Protein AF-A0A9E1TL75-F1 (afdb_monomer)

Mean predicted aligned error: 12.54 Å

Nearest PDB structures (foldseek):
  6n4y-assembly3_C  TM=5.572E-01  e=2.436E-05  Homo sapiens
  8tao-assembly1_A  TM=6.031E-01  e=7.240E-05  Homo sapiens
  8wgc-assembly1_A  TM=5.631E-01  e=1.525E-04  Homo sapiens
  4u1w-assembly1_C  TM=4.345E-01  e=4.322E-05  Rattus norvegicus
  7rza-assembly1_B  TM=4.835E-01  e=4.534E-04  Rattus norvegicus

Foldseek 3Di:
DEADQAAPVNVVVCVLVDFYLKDHPLLQQLVLLVVCVVVVVPPVFAEEEEEEPPPVVRVVNQVSVQVSQVVVPDDYHYQYFYQPPHLATQHCLLVSLVVCQVSLGQEYEYLHALNHVLNNLLSNVVVVRDQHAYGYECHNNCQALVSLLCQCVVNNQVSLVSQFFHKYKIQAPFACCLDPPSPCDPQLVVQQVVVCVVVVHDRDDPQPLADCCSRVSQAVSQVVVLQVLLDVQLDPPHDPVSSSVSSQVSFFTQHPPSDTATRHLFDWGWMWMWTKHPQDPSHDTRDNGSIGIHTDDDIFIAHPVSDTADPVGQDADQQLVFEEEEAEQQPDPCLSVLLQVLSVVSNHRYDDYYHWHHAAAKAKEAEPSCPRVSVVSCVSQVGPHRYYHDDPDPRGHDPVCVVVVVVGRMYIYHHNNRSVVSVPDD

pLDDT: mean 84.0, std 12.22, range [42.09, 98.62]

Structure (mmCIF, N/CA/C/O backbone):
data_AF-A0A9E1TL75-F1
#
_entry.id   AF-A0A9E1TL75-F1
#
loop_
_atom_site.group_PDB
_atom_site.id
_atom_site.type_symbol
_atom_site.label_atom_id
_atom_site.label_alt_id
_atom_site.label_comp_id
_atom_site.label_asym_id
_atom_site.label_entity_id
_atom_site.label_seq_id
_atom_site.pdbx_PDB_ins_code
_atom_site.Cartn_x
_atom_site.Cartn_y
_atom_site.Cartn_z
_atom_site.occupancy
_atom_site.B_iso_or_equiv
_atom_site.auth_seq_id
_atom_site.auth_comp_id
_atom_site.auth_asym_id
_atom_site.auth_atom_id
_atom_site.pdbx_PDB_model_num
ATOM 1 N N . LEU A 1 1 ? 10.560 12.665 -5.420 1.00 73.81 1 LEU A N 1
ATOM 2 C CA . LEU A 1 1 ? 10.539 11.287 -4.889 1.00 73.81 1 LEU A CA 1
ATOM 3 C C . LEU A 1 1 ? 9.780 11.314 -3.580 1.00 73.81 1 LEU A C 1
ATOM 5 O O . LEU A 1 1 ? 9.930 12.287 -2.850 1.00 73.81 1 LEU A O 1
ATOM 9 N N . ALA A 1 2 ? 8.982 10.296 -3.310 1.00 70.81 2 ALA A N 1
ATOM 10 C CA . ALA A 1 2 ? 8.245 10.139 -2.068 1.00 70.81 2 ALA A CA 1
ATOM 11 C C . ALA A 1 2 ? 8.467 8.728 -1.520 1.00 70.81 2 ALA A C 1
ATOM 13 O O . ALA A 1 2 ? 8.813 7.812 -2.267 1.00 70.81 2 ALA A O 1
ATOM 14 N N . VAL A 1 3 ? 8.277 8.561 -0.215 1.00 68.94 3 VAL A N 1
ATOM 15 C CA . VAL A 1 3 ? 8.250 7.224 0.387 1.00 68.94 3 VAL A CA 1
ATOM 16 C C . VAL A 1 3 ? 6.814 6.699 0.404 1.00 68.94 3 VAL A C 1
ATOM 18 O O . VAL A 1 3 ? 6.615 5.561 0.006 1.00 68.94 3 VAL A O 1
ATOM 21 N N . ARG A 1 4 ? 5.830 7.528 0.799 1.00 74.31 4 ARG A N 1
ATOM 22 C CA . ARG A 1 4 ? 4.430 7.130 1.071 1.00 74.31 4 ARG A CA 1
ATOM 23 C C . ARG A 1 4 ? 3.439 8.271 0.851 1.00 74.31 4 ARG A C 1
ATOM 25 O O . ARG A 1 4 ? 3.868 9.401 0.616 1.00 74.31 4 ARG A O 1
ATOM 32 N N . GLY A 1 5 ? 2.150 7.970 1.041 1.00 68.81 5 GLY A N 1
ATOM 33 C CA . GLY A 1 5 ? 1.067 8.958 1.127 1.00 68.81 5 GLY A CA 1
ATOM 34 C C . GLY A 1 5 ? 0.853 9.708 -0.181 1.00 68.81 5 GLY A C 1
ATOM 35 O O . GLY A 1 5 ? 0.558 10.900 -0.179 1.00 68.81 5 GLY A O 1
ATOM 36 N N . ILE A 1 6 ? 1.115 9.027 -1.296 1.00 74.62 6 ILE A N 1
ATOM 37 C CA . ILE A 1 6 ? 0.922 9.561 -2.636 1.00 74.62 6 ILE A CA 1
ATOM 38 C C . ILE A 1 6 ? -0.247 8.812 -3.255 1.00 74.62 6 ILE A C 1
ATOM 40 O O . ILE A 1 6 ? -0.207 7.584 -3.372 1.00 74.62 6 ILE A O 1
ATOM 44 N N . SER A 1 7 ? -1.247 9.554 -3.720 1.00 72.56 7 SER A N 1
ATOM 45 C CA . SER A 1 7 ? -2.354 8.950 -4.447 1.00 72.56 7 SER A CA 1
ATOM 46 C C . SER A 1 7 ? -1.881 8.383 -5.791 1.00 72.56 7 SER A C 1
ATOM 48 O O . SER A 1 7 ? -0.954 8.888 -6.435 1.00 72.56 7 SER A O 1
ATOM 50 N N . ASP A 1 8 ? -2.546 7.336 -6.274 1.00 72.62 8 ASP A N 1
ATOM 51 C CA . ASP A 1 8 ? -2.303 6.805 -7.619 1.00 72.62 8 ASP A CA 1
ATOM 52 C C . ASP A 1 8 ? -2.520 7.883 -8.694 1.00 72.62 8 ASP A C 1
ATOM 54 O O . ASP A 1 8 ? -1.801 7.926 -9.696 1.00 72.62 8 ASP A O 1
ATOM 58 N N . LEU A 1 9 ? -3.458 8.806 -8.456 1.00 68.06 9 LEU A N 1
ATOM 59 C CA . LEU A 1 9 ? -3.715 9.938 -9.336 1.00 68.06 9 LEU A CA 1
ATOM 60 C C . LEU A 1 9 ? -2.521 10.897 -9.398 1.00 68.06 9 LEU A C 1
ATOM 62 O O . LEU A 1 9 ? -2.152 11.307 -10.496 1.00 68.06 9 LEU A O 1
ATOM 66 N N . ASP A 1 10 ? -1.878 11.209 -8.273 1.00 72.19 10 ASP A N 1
ATOM 67 C CA . ASP A 1 10 ? -0.684 12.063 -8.242 1.00 72.19 10 ASP A CA 1
ATOM 68 C C . ASP A 1 10 ? 0.485 11.417 -8.992 1.00 72.19 10 ASP A C 1
ATOM 70 O O . ASP A 1 10 ? 1.218 12.095 -9.716 1.00 72.19 10 ASP A O 1
ATOM 74 N N . LEU A 1 11 ? 0.645 10.093 -8.883 1.00 72.00 11 LEU A N 1
ATOM 75 C CA . LEU A 1 11 ? 1.645 9.350 -9.658 1.00 72.00 11 LEU A CA 1
ATOM 76 C C . LEU A 1 11 ? 1.375 9.452 -11.166 1.00 72.00 11 LEU A C 1
ATOM 78 O O . LEU A 1 11 ? 2.304 9.671 -11.949 1.00 72.00 11 LEU A O 1
ATOM 82 N N . ILE A 1 12 ? 0.108 9.341 -11.577 1.00 67.75 12 ILE A N 1
ATOM 83 C CA . ILE A 1 12 ? -0.316 9.478 -12.979 1.00 67.75 12 ILE A CA 1
ATOM 84 C C . ILE A 1 12 ? -0.113 10.920 -13.471 1.00 67.75 12 ILE A C 1
ATOM 86 O O . ILE A 1 12 ? 0.502 11.147 -14.518 1.00 67.75 12 ILE A O 1
ATOM 90 N N . GLN A 1 13 ? -0.594 11.908 -12.716 1.00 70.06 13 GLN A N 1
ATOM 91 C CA . GLN A 1 13 ? -0.479 13.333 -13.040 1.00 70.06 13 GLN A CA 1
ATOM 92 C C . GLN A 1 13 ? 0.973 13.808 -13.040 1.00 70.06 13 GLN A C 1
ATOM 94 O O . GLN A 1 13 ? 1.338 14.684 -13.827 1.00 70.06 13 GLN A O 1
ATOM 99 N N . GLY A 1 14 ? 1.819 13.179 -12.224 1.00 68.00 14 GLY A N 1
ATOM 100 C CA . GLY A 1 14 ? 3.253 13.403 -12.190 1.00 68.00 14 GLY A CA 1
ATOM 101 C C . GLY A 1 14 ? 3.956 13.068 -13.505 1.00 68.00 14 GLY A C 1
ATOM 102 O O . GLY A 1 14 ? 5.074 13.532 -13.697 1.00 68.00 14 GLY A O 1
ATOM 103 N N . ARG A 1 15 ? 3.339 12.304 -14.425 1.00 66.06 15 ARG A N 1
ATOM 104 C CA . ARG A 1 15 ? 3.880 11.981 -15.766 1.00 66.06 15 ARG A CA 1
ATOM 105 C C . ARG A 1 15 ? 5.346 11.517 -15.738 1.00 66.06 15 ARG A C 1
ATOM 107 O O . ARG A 1 15 ? 6.151 11.929 -16.569 1.00 66.06 15 ARG A O 1
ATOM 114 N N . GLY A 1 16 ? 5.699 10.686 -14.755 1.00 66.88 16 GLY A N 1
ATOM 115 C CA . GLY A 1 16 ? 7.069 10.189 -14.568 1.00 66.88 16 GLY A CA 1
ATOM 116 C C . GLY A 1 16 ? 8.037 11.179 -13.907 1.00 66.88 16 GLY A C 1
ATOM 117 O O . GLY A 1 16 ? 9.237 10.952 -13.931 1.00 66.88 16 GLY A O 1
ATOM 118 N N . LEU A 1 17 ? 7.542 12.279 -13.331 1.00 73.44 17 LEU A N 1
ATOM 119 C CA . LEU A 1 17 ? 8.315 13.219 -12.505 1.00 73.44 17 LEU A CA 1
ATOM 120 C C . LEU A 1 17 ? 8.122 12.985 -11.003 1.00 73.44 17 LEU A C 1
ATOM 122 O O . LEU A 1 17 ? 8.928 13.444 -10.191 1.00 73.44 17 LEU A O 1
ATOM 126 N N . LEU A 1 18 ? 7.050 12.283 -10.634 1.00 76.88 18 LEU A N 1
ATOM 127 C CA . LEU A 1 18 ? 6.787 11.829 -9.280 1.00 76.88 18 LEU A CA 1
ATOM 128 C C . LEU A 1 18 ? 6.957 10.315 -9.236 1.00 76.88 18 LEU A C 1
ATOM 130 O O . LEU A 1 18 ? 6.332 9.589 -10.005 1.00 76.88 18 LEU A O 1
ATOM 134 N N . HIS A 1 19 ? 7.791 9.854 -8.312 1.00 77.62 19 HIS A N 1
ATOM 135 C CA . HIS A 1 19 ? 7.968 8.436 -8.054 1.00 77.62 19 HIS A CA 1
ATOM 136 C C . HIS A 1 19 ? 7.903 8.165 -6.555 1.00 77.62 19 HIS A C 1
ATOM 138 O O . HIS A 1 19 ? 8.341 9.003 -5.759 1.00 77.62 19 HIS A O 1
ATOM 144 N N . SER A 1 20 ? 7.377 6.992 -6.209 1.00 79.38 20 SER A N 1
ATOM 145 C CA . SER A 1 20 ? 7.201 6.514 -4.841 1.00 79.38 20 SER A CA 1
ATOM 146 C C . SER A 1 20 ? 7.845 5.142 -4.675 1.00 79.38 20 SER A C 1
ATOM 148 O O . SER A 1 20 ? 7.810 4.343 -5.613 1.00 79.38 20 SER A O 1
ATOM 150 N N . ILE A 1 21 ? 8.413 4.886 -3.496 1.00 76.94 21 ILE A N 1
ATOM 151 C CA . ILE A 1 21 ? 8.880 3.551 -3.102 1.00 76.94 21 ILE A CA 1
ATOM 152 C C . ILE A 1 21 ? 7.688 2.643 -2.755 1.00 76.94 21 ILE A C 1
ATOM 154 O O . ILE A 1 21 ? 7.698 1.461 -3.097 1.00 76.94 21 ILE A O 1
ATOM 158 N N . GLU A 1 22 ? 6.651 3.184 -2.113 1.00 77.81 22 GLU A N 1
ATOM 159 C CA . GLU A 1 22 ? 5.441 2.435 -1.762 1.00 77.81 22 GLU A CA 1
ATOM 160 C C . GLU A 1 22 ? 4.358 2.524 -2.845 1.00 77.81 22 GLU A C 1
ATOM 162 O O . GLU A 1 22 ? 4.383 3.395 -3.724 1.00 77.81 22 GLU A O 1
ATOM 167 N N . VAL A 1 23 ? 3.397 1.599 -2.792 1.00 78.62 23 VAL A N 1
ATOM 168 C CA . VAL A 1 23 ? 2.177 1.618 -3.617 1.00 78.62 23 VAL A CA 1
ATOM 169 C C . VAL A 1 23 ? 1.337 2.867 -3.341 1.00 78.62 23 VAL A C 1
ATOM 171 O O . VAL A 1 23 ? 1.420 3.439 -2.259 1.00 78.62 23 VAL A O 1
ATOM 174 N N . GLY A 1 24 ? 0.561 3.302 -4.338 1.00 78.50 24 GLY A N 1
ATOM 175 C CA . GLY A 1 24 ? -0.394 4.391 -4.142 1.00 78.50 24 GLY A CA 1
ATOM 176 C C . GLY A 1 24 ? -1.570 3.965 -3.263 1.00 78.50 24 GLY A C 1
ATOM 177 O O . GLY A 1 24 ? -1.846 2.770 -3.123 1.00 78.50 24 GLY A O 1
ATOM 178 N N . ASP A 1 25 ? -2.254 4.943 -2.675 1.00 79.69 25 ASP A N 1
ATOM 179 C CA . ASP A 1 25 ? -3.311 4.723 -1.682 1.00 79.69 25 ASP A CA 1
ATOM 180 C C . ASP A 1 25 ? -4.463 3.830 -2.185 1.00 79.69 25 ASP A C 1
ATOM 182 O O . ASP A 1 25 ? -4.901 2.921 -1.472 1.00 79.69 25 ASP A O 1
ATOM 186 N N . ARG A 1 26 ? -4.923 4.015 -3.433 1.00 80.81 26 ARG A N 1
ATOM 187 C CA . ARG A 1 26 ? -6.003 3.204 -4.028 1.00 80.81 26 ARG A CA 1
ATOM 188 C C . ARG A 1 26 ? -5.542 1.776 -4.276 1.00 80.81 26 ARG A C 1
ATOM 190 O O . ARG A 1 26 ? -6.294 0.829 -4.027 1.00 80.81 26 ARG A O 1
ATOM 197 N N . THR A 1 27 ? -4.312 1.620 -4.768 1.00 79.50 27 THR A N 1
ATOM 198 C CA . THR A 1 27 ? -3.702 0.304 -4.989 1.00 79.50 27 THR A CA 1
ATOM 199 C C . THR A 1 27 ? -3.543 -0.437 -3.662 1.00 79.50 27 THR A C 1
ATOM 201 O O . THR A 1 27 ? -3.985 -1.578 -3.542 1.00 79.50 27 THR A O 1
ATOM 204 N N . GLY A 1 28 ? -2.991 0.221 -2.638 1.00 82.69 28 GLY A N 1
ATOM 205 C CA . GLY A 1 28 ? -2.839 -0.346 -1.297 1.00 82.69 28 GLY A CA 1
ATOM 206 C C . GLY A 1 28 ? -4.173 -0.767 -0.677 1.00 82.69 28 GLY A C 1
ATOM 207 O O . GLY A 1 28 ? -4.275 -1.856 -0.120 1.00 82.69 28 GLY A O 1
ATOM 208 N N . LEU A 1 29 ? -5.219 0.051 -0.825 1.00 87.88 29 LEU A N 1
ATOM 209 C CA . LEU A 1 29 ? -6.558 -0.265 -0.323 1.00 87.88 29 LEU A CA 1
ATOM 210 C C . LEU A 1 29 ? -7.204 -1.450 -1.048 1.00 87.88 29 LEU A C 1
ATOM 212 O O . LEU A 1 29 ? -7.748 -2.350 -0.408 1.00 87.88 29 LEU A O 1
ATOM 216 N N . SER A 1 30 ? -7.086 -1.494 -2.376 1.00 85.06 30 SER A N 1
ATOM 217 C CA . SER A 1 30 ? -7.575 -2.622 -3.180 1.00 85.06 30 SER A CA 1
ATOM 218 C C . SER A 1 30 ? -6.895 -3.933 -2.775 1.00 85.06 30 SER A C 1
ATOM 220 O O . SER A 1 30 ? -7.541 -4.977 -2.709 1.00 85.06 30 SER A O 1
ATOM 222 N N . LEU A 1 31 ? -5.601 -3.877 -2.456 1.00 84.62 31 LEU A N 1
ATOM 223 C CA . LEU A 1 31 ? -4.822 -5.021 -1.987 1.00 84.62 31 LEU A CA 1
ATOM 224 C C . LEU A 1 31 ? -5.178 -5.460 -0.574 1.00 84.62 31 LEU A C 1
ATOM 226 O O . LEU A 1 31 ? -5.226 -6.660 -0.320 1.00 84.62 31 LEU A O 1
ATOM 230 N N . ALA A 1 32 ? -5.444 -4.521 0.333 1.00 90.25 32 ALA A N 1
ATOM 231 C CA . ALA A 1 32 ? -5.908 -4.840 1.678 1.00 90.25 32 ALA A CA 1
ATOM 232 C C . ALA A 1 32 ? -7.239 -5.605 1.638 1.00 90.25 32 ALA A C 1
ATOM 234 O O . ALA A 1 32 ? -7.375 -6.651 2.273 1.00 90.25 32 ALA A O 1
ATOM 235 N N . LEU A 1 33 ? -8.185 -5.135 0.819 1.00 90.44 33 LEU A N 1
ATOM 236 C CA . LEU A 1 33 ? -9.459 -5.817 0.590 1.00 90.44 33 LEU A CA 1
ATOM 237 C C . LEU A 1 33 ? -9.263 -7.172 -0.102 1.00 90.44 33 LEU A C 1
ATOM 239 O O . LEU A 1 33 ? -9.852 -8.158 0.330 1.00 90.44 33 LEU A O 1
ATOM 243 N N . GLY A 1 34 ? -8.390 -7.247 -1.111 1.00 85.31 34 GLY A N 1
ATOM 244 C CA . GLY A 1 34 ? -7.976 -8.502 -1.753 1.00 85.31 34 GLY A CA 1
ATOM 245 C C . GLY A 1 34 ? -7.468 -9.538 -0.753 1.00 85.31 34 GLY A C 1
ATOM 246 O O . GLY A 1 34 ? -7.993 -10.644 -0.667 1.00 85.31 34 GLY A O 1
ATOM 247 N N . ALA A 1 35 ? -6.511 -9.141 0.082 1.00 85.81 35 ALA A N 1
ATOM 248 C CA . ALA A 1 35 ? -5.934 -9.995 1.110 1.00 85.81 35 ALA A CA 1
ATOM 249 C C . ALA A 1 35 ? -6.961 -10.439 2.162 1.00 85.81 35 ALA A C 1
ATOM 251 O O . ALA A 1 35 ? -6.844 -11.553 2.682 1.00 85.81 35 ALA A O 1
ATOM 252 N N . ALA A 1 36 ? -7.946 -9.592 2.480 1.00 89.12 36 ALA A N 1
ATOM 253 C CA . ALA A 1 36 ? -9.054 -9.942 3.362 1.00 89.12 36 ALA A CA 1
ATOM 254 C C . ALA A 1 36 ? -9.993 -10.975 2.715 1.00 89.12 36 ALA A C 1
ATOM 256 O O . ALA A 1 36 ? -10.398 -11.930 3.380 1.00 89.12 36 ALA A O 1
ATOM 257 N N . MET A 1 37 ? -10.298 -10.825 1.421 1.00 85.38 37 MET A N 1
ATOM 258 C CA . MET A 1 37 ? -11.095 -11.786 0.649 1.00 85.38 37 MET A CA 1
ATOM 259 C C . MET A 1 37 ? -10.414 -13.151 0.566 1.00 85.38 37 MET A C 1
ATOM 261 O O . MET A 1 37 ? -11.041 -14.156 0.891 1.00 85.38 37 MET A O 1
ATOM 265 N N . ASP A 1 38 ? -9.126 -13.187 0.217 1.00 83.25 38 ASP A N 1
ATOM 266 C CA . ASP A 1 38 ? -8.349 -14.429 0.095 1.00 83.25 38 ASP A CA 1
ATOM 267 C C . ASP A 1 38 ? -8.273 -15.204 1.421 1.00 83.25 38 ASP A C 1
ATOM 269 O O . ASP A 1 38 ? -8.195 -16.432 1.442 1.00 83.25 38 ASP A O 1
ATOM 273 N N . ARG A 1 39 ? -8.335 -14.485 2.547 1.00 85.38 39 ARG A N 1
ATOM 274 C CA . ARG A 1 39 ? -8.386 -15.047 3.906 1.00 85.38 39 ARG A CA 1
ATOM 275 C C . ARG A 1 39 ? -9.800 -15.425 4.359 1.00 85.38 39 ARG A C 1
ATOM 277 O O . ARG A 1 39 ? -9.971 -15.894 5.481 1.00 85.38 39 ARG A O 1
ATOM 284 N N . GLY A 1 40 ? -10.814 -15.206 3.524 1.00 85.94 40 GLY A N 1
ATOM 285 C CA . GLY A 1 40 ? -12.216 -15.460 3.848 1.00 85.94 40 GLY A CA 1
ATOM 286 C C . GLY A 1 40 ? -12.807 -14.497 4.883 1.00 85.94 40 GLY A C 1
ATOM 287 O O . GLY A 1 40 ? -13.892 -14.762 5.393 1.00 85.94 40 GLY A O 1
ATOM 288 N N . LEU A 1 41 ? -12.135 -13.381 5.189 1.00 90.00 41 LEU A N 1
ATOM 289 C CA . LEU A 1 41 ? -12.567 -12.430 6.221 1.00 90.00 41 LEU A CA 1
ATOM 290 C C . LEU A 1 41 ? -13.814 -11.635 5.817 1.00 90.00 41 LEU A C 1
ATOM 292 O O . LEU A 1 41 ? -14.489 -11.083 6.679 1.00 90.00 41 LEU A O 1
ATOM 296 N N . LEU A 1 42 ? -14.117 -11.566 4.517 1.00 91.00 42 LEU A N 1
ATOM 297 C CA . LEU A 1 42 ? -15.265 -10.819 3.995 1.00 91.00 42 LEU A CA 1
ATOM 298 C C . LEU A 1 42 ? -16.504 -11.699 3.743 1.00 91.00 42 LEU A C 1
ATOM 300 O O . LEU A 1 42 ? -17.554 -11.194 3.356 1.00 91.00 42 LEU A O 1
ATOM 304 N N . VAL A 1 43 ? -16.427 -13.017 3.950 1.00 88.12 43 VAL A N 1
ATOM 305 C CA . VAL A 1 43 ? -17.538 -13.927 3.622 1.00 88.12 43 VAL A CA 1
ATOM 306 C C . VAL A 1 43 ? -18.741 -13.657 4.530 1.00 88.12 43 VAL A C 1
ATOM 308 O O . VAL A 1 43 ? -18.677 -13.869 5.738 1.00 88.12 43 VAL A O 1
ATOM 311 N N . GLY A 1 44 ? -19.857 -13.212 3.939 1.00 89.62 44 GLY A N 1
ATOM 312 C CA . GLY A 1 44 ? -21.076 -12.863 4.682 1.00 89.62 44 GLY A CA 1
ATOM 313 C C . GLY A 1 44 ? -20.931 -11.618 5.565 1.00 89.62 44 GLY A C 1
ATOM 314 O O . GLY A 1 44 ? -21.714 -11.444 6.498 1.00 89.62 44 GLY A O 1
ATOM 315 N N . ALA A 1 45 ? -19.920 -10.786 5.307 1.00 95.50 45 ALA A N 1
ATOM 316 C CA . ALA A 1 45 ? -19.649 -9.593 6.091 1.00 95.50 45 ALA A CA 1
ATOM 317 C C . ALA A 1 45 ? -20.583 -8.427 5.738 1.00 95.50 45 ALA A C 1
ATOM 319 O O . ALA A 1 45 ? -20.915 -8.207 4.572 1.00 95.50 45 ALA A O 1
ATOM 320 N N . THR A 1 46 ? -20.910 -7.626 6.751 1.00 97.88 46 THR A N 1
ATOM 321 C CA . THR A 1 46 ? -21.445 -6.274 6.587 1.00 97.88 46 THR A CA 1
ATOM 322 C C . THR A 1 46 ? -20.278 -5.305 6.734 1.00 97.88 46 THR A C 1
ATOM 324 O O . THR A 1 46 ? -19.703 -5.171 7.818 1.00 97.88 46 THR A O 1
ATOM 327 N N . ILE A 1 47 ? -19.902 -4.661 5.628 1.00 98.31 47 ILE A N 1
ATOM 328 C CA . ILE A 1 47 ? -18.703 -3.823 5.546 1.00 98.31 47 ILE A CA 1
ATOM 329 C C . ILE A 1 47 ? -19.078 -2.360 5.782 1.00 98.31 47 ILE A C 1
ATOM 331 O O . ILE A 1 47 ? -19.864 -1.792 5.023 1.00 98.31 47 ILE A O 1
ATOM 335 N N . GLY A 1 48 ? -18.466 -1.738 6.786 1.00 98.19 48 GLY A N 1
ATOM 336 C CA . GLY A 1 48 ? -18.547 -0.303 7.028 1.00 98.19 48 GLY A CA 1
ATOM 337 C C . GLY A 1 48 ? -17.237 0.402 6.706 1.00 98.19 48 GLY A C 1
ATOM 338 O O . GLY A 1 48 ? -16.171 0.001 7.173 1.00 98.19 48 GLY A O 1
ATOM 339 N N . VAL A 1 49 ? -17.310 1.467 5.913 1.00 97.81 49 VAL A N 1
ATOM 340 C CA . VAL A 1 49 ? -16.170 2.335 5.611 1.00 97.81 49 VAL A CA 1
ATOM 341 C C . VAL A 1 49 ? -16.326 3.629 6.388 1.00 97.81 49 VAL A C 1
ATOM 343 O O . VAL A 1 49 ? -17.333 4.318 6.230 1.00 97.81 49 VAL A O 1
ATOM 346 N N . VAL A 1 50 ? -15.332 3.967 7.209 1.00 96.44 50 VAL A N 1
ATOM 347 C CA . VAL A 1 50 ? -15.318 5.223 7.971 1.00 96.44 50 VAL A CA 1
ATOM 348 C C . VAL A 1 50 ? -14.405 6.212 7.264 1.00 96.44 50 VAL A C 1
ATOM 350 O O . VAL A 1 50 ? -13.234 5.907 7.051 1.00 96.44 50 VAL A O 1
ATOM 353 N N . LEU A 1 51 ? -14.922 7.379 6.885 1.00 93.38 51 LEU A N 1
ATOM 354 C CA . LEU A 1 51 ? -14.211 8.352 6.050 1.00 93.38 51 LEU A CA 1
ATOM 355 C C . LEU A 1 51 ? -14.281 9.779 6.620 1.00 93.38 51 LEU A C 1
ATOM 357 O O . LEU A 1 51 ? -15.310 10.165 7.176 1.00 93.38 51 LEU A O 1
ATOM 361 N N . PRO A 1 52 ? -13.222 10.590 6.451 1.00 91.31 52 PRO A N 1
ATOM 362 C CA . PRO A 1 52 ? -13.223 11.992 6.860 1.00 91.31 52 PRO A CA 1
ATOM 363 C C . PRO A 1 52 ? -14.121 12.859 5.964 1.00 91.31 52 PRO A C 1
ATOM 365 O O . PRO A 1 52 ? -14.411 12.511 4.812 1.00 91.31 52 PRO A O 1
ATOM 368 N N . ASP A 1 53 ? -14.489 14.048 6.442 1.00 87.50 53 ASP A N 1
ATOM 369 C CA . ASP A 1 53 ? -15.239 15.080 5.714 1.00 87.50 53 ASP A CA 1
ATOM 370 C C . ASP A 1 53 ? -14.393 15.861 4.693 1.00 87.50 53 ASP A C 1
ATOM 372 O O . ASP A 1 53 ? -14.496 17.078 4.553 1.00 87.50 53 ASP A O 1
ATOM 376 N N . SER A 1 54 ? -13.585 15.132 3.919 1.00 82.94 54 SER A N 1
ATOM 377 C CA . SER A 1 54 ? -12.736 15.656 2.846 1.00 82.94 54 SER A CA 1
ATOM 378 C C . SER A 1 54 ? -13.211 15.141 1.475 1.00 82.94 54 SER A C 1
ATOM 380 O O . SER A 1 54 ? -12.709 14.123 0.998 1.00 82.94 54 SER A O 1
ATOM 382 N N . PRO A 1 55 ? -14.182 15.808 0.810 1.00 75.50 55 PRO A N 1
ATOM 383 C CA . PRO A 1 55 ? -14.973 15.195 -0.261 1.00 75.50 55 PRO A CA 1
ATOM 384 C C . PRO A 1 55 ? -14.144 14.594 -1.398 1.00 75.50 55 PRO A C 1
ATOM 386 O O . PRO A 1 55 ? -14.321 13.431 -1.728 1.00 75.50 55 PRO A O 1
ATOM 389 N N . GLN A 1 56 ? -13.173 15.334 -1.951 1.00 76.31 56 GLN A N 1
ATOM 390 C CA . GLN A 1 56 ? -12.400 14.843 -3.101 1.00 76.31 56 GLN A CA 1
ATOM 391 C C . GLN A 1 56 ? -11.557 13.602 -2.779 1.00 76.31 56 GLN A C 1
ATOM 393 O O . GLN A 1 56 ? -11.490 12.685 -3.592 1.00 76.31 56 GLN A O 1
ATOM 398 N N . ARG A 1 57 ? -10.918 13.568 -1.604 1.00 79.94 57 ARG A N 1
ATOM 399 C CA . ARG A 1 57 ? -10.084 12.436 -1.174 1.00 79.94 57 ARG A CA 1
ATOM 400 C C . ARG A 1 57 ? -10.954 11.243 -0.792 1.00 79.94 57 ARG A C 1
ATOM 402 O O . ARG A 1 57 ? -10.685 10.126 -1.220 1.00 79.94 57 ARG A O 1
ATOM 409 N N . SER A 1 58 ? -12.008 11.489 -0.020 1.00 86.44 58 SER A N 1
ATOM 410 C CA . SER A 1 58 ? -12.935 10.452 0.422 1.00 86.44 58 SER A CA 1
ATOM 411 C C . SER A 1 58 ? -13.665 9.800 -0.754 1.00 86.44 58 SER A C 1
ATOM 413 O O . SER A 1 58 ? -13.768 8.578 -0.786 1.00 86.44 58 SER A O 1
ATOM 415 N N . ASP A 1 59 ? -14.097 10.570 -1.757 1.00 84.94 59 ASP A N 1
ATOM 416 C CA . ASP A 1 59 ? -14.729 10.030 -2.968 1.00 84.94 59 ASP A CA 1
ATOM 417 C C . ASP A 1 59 ? -13.760 9.166 -3.791 1.00 84.94 59 ASP A C 1
ATOM 419 O O . ASP A 1 59 ? -14.147 8.105 -4.285 1.00 84.94 59 ASP A O 1
ATOM 423 N N . ASP A 1 60 ? -12.495 9.582 -3.911 1.00 83.06 60 ASP A N 1
ATOM 424 C CA . ASP A 1 60 ? -11.467 8.825 -4.632 1.00 83.06 60 ASP A CA 1
ATOM 425 C C . ASP A 1 60 ? -11.160 7.476 -3.959 1.00 83.06 60 ASP A C 1
ATOM 427 O O . ASP A 1 60 ? -11.145 6.433 -4.623 1.00 83.06 60 ASP A O 1
ATOM 431 N N . LEU A 1 61 ? -10.984 7.478 -2.633 1.00 86.25 61 LEU A N 1
ATOM 432 C CA . LEU A 1 61 ? -10.747 6.260 -1.857 1.00 86.25 61 LEU A CA 1
ATOM 433 C C . LEU A 1 61 ? -11.981 5.350 -1.837 1.00 86.25 61 LEU A C 1
ATOM 435 O O . LEU A 1 61 ? -11.848 4.141 -2.028 1.00 86.25 61 LEU A O 1
ATOM 439 N N . MET A 1 62 ? -13.185 5.912 -1.689 1.00 90.44 62 MET A N 1
ATOM 440 C CA . MET A 1 62 ? -14.428 5.140 -1.768 1.00 90.44 62 MET A CA 1
ATOM 441 C C . MET A 1 62 ? -14.601 4.479 -3.133 1.00 90.44 62 MET A C 1
ATOM 443 O O . MET A 1 62 ? -14.968 3.311 -3.191 1.00 90.44 62 MET A O 1
ATOM 447 N N . ALA A 1 63 ? -14.270 5.165 -4.230 1.00 86.44 63 ALA A N 1
ATOM 448 C CA . ALA A 1 63 ? -14.317 4.561 -5.559 1.00 86.44 63 ALA A CA 1
ATOM 449 C C . ALA A 1 63 ? -13.365 3.357 -5.694 1.00 86.44 63 ALA A C 1
ATOM 451 O O . ALA A 1 63 ? -13.655 2.429 -6.450 1.00 86.44 63 ALA A O 1
ATOM 452 N N . ALA A 1 64 ? -12.234 3.349 -4.979 1.00 84.12 64 ALA A N 1
ATOM 453 C CA . ALA A 1 64 ? -11.340 2.193 -4.930 1.00 84.12 64 ALA A CA 1
ATOM 454 C C . ALA A 1 64 ? -11.943 1.028 -4.125 1.00 84.12 64 ALA A C 1
ATOM 456 O O . ALA A 1 64 ? -11.878 -0.112 -4.587 1.00 84.12 64 ALA A O 1
ATOM 457 N N . VAL A 1 65 ? -12.575 1.308 -2.977 1.00 91.31 65 VAL A N 1
ATOM 458 C CA . VAL A 1 65 ? -13.307 0.294 -2.192 1.00 91.31 65 VAL A CA 1
ATOM 459 C C . VAL A 1 65 ? -14.435 -0.318 -3.016 1.00 91.31 65 VAL A C 1
ATOM 461 O O . VAL A 1 65 ? -14.497 -1.538 -3.159 1.00 91.31 65 VAL A O 1
ATOM 464 N N . ASP A 1 66 ? -15.286 0.523 -3.602 1.00 90.25 66 ASP A N 1
ATOM 465 C CA . ASP A 1 66 ? -16.446 0.099 -4.385 1.00 90.25 66 ASP A CA 1
ATOM 466 C C . ASP A 1 66 ? -16.006 -0.766 -5.575 1.00 90.25 66 ASP A C 1
ATOM 468 O O . ASP A 1 66 ? -16.572 -1.828 -5.825 1.00 90.25 66 ASP A O 1
ATOM 472 N N . HIS A 1 67 ? -14.936 -0.367 -6.272 1.00 85.00 67 HIS A N 1
ATOM 473 C CA . HIS A 1 67 ? -14.378 -1.154 -7.370 1.00 85.00 67 HIS A CA 1
ATOM 474 C C . HIS A 1 67 ? -13.819 -2.511 -6.912 1.00 85.00 67 HIS A C 1
ATOM 476 O O . HIS A 1 67 ? -13.967 -3.502 -7.627 1.00 85.00 67 HIS A O 1
ATOM 482 N N . ALA A 1 68 ? -13.161 -2.574 -5.751 1.00 83.81 68 ALA A N 1
ATOM 483 C CA . ALA A 1 68 ? -12.616 -3.821 -5.223 1.00 83.81 68 ALA A CA 1
ATOM 484 C C . ALA A 1 68 ? -13.727 -4.799 -4.806 1.00 83.81 68 ALA A C 1
ATOM 486 O O . ALA A 1 68 ? -13.656 -5.977 -5.153 1.00 83.81 68 ALA A O 1
ATOM 487 N N . LEU A 1 69 ? -14.767 -4.310 -4.123 1.00 88.69 69 LEU A N 1
ATOM 488 C CA . LEU A 1 69 ? -15.886 -5.127 -3.642 1.00 88.69 69 LEU A CA 1
ATOM 489 C C . LEU A 1 69 ? -16.840 -5.562 -4.765 1.00 88.69 69 LEU A C 1
ATOM 491 O O . LEU A 1 69 ? -17.350 -6.682 -4.737 1.00 88.69 69 LEU A O 1
ATOM 495 N N . ALA A 1 70 ? -17.020 -4.737 -5.803 1.00 85.69 70 ALA A N 1
ATOM 496 C CA . ALA A 1 70 ? -17.859 -5.077 -6.953 1.00 85.69 70 ALA A CA 1
ATOM 497 C C . ALA A 1 70 ? -17.381 -6.332 -7.707 1.00 85.69 70 ALA A C 1
ATOM 499 O O . ALA A 1 70 ? -18.187 -7.014 -8.331 1.00 85.69 70 ALA A O 1
ATOM 500 N N . LYS A 1 71 ? -16.086 -6.677 -7.631 1.00 78.38 71 LYS A N 1
ATOM 501 C CA . LYS A 1 71 ? -15.529 -7.895 -8.256 1.00 78.38 71 LYS A CA 1
ATOM 502 C C . LYS A 1 71 ? -16.071 -9.194 -7.655 1.00 78.38 71 LYS A C 1
ATOM 504 O O . LYS A 1 71 ? -15.901 -10.249 -8.259 1.00 78.38 71 LYS A O 1
ATOM 509 N N . VAL A 1 72 ? -16.680 -9.120 -6.473 1.00 81.06 72 VAL A N 1
ATOM 510 C CA . VAL A 1 72 ? -17.211 -10.265 -5.723 1.00 81.06 72 VAL A CA 1
ATOM 511 C C . VAL A 1 72 ? -18.672 -10.056 -5.310 1.00 81.06 72 VAL A C 1
ATOM 513 O O . VAL A 1 72 ? -19.129 -10.665 -4.348 1.00 81.06 72 VAL A O 1
ATOM 516 N N . ASP A 1 73 ? -19.399 -9.187 -6.021 1.00 88.00 73 ASP A N 1
ATOM 517 C CA . ASP A 1 73 ? -20.806 -8.855 -5.753 1.00 88.00 73 ASP A CA 1
ATOM 518 C C . ASP A 1 73 ? -21.071 -8.399 -4.301 1.00 88.00 73 ASP A C 1
ATOM 520 O O . ASP A 1 73 ? -22.134 -8.648 -3.729 1.00 88.00 73 ASP A O 1
ATOM 524 N N . MET A 1 74 ? -20.097 -7.710 -3.696 1.00 90.62 74 MET A N 1
ATOM 525 C CA . MET A 1 74 ? -20.211 -7.120 -2.362 1.00 90.62 74 MET A CA 1
ATOM 526 C C . MET A 1 74 ? -20.326 -5.593 -2.433 1.00 90.62 74 MET A C 1
ATOM 528 O O . MET A 1 74 ? -19.856 -4.951 -3.372 1.00 90.62 74 MET A O 1
ATOM 532 N N . SER A 1 75 ? -20.918 -5.000 -1.397 1.00 94.06 75 SER A N 1
ATOM 533 C CA . SER A 1 75 ? -21.034 -3.550 -1.214 1.00 94.06 75 SER A CA 1
ATOM 534 C C . SER A 1 75 ? -20.659 -3.148 0.210 1.00 94.06 75 SER A C 1
ATOM 536 O O . SER A 1 75 ? -20.642 -3.988 1.111 1.00 94.06 75 SER A O 1
ATOM 538 N N . SER A 1 76 ? -20.404 -1.860 0.428 1.00 95.88 76 SER A N 1
ATOM 539 C CA . SER A 1 76 ? -20.131 -1.298 1.750 1.00 95.88 76 SER A CA 1
ATOM 540 C C . SER A 1 76 ? -21.040 -0.111 2.075 1.00 95.88 76 SER A C 1
ATOM 542 O O . SER A 1 76 ? -21.529 0.587 1.183 1.00 95.88 76 SER A O 1
ATOM 544 N N . SER A 1 77 ? -21.258 0.116 3.369 1.00 97.31 77 SER A N 1
ATOM 545 C CA . SER A 1 77 ? -21.918 1.311 3.899 1.00 97.31 77 SER A CA 1
ATOM 546 C C . SER A 1 77 ? -20.883 2.387 4.220 1.00 97.31 77 SER A C 1
ATOM 548 O O . SER A 1 77 ? -19.770 2.089 4.656 1.00 97.31 77 SER A O 1
ATOM 550 N N . ARG A 1 78 ? -21.249 3.653 4.001 1.00 95.69 78 ARG A N 1
ATOM 551 C CA . ARG A 1 78 ? -20.379 4.817 4.213 1.00 95.69 78 ARG A CA 1
ATOM 552 C C . ARG A 1 78 ? -20.752 5.516 5.518 1.00 95.69 78 ARG A C 1
ATOM 554 O O . ARG A 1 78 ? -21.901 5.918 5.677 1.00 95.69 78 ARG A O 1
ATOM 561 N N . TYR A 1 79 ? -19.773 5.738 6.388 1.00 96.69 79 TYR A N 1
ATOM 562 C CA . TYR A 1 79 ? -19.933 6.461 7.649 1.00 96.69 79 TYR A CA 1
ATOM 563 C C . TYR A 1 79 ? -18.950 7.629 7.682 1.00 96.69 79 TYR A C 1
ATOM 565 O O . TYR A 1 79 ? -17.735 7.447 7.753 1.00 96.69 79 TYR A O 1
ATOM 573 N N . GLN A 1 80 ? -19.474 8.845 7.569 1.00 94.12 80 GLN A N 1
ATOM 574 C CA . GLN A 1 80 ? -18.653 10.047 7.497 1.00 94.12 80 GLN A CA 1
ATOM 575 C C . GLN A 1 80 ? -18.444 10.652 8.886 1.00 94.12 80 GLN A C 1
ATOM 577 O O . GLN A 1 80 ? -19.392 10.769 9.658 1.00 94.12 80 GLN A O 1
ATOM 582 N N . VAL A 1 81 ? -17.213 11.077 9.166 1.00 94.94 81 VAL A N 1
ATOM 583 C CA . VAL A 1 81 ? -16.823 11.764 10.403 1.00 94.94 81 VAL A CA 1
ATOM 584 C C . VAL A 1 81 ? -16.203 13.121 10.080 1.00 94.94 81 VAL A C 1
ATOM 586 O O . VAL A 1 81 ? -15.503 13.274 9.080 1.00 94.94 81 VAL A O 1
ATOM 589 N N . GLY A 1 82 ? -16.487 14.123 10.908 1.00 93.50 82 GLY A N 1
ATOM 590 C CA . GLY A 1 82 ? -16.039 15.497 10.707 1.00 93.50 82 GLY A CA 1
ATOM 591 C C . GLY A 1 82 ? -14.691 15.788 11.363 1.00 93.50 82 GLY A C 1
ATOM 592 O O . GLY A 1 82 ? -14.476 15.442 12.529 1.00 93.50 82 GLY A O 1
ATOM 593 N N . CYS A 1 83 ? -13.802 16.459 10.627 1.00 9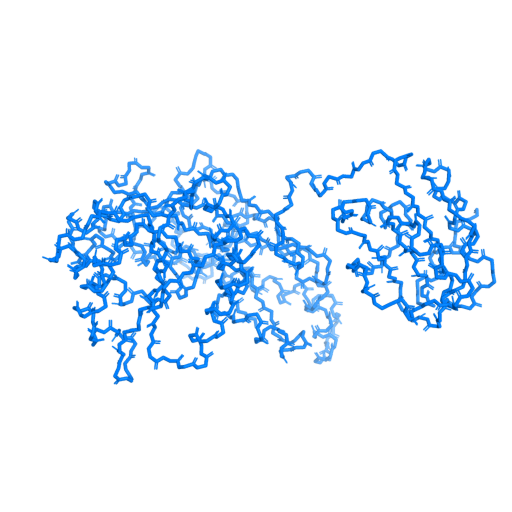1.06 83 CYS A N 1
ATOM 594 C CA . CYS A 1 83 ? -12.477 16.871 11.101 1.00 91.06 83 CYS A CA 1
ATOM 595 C C . CYS A 1 83 ? -12.402 18.361 11.467 1.00 91.06 83 CYS A C 1
ATOM 597 O O . CYS A 1 83 ? -11.405 18.801 12.038 1.00 91.06 83 CYS A O 1
ATOM 599 N N . GLU A 1 84 ? -13.439 19.148 11.145 1.00 86.62 84 GLU A N 1
ATOM 600 C CA . GLU A 1 84 ? -13.550 20.588 11.456 1.00 86.62 84 GLU A CA 1
ATOM 601 C C . GLU A 1 84 ? -12.342 21.426 10.989 1.00 86.62 84 GLU A C 1
ATOM 603 O O . GLU A 1 84 ? -11.965 22.426 11.601 1.00 86.62 84 GLU A O 1
ATOM 608 N N . GLY A 1 85 ? -11.706 21.019 9.887 1.00 79.94 85 GLY A N 1
ATOM 609 C CA . GLY A 1 85 ? -10.497 21.668 9.370 1.00 79.94 85 GLY A CA 1
ATOM 610 C C . GLY A 1 85 ? -9.215 21.352 10.152 1.00 79.94 85 GLY A C 1
ATOM 611 O O . GLY A 1 85 ? -8.180 21.967 9.893 1.00 79.94 85 GLY A O 1
ATOM 612 N N . THR A 1 86 ? -9.266 20.405 11.089 1.00 84.69 86 THR A N 1
ATOM 613 C CA . THR A 1 86 ? -8.101 19.835 11.775 1.00 84.69 86 THR A CA 1
ATOM 614 C C . THR A 1 86 ? -7.708 18.493 11.147 1.00 84.69 86 THR A C 1
ATOM 616 O O . THR A 1 86 ? -8.386 17.994 10.250 1.00 84.69 86 THR A O 1
ATOM 619 N N . THR A 1 87 ? -6.597 17.904 11.592 1.00 81.50 87 THR A N 1
ATOM 620 C CA . THR A 1 87 ? -6.209 16.543 11.184 1.00 81.50 87 THR A CA 1
ATOM 621 C C . THR A 1 87 ? -6.995 15.468 11.940 1.00 81.50 87 THR A C 1
ATOM 623 O O . THR A 1 87 ? -7.189 14.378 11.425 1.00 81.50 87 THR A O 1
ATOM 626 N N . THR A 1 88 ? -7.515 15.777 13.131 1.00 89.69 88 THR A N 1
ATOM 627 C CA . THR A 1 88 ? -8.206 14.798 13.975 1.00 89.69 88 THR A CA 1
ATOM 628 C C . THR A 1 88 ? -9.715 14.858 13.752 1.00 89.69 88 THR A C 1
ATOM 630 O O . THR A 1 88 ? -10.363 15.854 14.066 1.00 89.69 88 THR A O 1
ATOM 633 N N . CYS A 1 89 ? -10.299 13.767 13.270 1.00 92.19 89 CYS A N 1
ATOM 634 C CA . CYS A 1 89 ? -11.727 13.657 12.999 1.00 92.19 89 CYS A CA 1
ATOM 635 C C . CYS A 1 89 ? -12.464 13.051 14.193 1.00 92.19 89 CYS A C 1
ATOM 637 O O . CYS A 1 89 ? -12.294 11.872 14.502 1.00 92.19 89 CYS A O 1
ATOM 639 N N . GLN A 1 90 ? -13.266 13.873 14.874 1.00 92.06 90 GLN A N 1
ATOM 640 C CA . GLN A 1 90 ? -14.023 13.477 16.071 1.00 92.06 90 GLN A CA 1
ATOM 641 C C . GLN A 1 90 ? -15.518 13.769 15.969 1.00 92.06 90 GLN A C 1
ATOM 643 O O . GLN A 1 90 ? -16.320 13.162 16.677 1.00 92.06 90 GLN A O 1
ATOM 648 N N . VAL A 1 91 ? -15.917 14.699 15.102 1.00 94.44 91 VAL A N 1
ATOM 649 C CA . VAL A 1 91 ? -17.309 15.135 15.032 1.00 94.44 91 VAL A CA 1
ATOM 650 C C . VAL A 1 91 ? -18.164 14.055 14.384 1.00 94.44 91 VAL A C 1
ATOM 652 O O . VAL A 1 91 ? -17.852 13.571 13.298 1.00 94.44 91 VAL A O 1
ATOM 655 N N . GLY A 1 92 ? -19.261 13.694 15.048 1.00 94.25 92 GLY A N 1
ATOM 656 C CA . GLY A 1 92 ? -20.195 12.679 14.566 1.00 94.25 92 GLY A CA 1
ATOM 657 C C . GLY A 1 92 ? -19.687 11.242 14.690 1.00 94.25 92 GLY A C 1
ATOM 658 O O . GLY A 1 92 ? -20.303 10.353 14.105 1.00 94.25 92 GLY A O 1
ATOM 659 N N . LEU A 1 93 ? -18.593 10.996 15.429 1.00 95.81 93 LEU A N 1
ATOM 660 C CA . LEU A 1 93 ? -18.128 9.638 15.734 1.00 95.81 93 LEU A CA 1
ATOM 661 C C . LEU A 1 93 ? -19.215 8.815 16.429 1.00 95.81 93 LEU A C 1
ATOM 663 O O . LEU A 1 93 ? -19.473 7.686 16.022 1.00 95.81 93 LEU A O 1
ATOM 667 N N . ASP A 1 94 ? -19.889 9.408 17.411 1.00 97.25 94 ASP A N 1
ATOM 668 C CA . ASP A 1 94 ? -20.996 8.806 18.153 1.00 97.25 94 ASP A CA 1
ATOM 669 C C . ASP A 1 94 ? -22.125 8.341 17.222 1.00 97.25 94 ASP A C 1
ATOM 671 O O . ASP A 1 94 ? -22.584 7.201 17.280 1.00 97.25 94 ASP A O 1
ATOM 675 N N . THR A 1 95 ? -22.523 9.210 16.297 1.00 97.62 95 THR A N 1
ATOM 676 C CA . THR A 1 95 ? -23.589 8.954 15.328 1.00 97.62 95 THR A CA 1
ATOM 677 C C . THR A 1 95 ? -23.164 7.899 14.307 1.00 97.62 95 THR A C 1
ATOM 679 O O . THR A 1 95 ? -23.948 7.014 13.966 1.00 97.62 95 THR A O 1
ATOM 682 N N . ALA A 1 96 ? -21.919 7.970 13.827 1.00 97.69 96 ALA A N 1
ATOM 683 C CA . ALA A 1 96 ? -21.359 7.004 12.890 1.00 97.69 96 ALA A CA 1
ATOM 684 C C . ALA A 1 96 ? -21.275 5.601 13.509 1.00 97.69 96 ALA A C 1
ATOM 686 O O . ALA A 1 96 ? -21.677 4.628 12.872 1.00 97.69 96 ALA A O 1
ATOM 687 N N . VAL A 1 97 ? -20.793 5.490 14.750 1.00 98.38 97 VAL A N 1
ATOM 688 C CA . VAL A 1 97 ? -20.699 4.214 15.471 1.00 98.38 97 VAL A CA 1
ATOM 689 C C . VAL A 1 97 ? -22.077 3.656 15.798 1.00 98.38 97 VAL A C 1
ATOM 691 O O . VAL A 1 97 ? -22.297 2.472 15.555 1.00 98.38 97 VAL A O 1
ATOM 694 N N . ALA A 1 98 ? -23.025 4.487 16.235 1.00 98.44 98 ALA A N 1
ATOM 695 C CA . ALA A 1 98 ? -24.394 4.041 16.486 1.00 98.44 98 ALA A CA 1
ATOM 696 C C . ALA A 1 98 ? -25.029 3.441 15.220 1.00 98.44 98 ALA A C 1
ATOM 698 O O . ALA A 1 98 ? -25.591 2.349 15.263 1.00 98.44 98 ALA A O 1
ATOM 699 N N . ALA A 1 99 ? -24.851 4.098 14.069 1.00 98.31 99 ALA A N 1
ATOM 700 C CA . ALA A 1 99 ? -25.323 3.580 12.789 1.00 98.31 99 ALA A CA 1
ATOM 701 C C . ALA A 1 99 ? -24.615 2.272 12.385 1.00 98.31 99 ALA A C 1
ATOM 703 O O . ALA A 1 99 ? -25.266 1.351 11.903 1.00 98.31 99 ALA A O 1
ATOM 704 N N . MET A 1 100 ? -23.303 2.145 12.617 1.00 98.62 100 MET A N 1
ATOM 705 C CA . MET A 1 100 ? -22.577 0.889 12.374 1.00 98.62 100 MET A CA 1
ATOM 706 C C . MET A 1 100 ? -23.088 -0.265 13.247 1.00 98.62 100 MET A C 1
ATOM 708 O O . MET A 1 100 ? -23.168 -1.400 12.773 1.00 98.62 100 MET A O 1
ATOM 712 N N . VAL A 1 101 ? -23.428 0.011 14.510 1.00 98.44 101 VAL A N 1
ATOM 713 C CA . VAL A 1 101 ? -24.030 -0.971 15.424 1.00 98.44 101 VAL A CA 1
ATOM 714 C C . VAL A 1 101 ? -25.405 -1.399 14.913 1.00 98.44 101 VAL A C 1
ATOM 716 O O . VAL A 1 101 ? -25.663 -2.601 14.822 1.00 98.44 101 VAL A O 1
ATOM 719 N N . ASP A 1 102 ? -26.253 -0.442 14.532 1.00 98.19 102 ASP A N 1
ATOM 720 C CA . ASP A 1 102 ? -27.601 -0.702 14.013 1.00 98.19 102 ASP A CA 1
ATOM 721 C C . ASP A 1 102 ? -27.578 -1.496 12.695 1.00 98.19 102 ASP A C 1
ATOM 723 O O . ASP A 1 102 ? -28.373 -2.421 12.509 1.00 98.19 102 ASP A O 1
ATOM 727 N N . ASP A 1 103 ? -26.631 -1.187 11.807 1.00 98.12 103 ASP A N 1
ATOM 728 C CA . ASP A 1 103 ? -26.441 -1.884 10.530 1.00 98.12 103 ASP A CA 1
ATOM 729 C C . ASP A 1 103 ? -25.779 -3.266 10.697 1.00 98.12 103 ASP A C 1
ATOM 731 O O . ASP A 1 103 ? -25.731 -4.059 9.753 1.00 98.12 103 ASP A O 1
ATOM 735 N N . GLY A 1 104 ? -25.269 -3.586 11.891 1.00 97.56 104 GLY A N 1
ATOM 736 C CA . GLY A 1 104 ? -24.594 -4.852 12.170 1.00 97.56 104 GLY A CA 1
ATOM 737 C C . GLY A 1 104 ? -23.246 -4.985 11.459 1.00 97.56 104 GLY A C 1
ATOM 738 O O . GLY A 1 104 ? -22.887 -6.081 11.019 1.00 97.56 104 GLY A O 1
ATOM 739 N N . VAL A 1 105 ? -22.505 -3.880 11.321 1.00 98.56 105 VAL A N 1
ATOM 740 C CA . VAL A 1 105 ? -21.170 -3.860 10.709 1.00 98.56 105 VAL A CA 1
ATOM 741 C C . VAL A 1 105 ? -20.221 -4.776 11.481 1.00 98.56 105 VAL A C 1
ATOM 743 O O . VAL A 1 105 ? -20.019 -4.621 12.683 1.00 98.56 105 VAL A O 1
ATOM 746 N N . ASN A 1 106 ? -19.602 -5.724 10.775 1.00 97.75 106 ASN A N 1
ATOM 747 C CA . ASN A 1 106 ? -18.648 -6.682 11.345 1.00 97.75 106 ASN A CA 1
ATOM 748 C C . ASN A 1 106 ? -17.275 -6.665 10.649 1.00 97.75 106 ASN A C 1
ATOM 750 O O . ASN A 1 106 ? -16.341 -7.305 11.133 1.00 97.75 106 ASN A O 1
ATOM 754 N N . VAL A 1 107 ? -17.126 -5.888 9.573 1.00 98.50 107 VAL A N 1
ATOM 755 C CA . VAL A 1 107 ? -15.840 -5.531 8.966 1.00 98.50 107 VAL A CA 1
ATOM 756 C C . VAL A 1 107 ? -15.761 -4.015 8.860 1.00 98.50 107 VAL A C 1
ATOM 758 O O . VAL A 1 107 ? -16.648 -3.391 8.282 1.00 98.50 107 VAL A O 1
ATOM 761 N N . VAL A 1 108 ? -14.689 -3.423 9.380 1.00 98.44 108 VAL A N 1
ATOM 762 C CA . VAL A 1 108 ? -14.458 -1.975 9.326 1.00 98.44 108 VAL A CA 1
ATOM 763 C C . VAL A 1 108 ? -13.237 -1.673 8.468 1.00 98.44 108 VAL A C 1
ATOM 765 O O . VAL A 1 108 ? -12.151 -2.206 8.698 1.00 98.44 108 VAL A O 1
ATOM 768 N N . VAL A 1 109 ? -13.413 -0.765 7.510 1.00 97.50 109 VAL A N 1
ATOM 769 C CA . VAL A 1 109 ? -12.344 -0.185 6.691 1.00 97.50 109 VAL A CA 1
ATOM 770 C C . VAL A 1 109 ? -12.185 1.286 7.095 1.00 97.50 109 VAL A C 1
ATOM 772 O O . VAL A 1 109 ? -12.940 2.140 6.622 1.00 97.50 109 VAL A O 1
ATOM 775 N N . PRO A 1 110 ? -11.265 1.615 8.016 1.00 94.81 110 PRO A N 1
ATOM 776 C CA . PRO A 1 110 ? -11.093 2.984 8.480 1.00 94.81 110 PRO A CA 1
ATOM 777 C C . PRO A 1 110 ? -10.164 3.764 7.539 1.00 94.81 110 PRO A C 1
ATOM 779 O O . PRO A 1 110 ? -8.954 3.550 7.514 1.00 94.81 110 PRO A O 1
ATOM 782 N N . LEU A 1 111 ? -10.721 4.724 6.806 1.00 92.50 111 LEU A N 1
ATOM 783 C CA . LEU A 1 111 ? -9.992 5.646 5.923 1.00 92.50 111 LEU A CA 1
ATOM 784 C C . LEU A 1 111 ? -9.621 6.961 6.628 1.00 92.50 111 LEU A C 1
ATOM 786 O O . LEU A 1 111 ? -9.480 8.004 5.990 1.00 92.50 111 LEU A O 1
ATOM 790 N N . VAL A 1 112 ? -9.513 6.916 7.954 1.00 89.81 112 VAL A N 1
ATOM 791 C CA . VAL A 1 112 ? -9.163 8.049 8.815 1.00 89.81 112 VAL A CA 1
ATOM 792 C C . VAL A 1 112 ? -7.688 7.994 9.204 1.00 89.81 112 VAL A C 1
ATOM 794 O O . VAL A 1 112 ? -7.072 6.930 9.206 1.00 89.81 112 VAL A O 1
ATOM 797 N N . ASP A 1 113 ? -7.109 9.134 9.556 1.00 86.31 113 ASP A N 1
ATOM 798 C CA . ASP A 1 113 ? -5.682 9.208 9.851 1.00 86.31 113 ASP A CA 1
ATOM 799 C C . ASP A 1 113 ? -5.290 8.588 11.208 1.00 86.31 113 ASP A C 1
ATOM 801 O O . ASP A 1 113 ? -6.124 8.164 12.019 1.00 86.31 113 ASP A O 1
ATOM 805 N N . MET A 1 114 ? -3.981 8.567 11.477 1.00 81.38 114 MET A N 1
ATOM 806 C CA . MET A 1 114 ? -3.417 8.016 12.713 1.00 81.38 114 MET A CA 1
ATOM 807 C C . MET A 1 114 ? -3.898 8.713 13.991 1.00 81.38 114 MET A C 1
ATOM 809 O O . MET A 1 114 ? -3.868 8.111 15.063 1.00 81.38 114 MET A O 1
ATOM 813 N N . THR A 1 115 ? -4.305 9.981 13.902 1.00 86.25 115 THR A N 1
ATOM 814 C CA . THR A 1 115 ? -4.802 10.728 15.060 1.00 86.25 115 THR A CA 1
ATOM 815 C C . THR A 1 115 ? -6.274 10.472 15.330 1.00 86.25 115 THR A C 1
ATOM 817 O O . THR A 1 115 ? -6.699 10.581 16.476 1.00 86.25 115 THR A O 1
ATOM 820 N N . SER A 1 116 ? -7.028 10.076 14.310 1.00 91.69 116 SER A N 1
ATOM 821 C CA . SER A 1 116 ? -8.471 9.850 14.364 1.00 91.69 116 SER A CA 1
ATOM 822 C C . SER A 1 116 ? -8.832 8.401 14.704 1.00 91.69 116 SER A C 1
ATOM 824 O O . SER A 1 116 ? -9.789 8.159 15.437 1.00 91.69 116 SER A O 1
ATOM 826 N N . LEU A 1 117 ? -8.053 7.424 14.221 1.00 93.38 117 LEU A N 1
ATOM 827 C CA . LEU A 1 117 ? -8.334 5.997 14.427 1.00 93.38 117 LEU A CA 1
ATOM 828 C C . LEU A 1 117 ? -8.467 5.585 15.913 1.00 93.38 117 LEU A C 1
ATOM 830 O O . LEU A 1 117 ? -9.410 4.856 16.228 1.00 93.38 117 LEU A O 1
ATOM 834 N N . PRO A 1 118 ? -7.612 6.047 16.854 1.00 93.06 118 PRO A N 1
ATOM 835 C CA . PRO A 1 118 ? -7.794 5.727 18.271 1.00 93.06 118 PRO A CA 1
ATOM 836 C C . PRO A 1 118 ? -9.139 6.206 18.834 1.00 93.06 118 PRO A C 1
ATOM 838 O O . PRO A 1 118 ? -9.743 5.500 19.636 1.00 93.06 118 PRO A O 1
ATOM 841 N N . TRP A 1 119 ? -9.634 7.369 18.399 1.00 94.81 119 TRP A N 1
ATOM 842 C CA . TRP A 1 119 ? -10.929 7.899 18.840 1.00 94.81 119 TRP A CA 1
ATOM 843 C C . TRP A 1 119 ? -12.096 7.078 18.308 1.00 94.81 119 TRP A C 1
ATOM 845 O O . TRP A 1 119 ? -13.017 6.786 19.064 1.00 94.81 119 TRP A O 1
ATOM 855 N N . LEU A 1 120 ? -12.020 6.630 17.052 1.00 96.25 120 LEU A N 1
ATOM 856 C CA . LEU A 1 120 ? -13.004 5.709 16.485 1.00 96.25 120 LEU A CA 1
ATOM 857 C C . LEU A 1 120 ? -13.104 4.413 17.301 1.00 96.25 120 LEU A C 1
ATOM 859 O O . LEU A 1 120 ? -14.201 3.960 17.612 1.00 96.25 120 LEU A O 1
ATOM 863 N N . ILE A 1 121 ? -11.963 3.830 17.678 1.00 96.81 121 ILE A N 1
ATOM 864 C CA . ILE A 1 121 ? -11.922 2.598 18.479 1.00 96.81 121 ILE A CA 1
ATOM 865 C C . ILE A 1 121 ? -12.484 2.823 19.887 1.00 96.81 121 ILE A C 1
ATOM 867 O O . ILE A 1 121 ? -13.207 1.969 20.399 1.00 96.81 121 ILE A O 1
ATOM 871 N N . LEU A 1 122 ? -12.165 3.956 20.517 1.00 96.94 122 LEU A N 1
ATOM 872 C CA . LEU A 1 122 ? -12.699 4.294 21.836 1.00 96.94 122 LEU A CA 1
ATOM 873 C C . LEU A 1 122 ? -14.217 4.479 21.812 1.00 96.94 122 LEU A C 1
ATOM 875 O O . LEU A 1 122 ? -14.889 3.949 22.691 1.00 96.94 122 LEU A O 1
ATOM 879 N N . GLU A 1 123 ? -14.753 5.139 20.788 1.00 98.12 123 GLU A N 1
ATOM 880 C CA . GLU A 1 123 ? -16.200 5.299 20.617 1.00 98.12 123 GLU A CA 1
ATOM 881 C C . GLU A 1 123 ? -16.896 3.944 20.392 1.00 98.12 123 GLU A C 1
ATOM 883 O O . GLU A 1 123 ? -17.907 3.641 21.022 1.00 98.12 123 GLU A O 1
ATOM 888 N N . MET A 1 124 ? -16.320 3.068 19.557 1.00 98.44 124 MET A N 1
ATOM 889 C CA . MET A 1 124 ? -16.824 1.698 19.370 1.00 98.44 124 MET A CA 1
ATOM 890 C C . MET A 1 124 ? -16.880 0.909 20.682 1.00 98.44 124 MET A C 1
ATOM 892 O O . MET A 1 124 ? -17.845 0.184 20.934 1.00 98.44 124 MET A O 1
ATOM 896 N N . LEU A 1 125 ? -15.855 1.053 21.524 1.00 97.94 125 LEU A N 1
ATOM 897 C CA . LEU A 1 125 ? -15.810 0.435 22.846 1.00 97.94 125 LEU A CA 1
ATOM 898 C C . LEU A 1 125 ? -16.858 1.016 23.795 1.00 97.94 125 LEU A C 1
ATOM 900 O O . LEU A 1 125 ? -17.514 0.255 24.508 1.00 97.94 125 LEU A O 1
ATOM 904 N N . GLU A 1 126 ? -17.023 2.338 23.805 1.00 97.69 126 GLU A N 1
ATOM 905 C CA . GLU A 1 126 ? -18.013 3.031 24.633 1.00 97.69 126 GLU A CA 1
ATOM 906 C C . GLU A 1 126 ? -19.436 2.560 24.312 1.00 97.69 126 GLU A C 1
ATOM 908 O O . GLU A 1 126 ? -20.212 2.243 25.219 1.00 97.69 126 GLU A O 1
ATOM 913 N N . GLN A 1 127 ? -19.742 2.398 23.024 1.00 98.31 127 GLN A N 1
ATOM 914 C CA . GLN A 1 127 ? -21.037 1.910 22.553 1.00 98.31 127 GLN A CA 1
ATOM 915 C C . GLN A 1 127 ? -21.177 0.381 22.567 1.00 98.31 127 GLN A C 1
ATOM 917 O O . GLN A 1 127 ? -22.216 -0.143 22.169 1.00 98.31 127 GLN A O 1
ATOM 922 N N . GLN A 1 128 ? -20.167 -0.347 23.056 1.00 97.38 128 GLN A N 1
ATOM 923 C CA . GLN A 1 128 ? -20.163 -1.813 23.136 1.00 97.38 128 GLN A CA 1
ATOM 924 C C . GLN A 1 128 ? -20.410 -2.487 21.779 1.00 97.38 128 GLN A C 1
ATOM 926 O O . GLN A 1 128 ? -21.032 -3.552 21.705 1.00 97.38 128 GLN A O 1
ATOM 931 N N . MET A 1 129 ? -19.909 -1.881 20.700 1.00 98.25 129 MET A N 1
ATOM 932 C CA . MET A 1 129 ? -19.947 -2.489 19.377 1.00 98.25 129 MET A CA 1
ATOM 933 C C . MET A 1 129 ? -19.229 -3.852 19.436 1.00 98.25 129 MET A C 1
ATOM 935 O O . MET A 1 129 ? -18.126 -3.945 19.985 1.00 98.25 129 MET A O 1
ATOM 939 N N . PRO A 1 130 ? -19.827 -4.941 18.916 1.00 96.88 130 PRO A N 1
ATOM 940 C CA . PRO A 1 130 ? -19.126 -6.212 18.800 1.00 96.88 130 PRO A CA 1
ATOM 941 C C . PRO A 1 130 ? -17.851 -6.038 17.977 1.00 96.88 130 PRO A C 1
ATOM 943 O O . PRO A 1 130 ? -17.889 -5.407 16.924 1.00 96.88 130 PRO A O 1
ATOM 946 N N . ARG A 1 131 ? -16.735 -6.619 18.439 1.00 97.12 131 ARG A N 1
ATOM 947 C CA . ARG A 1 131 ? -15.419 -6.452 17.806 1.00 97.12 131 ARG A CA 1
ATOM 948 C C . ARG A 1 131 ? -15.473 -6.782 16.303 1.00 97.12 131 ARG A C 1
ATOM 950 O O . ARG A 1 131 ? -15.629 -7.965 15.978 1.00 97.12 131 ARG A O 1
ATOM 957 N N . PRO A 1 132 ? -15.296 -5.797 15.402 1.00 97.94 132 PRO A N 1
ATOM 958 C CA . PRO A 1 132 ? -15.250 -6.052 13.973 1.00 97.94 132 PRO A CA 1
ATOM 959 C C . PRO A 1 132 ? -13.860 -6.543 13.557 1.00 97.94 132 PRO A C 1
ATOM 961 O O . PRO A 1 132 ? -12.868 -6.364 14.267 1.00 97.94 132 PRO A O 1
ATOM 964 N N . GLN A 1 133 ? -13.767 -7.115 12.361 1.00 97.88 133 GLN A N 1
ATOM 965 C CA . GLN A 1 133 ? -12.490 -7.272 11.678 1.00 97.88 133 GLN A CA 1
ATOM 966 C C . GLN A 1 133 ? -12.091 -5.933 11.052 1.00 97.88 133 GLN A C 1
ATOM 968 O O . GLN A 1 133 ? -12.779 -5.427 10.167 1.00 97.88 133 GLN A O 1
ATOM 973 N N . PHE A 1 134 ? -10.956 -5.376 11.461 1.00 97.81 134 PHE A N 1
ATOM 974 C CA . PHE A 1 134 ? -10.404 -4.191 10.809 1.00 97.81 134 PHE A CA 1
ATOM 975 C C . PHE A 1 134 ? -9.560 -4.583 9.592 1.00 97.81 134 PHE A C 1
ATOM 977 O O . PHE A 1 134 ? -8.756 -5.519 9.670 1.00 97.81 134 PHE A O 1
ATOM 984 N N . VAL A 1 135 ? -9.733 -3.867 8.481 1.00 96.75 135 VAL A N 1
ATOM 985 C CA . VAL A 1 135 ? -8.952 -4.033 7.246 1.00 96.75 135 VAL A CA 1
ATOM 986 C C . VAL A 1 135 ? -8.404 -2.675 6.831 1.00 96.75 135 VAL A C 1
ATOM 988 O O . VAL A 1 135 ? -9.164 -1.763 6.511 1.00 96.75 135 VAL A O 1
ATOM 991 N N . LEU A 1 136 ? -7.082 -2.545 6.847 1.00 93.62 136 LEU A N 1
ATOM 992 C CA . LEU A 1 136 ? -6.375 -1.289 6.642 1.00 93.62 136 LEU A CA 1
ATOM 993 C C . LEU A 1 136 ? -5.321 -1.432 5.547 1.00 93.62 136 LEU A C 1
ATOM 995 O O . LEU A 1 136 ? -4.777 -2.515 5.306 1.00 93.62 136 LEU A O 1
ATOM 999 N N . SER A 1 137 ? -4.996 -0.311 4.914 1.00 89.94 137 SER A N 1
ATOM 1000 C CA . SER A 1 137 ? -3.847 -0.203 4.020 1.00 89.94 137 SER A CA 1
ATOM 1001 C C . SER A 1 137 ? -2.735 0.641 4.652 1.00 89.94 137 SER A C 1
ATOM 1003 O O . SER A 1 137 ? -2.810 1.022 5.816 1.00 89.94 137 SER A O 1
ATOM 1005 N N . GLY A 1 138 ? -1.690 0.963 3.887 1.00 83.88 138 GLY A N 1
ATOM 1006 C CA . GLY A 1 138 ? -0.661 1.930 4.289 1.00 83.88 138 GLY A CA 1
ATOM 1007 C C . GLY A 1 138 ? -1.116 3.392 4.343 1.00 83.88 138 GLY A C 1
ATOM 1008 O O . GLY A 1 138 ? -0.275 4.260 4.585 1.00 83.88 138 GLY A O 1
ATOM 1009 N N . LEU A 1 139 ? -2.400 3.673 4.089 1.00 84.81 139 LEU A N 1
ATOM 1010 C CA . LEU A 1 139 ? -2.963 5.023 4.070 1.00 84.81 139 LEU A CA 1
ATOM 1011 C C . LEU A 1 139 ? -2.595 5.780 5.352 1.00 84.81 139 LEU A C 1
ATOM 1013 O O . LEU A 1 139 ? -2.710 5.242 6.450 1.00 84.81 139 LEU A O 1
ATOM 1017 N N . ASP A 1 140 ? -2.111 7.016 5.210 1.00 79.38 140 ASP A N 1
ATOM 1018 C CA . ASP A 1 140 ? -1.676 7.875 6.326 1.00 79.38 140 ASP A CA 1
ATOM 1019 C C . ASP A 1 140 ? -0.692 7.201 7.308 1.00 79.38 140 ASP A C 1
ATOM 1021 O O . ASP A 1 140 ? -0.612 7.551 8.485 1.00 79.38 140 ASP A O 1
ATOM 1025 N N . GLY A 1 141 ? 0.086 6.225 6.825 1.00 80.31 141 GLY A N 1
ATOM 1026 C CA . GLY A 1 141 ? 1.075 5.509 7.627 1.00 80.31 141 GLY A CA 1
ATOM 1027 C C . GLY A 1 141 ? 0.491 4.439 8.550 1.00 80.31 141 GLY A C 1
ATOM 1028 O O . GLY A 1 141 ? 1.211 3.960 9.422 1.00 80.31 141 GLY A O 1
ATOM 1029 N N . GLN A 1 142 ? -0.766 4.022 8.374 1.00 85.19 142 GLN A N 1
ATOM 1030 C CA . GLN A 1 142 ? -1.425 3.027 9.235 1.00 85.19 142 GLN A CA 1
ATOM 1031 C C . GLN A 1 142 ? -0.708 1.667 9.327 1.00 85.19 142 GLN A C 1
ATOM 1033 O O . GLN A 1 142 ? -0.885 0.951 10.311 1.00 85.19 142 GLN A O 1
ATOM 1038 N N . GLY A 1 143 ? 0.145 1.315 8.363 1.00 84.88 143 GLY A N 1
ATOM 1039 C CA . GLY A 1 143 ? 0.975 0.108 8.436 1.00 84.88 143 GLY A CA 1
ATOM 1040 C C . GLY A 1 143 ? 2.323 0.269 9.140 1.00 84.88 143 GLY A C 1
ATOM 1041 O O . GLY A 1 143 ? 3.141 -0.652 9.101 1.00 84.88 143 GLY A O 1
ATOM 1042 N N . LEU A 1 144 ? 2.537 1.391 9.834 1.00 84.25 144 LEU A N 1
ATOM 1043 C CA . LEU A 1 144 ? 3.700 1.643 10.680 1.00 84.25 144 LEU A CA 1
ATOM 1044 C C . LEU A 1 144 ? 3.460 1.260 12.137 1.00 84.25 144 LEU A C 1
ATOM 1046 O O . LEU A 1 144 ? 2.431 1.595 12.716 1.00 84.25 144 LEU A O 1
ATOM 1050 N N . ASP A 1 145 ? 4.479 0.687 12.781 1.00 83.06 145 ASP A N 1
ATOM 1051 C CA . ASP A 1 145 ? 4.444 0.381 14.216 1.00 83.06 145 ASP A CA 1
ATOM 1052 C C . ASP A 1 145 ? 4.222 1.642 15.053 1.00 83.06 145 ASP A C 1
ATOM 1054 O O . ASP A 1 145 ? 3.492 1.587 16.032 1.00 83.06 145 ASP A O 1
ATOM 1058 N N . ALA A 1 146 ? 4.806 2.780 14.659 1.00 80.50 146 ALA A N 1
ATOM 1059 C CA . ALA A 1 146 ? 4.635 4.059 15.354 1.00 80.50 146 ALA A CA 1
ATOM 1060 C C . ALA A 1 146 ? 3.196 4.600 15.305 1.00 80.50 146 ALA A C 1
ATOM 1062 O O . ALA A 1 146 ? 2.808 5.417 16.141 1.00 80.50 146 ALA A O 1
ATOM 1063 N N . VAL A 1 147 ? 2.413 4.161 14.316 1.00 83.88 147 VAL A N 1
ATOM 1064 C CA . VAL A 1 147 ? 0.993 4.493 14.182 1.00 83.88 147 VAL A CA 1
ATOM 1065 C C . VAL A 1 147 ? 0.150 3.449 14.902 1.00 83.88 147 VAL A C 1
ATOM 1067 O O . VAL A 1 147 ? -0.673 3.797 15.743 1.00 83.88 147 VAL A O 1
ATOM 1070 N N . ALA A 1 148 ? 0.406 2.168 14.648 1.00 84.19 148 ALA A N 1
ATOM 1071 C CA . ALA A 1 148 ? -0.290 1.066 15.294 1.00 84.19 148 ALA A CA 1
ATOM 1072 C C . ALA A 1 148 ? -0.131 1.081 16.827 1.00 84.19 148 ALA A C 1
ATOM 1074 O O . ALA A 1 148 ? -1.081 0.790 17.554 1.00 84.19 148 ALA A O 1
ATOM 1075 N N . SER A 1 149 ? 1.032 1.496 17.341 1.00 83.56 149 SER A N 1
ATOM 1076 C CA . SER A 1 149 ? 1.302 1.607 18.778 1.00 83.56 149 SER A CA 1
ATOM 1077 C C . SER A 1 149 ? 0.342 2.563 19.484 1.00 83.56 149 SER A C 1
ATOM 1079 O O . SER A 1 149 ? 0.039 2.346 20.662 1.00 83.56 149 SER A O 1
ATOM 1081 N N . ARG A 1 150 ? -0.166 3.584 18.771 1.00 87.00 150 ARG A N 1
ATOM 1082 C CA . ARG A 1 150 ? -1.071 4.606 19.311 1.00 87.00 150 ARG A CA 1
ATOM 1083 C C . ARG A 1 150 ? -2.395 4.034 19.774 1.00 87.00 150 ARG A C 1
ATOM 1085 O O . ARG A 1 150 ? -2.971 4.596 20.696 1.00 87.00 150 ARG A O 1
ATOM 1092 N N . ILE A 1 151 ? -2.845 2.912 19.215 1.00 91.81 151 ILE A N 1
ATOM 1093 C CA . ILE A 1 151 ? -4.105 2.296 19.635 1.00 91.81 151 ILE A CA 1
ATOM 1094 C C . ILE A 1 151 ? -4.052 1.920 21.118 1.00 91.81 151 ILE A C 1
ATOM 1096 O O . ILE A 1 151 ? -4.884 2.374 21.901 1.00 91.81 151 ILE A O 1
ATOM 1100 N N . ALA A 1 152 ? -3.041 1.147 21.522 1.00 90.94 152 ALA A N 1
ATOM 1101 C CA . ALA A 1 152 ? -2.897 0.723 22.914 1.00 90.94 152 ALA A CA 1
ATOM 1102 C C . ALA A 1 152 ? -2.285 1.807 23.816 1.00 90.94 152 ALA A C 1
ATOM 1104 O O . ALA A 1 152 ? -2.595 1.857 25.003 1.00 90.94 152 ALA A O 1
ATOM 1105 N N . GLU A 1 153 ? -1.413 2.666 23.279 1.00 88.62 153 GLU A N 1
ATOM 1106 C CA . GLU A 1 153 ? -0.793 3.753 24.050 1.00 88.62 153 GLU A CA 1
ATOM 1107 C C . GLU A 1 153 ? -1.824 4.815 24.453 1.00 88.62 153 GLU A C 1
ATOM 1109 O O . GLU A 1 153 ? -1.810 5.286 25.588 1.00 88.62 153 GLU A O 1
ATOM 1114 N N . PHE A 1 154 ? -2.736 5.168 23.541 1.00 89.00 154 PHE A N 1
ATOM 1115 C CA . PHE A 1 154 ? -3.777 6.163 23.784 1.00 89.00 154 PHE A CA 1
ATOM 1116 C C . PHE A 1 154 ? -5.028 5.550 24.420 1.00 89.00 154 PHE A C 1
ATOM 1118 O O . PHE A 1 154 ? -5.517 6.050 25.430 1.00 89.00 154 PHE A O 1
ATOM 1125 N N . GLY A 1 155 ? -5.542 4.457 23.850 1.00 89.75 155 GLY A N 1
ATOM 1126 C CA . GLY A 1 155 ? -6.792 3.833 24.290 1.00 89.75 155 GLY A CA 1
ATOM 1127 C C . GLY A 1 155 ? -6.636 2.776 25.390 1.00 89.75 155 GLY A C 1
ATOM 1128 O O . GLY A 1 155 ? -7.622 2.195 25.846 1.00 89.75 155 GLY A O 1
ATOM 1129 N N . GLY A 1 156 ? -5.405 2.507 25.828 1.00 92.81 156 GLY A N 1
ATOM 1130 C CA . GLY A 1 156 ? -5.102 1.531 26.870 1.00 92.81 156 GLY A CA 1
ATOM 1131 C C . GLY A 1 156 ? -5.314 0.067 26.447 1.00 92.81 156 GLY A C 1
ATOM 1132 O O . GLY A 1 156 ? -5.548 -0.241 25.274 1.00 92.81 156 GLY A O 1
ATOM 1133 N N . PRO A 1 157 ? -5.247 -0.874 27.411 1.00 94.12 157 PRO A N 1
ATOM 1134 C CA . PRO A 1 157 ? -5.342 -2.306 27.126 1.00 94.12 157 PRO A CA 1
ATOM 1135 C C . PRO A 1 157 ? -6.644 -2.759 26.466 1.00 94.12 157 PRO A C 1
ATOM 1137 O O . PRO A 1 157 ? -6.627 -3.692 25.667 1.00 94.12 157 PRO A O 1
ATOM 1140 N N . ALA A 1 158 ? -7.763 -2.098 26.775 1.00 95.94 158 ALA A N 1
ATOM 1141 C CA . ALA A 1 158 ? -9.054 -2.420 26.176 1.00 95.94 158 ALA A CA 1
ATOM 1142 C C . ALA A 1 158 ? -9.063 -2.125 24.668 1.00 95.94 158 ALA A C 1
ATOM 1144 O O . ALA A 1 158 ? -9.458 -2.989 23.890 1.00 95.94 158 ALA A O 1
ATOM 1145 N N . ALA A 1 159 ? -8.556 -0.958 24.247 1.00 96.12 159 ALA A N 1
ATOM 1146 C CA . ALA A 1 159 ? -8.421 -0.612 22.831 1.00 96.12 159 ALA A CA 1
ATOM 1147 C C . ALA A 1 159 ? -7.439 -1.538 22.107 1.00 96.12 159 ALA A C 1
ATOM 1149 O O . ALA A 1 159 ? -7.735 -2.007 21.010 1.00 96.12 159 ALA A O 1
ATOM 1150 N N . GLY A 1 160 ? -6.308 -1.862 22.744 1.00 94.81 160 GLY A N 1
ATOM 1151 C CA . GLY A 1 160 ? -5.353 -2.834 22.212 1.00 94.81 160 GLY A CA 1
ATOM 1152 C C . GLY A 1 160 ? -5.996 -4.198 21.939 1.00 94.81 160 GLY A C 1
ATOM 1153 O O . GLY A 1 160 ? -5.895 -4.702 20.827 1.00 94.81 160 GLY A O 1
ATOM 1154 N N . ALA A 1 161 ? -6.712 -4.760 22.917 1.00 96.06 161 ALA A N 1
ATOM 1155 C CA . ALA A 1 161 ? -7.391 -6.050 22.774 1.00 96.06 161 ALA A CA 1
ATOM 1156 C C . ALA A 1 161 ? -8.568 -6.012 21.779 1.00 96.06 161 ALA A C 1
ATOM 1158 O O . ALA A 1 161 ? -8.844 -7.000 21.099 1.00 96.06 161 ALA A O 1
ATOM 1159 N N . TYR A 1 162 ? -9.260 -4.875 21.677 1.00 97.62 162 TYR A N 1
ATOM 1160 C CA . TYR A 1 162 ? -10.345 -4.678 20.715 1.00 97.62 162 TYR A CA 1
ATOM 1161 C C . TYR A 1 162 ? -9.839 -4.604 19.271 1.00 97.62 162 TYR A C 1
ATOM 1163 O O . TYR A 1 162 ? -10.497 -5.095 18.362 1.00 97.62 162 TYR A O 1
ATOM 1171 N N . TYR A 1 163 ? -8.656 -4.033 19.056 1.00 96.62 163 TYR A N 1
ATOM 1172 C CA . TYR A 1 163 ? -8.037 -3.909 17.736 1.00 96.62 163 TYR A CA 1
ATOM 1173 C C . TYR A 1 163 ? -7.155 -5.116 17.353 1.00 96.62 163 TYR A C 1
ATOM 1175 O O . TYR A 1 163 ? -6.709 -5.229 16.211 1.00 96.62 163 TYR A O 1
ATOM 1183 N N . ASP A 1 164 ? -6.905 -6.031 18.296 1.00 96.12 164 ASP A N 1
ATOM 1184 C CA . ASP A 1 164 ? -6.144 -7.264 18.077 1.00 96.12 164 ASP A CA 1
ATOM 1185 C C . ASP A 1 164 ? -6.694 -8.077 16.895 1.00 96.12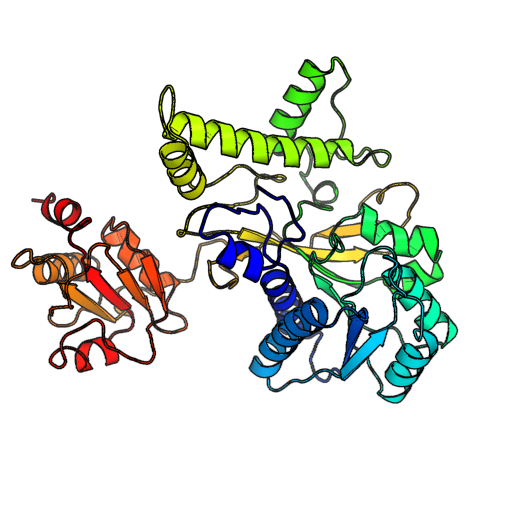 164 ASP A C 1
ATOM 1187 O O . ASP A 1 164 ? -7.894 -8.357 16.810 1.00 96.12 164 ASP A O 1
ATOM 1191 N N . GLY A 1 165 ? -5.804 -8.463 15.979 1.00 95.12 165 GLY A N 1
ATOM 1192 C CA . GLY A 1 165 ? -6.160 -9.159 14.745 1.00 95.12 165 GLY A CA 1
ATOM 1193 C C . GLY A 1 165 ? -6.464 -8.253 13.547 1.00 95.12 165 GLY A C 1
ATOM 1194 O O . GLY A 1 165 ? -6.790 -8.776 12.480 1.00 95.12 165 GLY A O 1
ATOM 1195 N N . ALA A 1 166 ? -6.346 -6.924 13.672 1.00 96.88 166 ALA A N 1
ATOM 1196 C CA . ALA A 1 166 ? -6.489 -6.018 12.533 1.00 96.88 166 ALA A CA 1
ATOM 1197 C C . ALA A 1 166 ? -5.521 -6.390 11.396 1.00 96.88 166 ALA A C 1
ATOM 1199 O O . ALA A 1 166 ? -4.323 -6.577 11.623 1.00 96.88 166 ALA A O 1
ATOM 1200 N N . LEU A 1 167 ? -6.049 -6.488 10.175 1.00 96.00 167 LEU A N 1
ATOM 1201 C CA . LEU A 1 167 ? -5.287 -6.789 8.969 1.00 96.00 167 LEU A CA 1
ATOM 1202 C C . LEU A 1 167 ? -4.764 -5.484 8.376 1.00 96.00 167 LEU A C 1
ATOM 1204 O O . LEU A 1 167 ? -5.556 -4.599 8.059 1.00 96.00 167 LEU A O 1
ATOM 1208 N N . VAL A 1 168 ? -3.454 -5.389 8.161 1.00 94.00 168 VAL A N 1
ATOM 1209 C CA . VAL A 1 168 ? -2.835 -4.237 7.501 1.00 94.00 168 VAL A CA 1
ATOM 1210 C C . VAL A 1 168 ? -2.023 -4.694 6.299 1.00 94.00 168 VAL A C 1
ATOM 1212 O O . VAL A 1 168 ? -1.192 -5.593 6.416 1.00 94.00 168 VAL A O 1
ATOM 1215 N N . VAL A 1 169 ? -2.240 -4.071 5.141 1.00 90.50 169 VAL A N 1
ATOM 1216 C CA . VAL A 1 169 ? -1.465 -4.343 3.921 1.00 90.50 169 VAL A CA 1
ATOM 1217 C C . VAL A 1 169 ? -0.843 -3.057 3.403 1.00 90.50 169 VAL A C 1
ATOM 1219 O O . VAL A 1 169 ? -1.543 -2.141 2.975 1.00 90.50 169 VAL A O 1
ATOM 1222 N N . ASP A 1 170 ? 0.483 -2.971 3.409 1.00 87.56 170 ASP A N 1
ATOM 1223 C CA . ASP A 1 170 ? 1.183 -1.781 2.922 1.00 87.56 170 ASP A CA 1
ATOM 1224 C C . ASP A 1 170 ? 2.531 -2.102 2.269 1.00 87.56 170 ASP A C 1
ATOM 1226 O O . ASP A 1 170 ? 2.974 -3.247 2.238 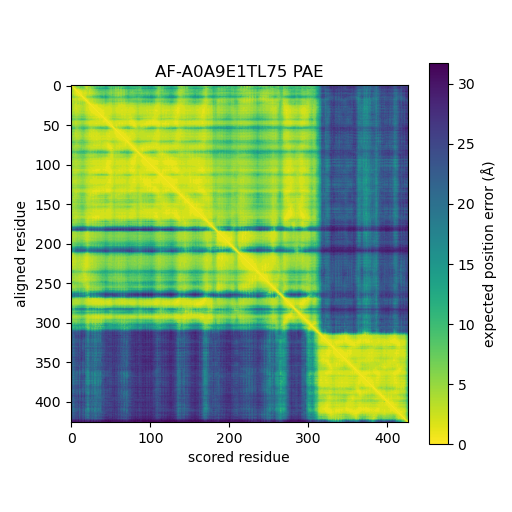1.00 87.56 170 ASP A O 1
ATOM 1230 N N . GLY A 1 171 ? 3.207 -1.062 1.776 1.00 80.56 171 GLY A N 1
ATOM 1231 C CA . GLY A 1 171 ? 4.551 -1.147 1.219 1.00 80.56 171 GLY A CA 1
ATOM 1232 C C . GLY A 1 171 ? 5.690 -0.892 2.208 1.00 80.56 171 GLY A C 1
ATOM 1233 O O . GLY A 1 171 ? 6.822 -0.745 1.755 1.00 80.56 171 GLY A O 1
ATOM 1234 N N . SER A 1 172 ? 5.471 -0.849 3.520 1.00 80.44 172 SER A N 1
ATOM 1235 C CA . SER A 1 172 ? 6.521 -0.550 4.503 1.00 80.44 172 SER A CA 1
ATOM 1236 C C . SER A 1 172 ? 7.333 -1.793 4.908 1.00 80.44 172 SER A C 1
ATOM 1238 O O . SER A 1 172 ? 6.991 -2.924 4.571 1.00 80.44 172 SER A O 1
ATOM 1240 N N . ALA A 1 173 ? 8.458 -1.605 5.595 1.00 77.00 173 ALA A N 1
ATOM 1241 C CA . ALA A 1 173 ? 9.295 -2.687 6.138 1.00 77.00 173 ALA A CA 1
ATOM 1242 C C . ALA A 1 173 ? 9.035 -2.921 7.640 1.00 77.00 173 ALA A C 1
ATOM 1244 O O . ALA A 1 173 ? 9.904 -3.336 8.400 1.00 77.00 173 ALA A O 1
ATOM 1245 N N . THR A 1 174 ? 7.837 -2.575 8.113 1.00 81.81 174 THR A N 1
ATOM 1246 C CA . THR A 1 174 ? 7.526 -2.616 9.541 1.00 81.81 174 THR A CA 1
ATOM 1247 C C . THR A 1 174 ? 7.430 -4.045 10.073 1.00 81.81 174 THR A C 1
ATOM 1249 O O . THR A 1 174 ? 6.861 -4.928 9.432 1.00 81.81 174 THR A O 1
ATOM 1252 N N . GLY A 1 175 ? 7.969 -4.257 11.275 1.00 79.50 175 GLY A N 1
ATOM 1253 C CA . GLY A 1 175 ? 7.853 -5.503 12.027 1.00 79.50 175 GLY A CA 1
ATOM 1254 C C . GLY A 1 175 ? 8.753 -6.633 11.545 1.00 79.50 175 GLY A C 1
ATOM 1255 O O . GLY A 1 175 ? 8.770 -7.692 12.162 1.00 79.50 175 GLY A O 1
ATOM 1256 N N . ALA A 1 176 ? 9.539 -6.422 10.491 1.00 76.00 176 ALA A N 1
ATOM 1257 C CA . ALA A 1 176 ? 10.464 -7.422 9.984 1.00 76.00 176 ALA A CA 1
ATOM 1258 C C . ALA A 1 176 ? 11.527 -7.837 11.000 1.00 76.00 176 ALA A C 1
ATOM 1260 O O . ALA A 1 176 ? 11.933 -8.990 10.978 1.00 76.00 176 ALA A O 1
ATOM 1261 N N . GLN A 1 177 ? 11.900 -6.952 11.932 1.00 75.56 177 GLN A N 1
ATOM 1262 C CA . GLN A 1 177 ? 12.783 -7.244 13.067 1.00 75.56 177 GLN A CA 1
ATOM 1263 C C . GLN A 1 177 ? 12.268 -8.348 13.996 1.00 75.56 177 GLN A C 1
ATOM 1265 O O . GLN A 1 177 ? 13.029 -8.876 14.798 1.00 75.56 177 GLN A O 1
ATOM 1270 N N . ARG A 1 178 ? 10.972 -8.666 13.905 1.00 78.12 178 ARG A N 1
ATOM 1271 C CA . ARG A 1 178 ? 10.298 -9.689 14.709 1.00 78.12 178 ARG A CA 1
ATOM 1272 C C . ARG A 1 178 ? 10.319 -11.076 14.064 1.00 78.12 178 ARG A C 1
ATOM 1274 O O . ARG A 1 178 ? 9.874 -12.034 14.688 1.00 78.12 178 ARG A O 1
ATOM 1281 N N . LEU A 1 179 ? 10.775 -11.179 12.816 1.00 72.44 179 LEU A N 1
ATOM 1282 C CA . LEU A 1 179 ? 10.904 -12.446 12.101 1.00 72.44 179 LEU A CA 1
ATOM 1283 C C . LEU A 1 179 ? 12.236 -13.126 12.452 1.00 72.44 179 LEU A C 1
ATOM 1285 O O . LEU A 1 179 ? 13.228 -12.455 12.741 1.00 72.44 179 LEU A O 1
ATOM 1289 N N . ASP A 1 180 ? 12.272 -14.457 12.388 1.00 59.66 180 ASP A N 1
ATOM 1290 C CA . ASP A 1 180 ? 13.522 -15.211 12.517 1.00 59.66 180 ASP A CA 1
ATOM 1291 C C . ASP A 1 180 ? 14.527 -14.749 11.431 1.00 59.66 180 ASP A C 1
ATOM 1293 O O . ASP A 1 180 ? 14.136 -14.442 10.304 1.00 59.66 180 ASP A O 1
ATOM 1297 N N . ASP A 1 181 ? 15.817 -14.643 11.779 1.00 55.38 181 ASP A N 1
ATOM 1298 C CA . ASP A 1 181 ? 16.911 -14.101 10.940 1.00 55.38 181 ASP A CA 1
ATOM 1299 C C . ASP A 1 181 ? 16.824 -12.605 10.572 1.00 55.38 181 ASP A C 1
ATOM 1301 O O . ASP A 1 181 ? 17.542 -12.127 9.686 1.00 55.38 181 ASP A O 1
ATOM 1305 N N . ALA A 1 182 ? 16.006 -11.812 11.270 1.00 55.47 182 ALA A N 1
ATOM 1306 C CA . ALA A 1 182 ? 15.897 -10.383 10.984 1.00 55.47 182 ALA A CA 1
ATOM 1307 C C . ALA A 1 182 ? 17.163 -9.555 11.267 1.00 55.47 182 ALA A C 1
ATOM 1309 O O . ALA A 1 182 ? 17.247 -8.397 10.840 1.00 55.47 182 ALA A O 1
ATOM 1310 N N . GLU A 1 183 ? 18.172 -10.118 11.944 1.00 50.91 183 GLU A N 1
ATOM 1311 C CA . GLU A 1 183 ? 19.465 -9.454 12.083 1.00 50.91 183 GLU A CA 1
ATOM 1312 C C . GLU A 1 183 ? 20.138 -9.240 10.714 1.00 50.91 183 GLU A C 1
ATOM 1314 O O . GLU A 1 183 ? 20.897 -10.057 10.197 1.00 50.91 183 GLU A O 1
ATOM 1319 N N . ARG A 1 184 ? 19.942 -8.012 10.217 1.00 57.69 184 ARG A N 1
ATOM 1320 C CA . ARG A 1 184 ? 20.818 -7.263 9.307 1.00 57.69 184 ARG A CA 1
ATOM 1321 C C . ARG A 1 184 ? 20.897 -7.822 7.892 1.00 57.69 184 ARG A C 1
ATOM 1323 O O . ARG A 1 184 ? 21.955 -8.226 7.399 1.00 57.69 184 ARG A O 1
ATOM 1330 N N . ARG A 1 185 ? 19.775 -7.656 7.187 1.00 71.19 185 ARG A N 1
ATOM 1331 C CA . ARG A 1 185 ? 19.734 -7.626 5.721 1.00 71.19 185 ARG A CA 1
ATOM 1332 C C . ARG A 1 185 ? 20.844 -6.680 5.208 1.00 71.19 185 ARG A C 1
ATOM 1334 O O . ARG A 1 185 ? 21.014 -5.589 5.762 1.00 71.19 185 ARG A O 1
ATOM 1341 N N . PRO A 1 186 ? 21.649 -7.082 4.202 1.00 80.62 186 PRO A N 1
ATOM 1342 C CA . PRO A 1 186 ? 22.879 -6.368 3.844 1.00 80.62 186 PRO A CA 1
ATOM 1343 C C . PRO A 1 186 ? 22.700 -4.882 3.518 1.00 80.62 186 PRO A C 1
ATOM 1345 O O . PRO A 1 186 ? 23.594 -4.087 3.808 1.00 80.62 186 PRO A O 1
ATOM 1348 N N . PHE A 1 187 ? 21.560 -4.516 2.932 1.00 84.12 187 PHE A N 1
ATOM 1349 C CA . PHE A 1 187 ? 21.242 -3.139 2.576 1.00 84.12 187 PHE A CA 1
ATOM 1350 C C . PHE A 1 187 ? 21.004 -2.246 3.794 1.00 84.12 187 PHE A C 1
ATOM 1352 O O . PHE A 1 187 ? 21.675 -1.227 3.944 1.00 84.12 187 PHE A O 1
ATOM 1359 N N . ASP A 1 188 ? 20.119 -2.660 4.696 1.00 83.94 188 ASP A N 1
ATOM 1360 C CA . ASP A 1 188 ? 19.788 -1.926 5.915 1.00 83.94 188 ASP A CA 1
ATOM 1361 C C . ASP A 1 188 ? 21.051 -1.678 6.745 1.00 83.94 188 ASP A C 1
ATOM 1363 O O . ASP A 1 188 ? 21.316 -0.546 7.153 1.00 83.94 188 ASP A O 1
ATOM 1367 N N . ARG A 1 189 ? 21.905 -2.707 6.879 1.00 82.94 189 ARG A N 1
ATOM 1368 C CA . ARG A 1 189 ? 23.217 -2.597 7.534 1.00 82.94 189 ARG A CA 1
ATOM 1369 C C . ARG A 1 189 ? 24.116 -1.556 6.864 1.00 82.94 189 ARG A C 1
ATOM 1371 O O . ARG A 1 189 ? 24.669 -0.706 7.557 1.00 82.94 189 ARG A O 1
ATOM 1378 N N . LEU A 1 190 ? 24.245 -1.601 5.536 1.00 88.81 190 LEU A N 1
ATOM 1379 C CA . LEU A 1 190 ? 25.043 -0.632 4.781 1.00 88.81 190 LEU A CA 1
ATOM 1380 C C . LEU A 1 190 ? 24.571 0.804 5.040 1.00 88.81 190 LEU A C 1
ATOM 1382 O O . LEU A 1 190 ? 25.395 1.695 5.240 1.00 88.81 190 LEU A O 1
ATOM 1386 N N . CYS A 1 191 ? 23.258 1.025 5.063 1.00 89.62 191 CYS A N 1
ATOM 1387 C CA . CYS A 1 191 ? 22.679 2.345 5.270 1.00 89.62 191 CYS A CA 1
ATOM 1388 C C . CYS A 1 191 ? 22.947 2.884 6.680 1.00 89.62 191 CYS A C 1
ATOM 1390 O O . CYS A 1 191 ? 23.407 4.019 6.825 1.00 89.62 191 CYS A O 1
ATOM 1392 N N . VAL A 1 192 ? 22.716 2.074 7.717 1.00 87.12 192 VAL A N 1
ATOM 1393 C CA . VAL A 1 192 ? 22.918 2.528 9.101 1.00 87.12 192 VAL A CA 1
ATOM 1394 C C . VAL A 1 192 ? 24.387 2.698 9.467 1.00 87.12 192 VAL A C 1
ATOM 1396 O O . VAL A 1 192 ? 24.720 3.630 10.193 1.00 87.12 192 VAL A O 1
ATOM 1399 N N . GLU A 1 193 ? 25.284 1.866 8.932 1.00 90.06 193 GLU A N 1
ATOM 1400 C CA . GLU A 1 193 ? 26.731 2.023 9.121 1.00 90.06 193 GLU A CA 1
ATOM 1401 C C . GLU A 1 193 ? 27.254 3.287 8.425 1.00 90.06 193 GLU A C 1
ATOM 1403 O O . GLU A 1 193 ? 28.072 4.014 8.996 1.00 90.06 193 GLU A O 1
ATOM 1408 N N . ALA A 1 194 ? 26.765 3.582 7.214 1.00 92.06 194 ALA A N 1
ATOM 1409 C CA . ALA A 1 194 ? 27.131 4.795 6.487 1.00 92.06 194 ALA A CA 1
ATOM 1410 C C . ALA A 1 194 ? 26.682 6.062 7.229 1.00 92.06 194 ALA A C 1
ATOM 1412 O O . ALA A 1 194 ? 27.473 6.996 7.374 1.00 92.06 194 ALA A O 1
ATOM 1413 N N . TRP A 1 195 ? 25.447 6.074 7.734 1.00 91.44 195 TRP A N 1
ATOM 1414 C CA . TRP A 1 195 ? 24.913 7.183 8.523 1.00 91.44 195 TRP A CA 1
ATOM 1415 C C . TRP A 1 195 ? 25.661 7.365 9.847 1.00 91.44 195 TRP A C 1
ATOM 1417 O O . TRP A 1 195 ? 26.155 8.454 10.126 1.00 91.44 195 TRP A O 1
ATOM 1427 N N . ALA A 1 196 ? 25.827 6.292 10.627 1.00 90.50 196 ALA A N 1
ATOM 1428 C CA . ALA A 1 196 ? 26.498 6.349 11.924 1.00 90.50 196 ALA A CA 1
ATOM 1429 C C . ALA A 1 196 ? 27.942 6.859 11.799 1.00 90.50 196 ALA A C 1
ATOM 1431 O O . ALA A 1 196 ? 28.399 7.673 12.602 1.00 90.50 196 ALA A O 1
ATOM 1432 N N . LYS A 1 197 ? 28.647 6.442 10.737 1.00 94.31 197 LYS A N 1
ATOM 1433 C CA . LYS A 1 197 ? 29.983 6.945 10.407 1.00 94.31 197 LYS A CA 1
ATOM 1434 C C . LYS A 1 197 ? 29.982 8.435 10.053 1.00 94.31 197 LYS A C 1
ATOM 1436 O O . LYS A 1 197 ? 30.926 9.125 10.430 1.00 94.31 197 LYS A O 1
ATOM 1441 N N . ALA A 1 198 ? 28.983 8.912 9.310 1.00 93.12 198 ALA A N 1
ATOM 1442 C CA . ALA A 1 198 ? 28.883 10.314 8.907 1.00 93.12 198 ALA A CA 1
ATOM 1443 C C . ALA A 1 198 ? 28.576 11.240 10.097 1.00 93.12 198 ALA A C 1
ATOM 1445 O O . ALA A 1 198 ? 29.190 12.296 10.216 1.00 93.12 198 ALA A O 1
ATOM 1446 N N . GLU A 1 199 ? 27.692 10.809 10.996 1.00 92.19 199 GLU A N 1
ATOM 1447 C CA . GLU A 1 199 ? 27.275 11.580 12.176 1.00 92.19 199 GLU A CA 1
ATOM 1448 C C . GLU A 1 199 ? 28.207 11.400 13.388 1.00 92.19 199 GLU A C 1
ATOM 1450 O O . GLU A 1 199 ? 28.120 12.139 14.366 1.00 92.19 199 GLU A O 1
ATOM 1455 N N . GLY A 1 200 ? 29.113 10.417 13.352 1.00 92.25 200 GLY A N 1
ATOM 1456 C CA . GLY A 1 200 ? 30.003 10.113 14.475 1.00 92.25 200 GLY A CA 1
ATOM 1457 C C . GLY A 1 200 ? 29.274 9.518 15.685 1.00 92.25 200 GLY A C 1
ATOM 1458 O O . GLY A 1 200 ? 29.691 9.734 16.823 1.00 92.25 200 GLY A O 1
ATOM 1459 N N . VAL A 1 201 ? 28.191 8.775 15.447 1.00 89.12 201 VAL A N 1
ATOM 1460 C CA . VAL A 1 201 ? 27.347 8.152 16.480 1.00 89.12 201 VAL A CA 1
ATOM 1461 C C . VAL A 1 201 ? 27.454 6.626 16.450 1.00 89.12 201 VAL A C 1
ATOM 1463 O O . VAL A 1 201 ? 28.032 6.036 15.537 1.00 89.12 201 VAL A O 1
ATOM 1466 N N . ALA A 1 202 ? 26.909 5.963 17.471 1.00 86.00 202 ALA A N 1
ATOM 1467 C CA . ALA A 1 202 ? 26.807 4.508 17.480 1.00 86.00 202 ALA A CA 1
ATOM 1468 C C . ALA A 1 202 ? 25.820 4.018 16.406 1.00 86.00 202 ALA A C 1
ATOM 1470 O O . ALA A 1 202 ? 24.823 4.680 16.120 1.00 86.00 202 ALA A O 1
ATOM 1471 N N . VAL A 1 203 ? 26.084 2.838 15.836 1.00 82.25 203 VAL A N 1
ATOM 1472 C CA . VAL A 1 203 ? 25.171 2.209 14.872 1.00 82.25 203 VAL A CA 1
ATOM 1473 C C . VAL A 1 203 ? 23.852 1.872 15.581 1.00 82.25 203 VAL A C 1
ATOM 1475 O O . VAL A 1 203 ? 23.884 1.129 16.567 1.00 82.25 203 VAL A O 1
ATOM 1478 N N . PRO A 1 204 ? 22.705 2.391 15.111 1.00 74.69 204 PRO A N 1
ATOM 1479 C CA . PRO A 1 204 ? 21.418 2.124 15.732 1.00 74.69 204 PRO A CA 1
ATOM 1480 C C . PRO A 1 204 ? 21.017 0.667 15.487 1.00 74.69 204 PRO A C 1
ATOM 1482 O O . PRO A 1 204 ? 21.127 0.158 14.367 1.00 74.69 204 PRO A O 1
ATOM 1485 N N . THR A 1 205 ? 20.535 -0.008 16.529 1.00 70.00 205 THR A N 1
ATOM 1486 C CA . THR A 1 205 ? 19.957 -1.349 16.401 1.00 70.00 205 THR A CA 1
ATOM 1487 C C . THR A 1 205 ? 18.541 -1.259 15.832 1.00 70.00 205 THR A C 1
ATOM 1489 O O . THR A 1 205 ? 17.834 -0.278 16.061 1.00 70.00 205 THR A O 1
ATOM 1492 N N . VAL A 1 206 ? 18.110 -2.296 15.104 1.00 64.94 206 VAL A N 1
ATOM 1493 C CA . VAL A 1 206 ? 16.725 -2.404 14.598 1.00 64.94 206 VAL A CA 1
ATOM 1494 C C . VAL A 1 206 ? 15.715 -2.491 15.759 1.00 64.94 206 VAL A C 1
ATOM 1496 O O . VAL A 1 206 ? 14.555 -2.126 15.620 1.00 64.94 206 VAL A O 1
ATOM 1499 N N . GLU A 1 207 ? 16.176 -2.944 16.928 1.00 59.72 207 GLU A N 1
ATOM 1500 C CA . GLU A 1 207 ? 15.393 -3.142 18.154 1.00 59.72 207 GLU A CA 1
ATOM 1501 C C . GLU A 1 207 ? 15.229 -1.873 19.009 1.00 59.72 207 GLU A C 1
ATOM 1503 O O . GLU A 1 207 ? 14.598 -1.921 20.065 1.00 59.72 207 GLU A O 1
ATOM 1508 N N . SER A 1 208 ? 15.818 -0.737 18.613 1.00 59.66 208 SER A N 1
ATOM 1509 C CA . SER A 1 208 ? 15.688 0.499 19.388 1.00 59.66 208 SER A CA 1
ATOM 1510 C C . SER A 1 208 ? 14.251 1.027 19.303 1.00 59.66 208 SER A C 1
ATOM 1512 O O . SER A 1 208 ? 13.847 1.638 18.320 1.00 59.66 208 SER A O 1
ATOM 1514 N N . THR A 1 209 ? 13.473 0.803 20.362 1.00 49.25 209 THR A N 1
ATOM 1515 C CA . THR A 1 209 ? 12.060 1.216 20.484 1.00 49.25 209 THR A CA 1
ATOM 1516 C C . THR A 1 209 ? 11.858 2.717 20.616 1.00 49.25 209 THR A C 1
ATOM 1518 O O . THR A 1 209 ? 10.726 3.197 20.571 1.00 49.25 209 THR A O 1
ATOM 1521 N N . THR A 1 210 ? 12.943 3.452 20.855 1.00 47.72 210 THR A N 1
ATOM 1522 C CA . THR A 1 210 ? 12.903 4.835 21.324 1.00 47.72 210 THR A CA 1
ATOM 1523 C C . THR A 1 210 ? 12.969 5.862 20.211 1.00 47.72 210 THR A C 1
ATOM 1525 O O . THR A 1 210 ? 12.634 7.013 20.467 1.00 47.72 210 THR A O 1
ATOM 1528 N N . ASP A 1 211 ? 13.397 5.487 19.005 1.00 55.19 211 ASP A N 1
ATOM 1529 C CA . ASP A 1 211 ? 13.474 6.451 17.917 1.00 55.19 211 ASP A CA 1
ATOM 1530 C C . ASP A 1 211 ? 13.381 5.760 16.561 1.00 55.19 211 ASP A C 1
ATOM 1532 O O . ASP A 1 211 ? 14.093 4.801 16.266 1.00 55.19 211 ASP A O 1
ATOM 1536 N N . ASP A 1 212 ? 12.531 6.292 15.694 1.00 68.38 212 ASP A N 1
ATOM 1537 C CA . ASP A 1 212 ? 12.258 5.791 14.344 1.00 68.38 212 ASP A CA 1
ATOM 1538 C C . ASP A 1 212 ? 13.446 6.014 13.372 1.00 68.38 212 ASP A C 1
ATOM 1540 O O . ASP A 1 212 ? 13.319 6.011 12.143 1.00 68.38 212 ASP A O 1
ATOM 1544 N N . VAL A 1 213 ? 14.628 6.269 13.941 1.00 73.50 213 VAL A N 1
ATOM 1545 C CA . VAL A 1 213 ? 15.875 6.658 13.286 1.00 73.50 213 VAL A CA 1
ATOM 1546 C C . VAL A 1 213 ? 16.372 5.547 12.386 1.00 73.50 213 VAL A C 1
ATOM 1548 O O . VAL A 1 213 ? 16.710 5.828 11.242 1.00 73.50 213 VAL A O 1
ATOM 1551 N N . HIS A 1 214 ? 16.373 4.292 12.852 1.00 77.62 214 HIS A N 1
ATOM 1552 C CA . HIS A 1 214 ? 16.831 3.163 12.041 1.00 77.62 214 HIS A CA 1
ATOM 1553 C C . HIS A 1 214 ? 16.082 3.119 10.700 1.00 77.62 214 HIS A C 1
ATOM 1555 O O . HIS A 1 214 ? 16.691 3.214 9.636 1.00 77.62 214 HIS A O 1
ATOM 1561 N N . ARG A 1 215 ? 14.748 3.071 10.749 1.00 77.81 215 ARG A N 1
ATOM 1562 C CA . ARG A 1 215 ? 13.896 3.036 9.555 1.00 77.81 215 ARG A CA 1
ATOM 1563 C C . ARG A 1 215 ? 14.062 4.297 8.708 1.00 77.81 215 ARG A C 1
ATOM 1565 O O . ARG A 1 215 ? 14.267 4.191 7.501 1.00 77.81 215 ARG A O 1
ATOM 1572 N N . THR A 1 216 ? 14.014 5.478 9.327 1.00 80.81 216 THR A N 1
ATOM 1573 C CA . THR A 1 216 ? 14.152 6.764 8.620 1.00 80.81 216 THR A CA 1
ATOM 1574 C C . THR A 1 216 ? 15.473 6.840 7.852 1.00 80.81 216 THR A C 1
ATOM 1576 O O . THR A 1 216 ? 15.501 7.283 6.703 1.00 80.81 216 THR A O 1
ATOM 1579 N N . VAL A 1 217 ? 16.564 6.346 8.444 1.00 86.44 217 VAL A N 1
ATOM 1580 C CA . VAL A 1 217 ? 17.881 6.263 7.804 1.00 86.44 217 VAL A CA 1
ATOM 1581 C C . VAL A 1 217 ? 17.862 5.310 6.610 1.00 86.44 217 VAL A C 1
ATOM 1583 O O . VAL A 1 217 ? 18.353 5.678 5.542 1.00 86.44 217 VAL A O 1
ATOM 1586 N N . VAL A 1 218 ? 17.286 4.110 6.741 1.00 85.94 218 VAL A N 1
ATOM 1587 C CA . VAL A 1 218 ? 17.236 3.131 5.638 1.00 85.94 218 VAL A CA 1
ATOM 1588 C C . VAL A 1 218 ? 16.344 3.627 4.486 1.00 85.94 218 VAL A C 1
ATOM 1590 O O . VAL A 1 218 ? 16.710 3.500 3.314 1.00 85.94 218 VAL A O 1
ATOM 1593 N N . GLU A 1 219 ? 15.217 4.277 4.781 1.00 85.38 219 GLU A N 1
ATOM 1594 C CA . GLU A 1 219 ? 14.334 4.882 3.771 1.00 85.38 219 GLU A CA 1
ATOM 1595 C C . GLU A 1 219 ? 15.008 6.044 3.035 1.00 85.38 219 GLU A C 1
ATOM 1597 O O . GLU A 1 219 ? 15.007 6.086 1.801 1.00 85.38 219 GLU A O 1
ATOM 1602 N N . ALA A 1 220 ? 15.657 6.952 3.768 1.00 89.00 220 ALA A N 1
ATOM 1603 C CA . ALA A 1 220 ? 16.417 8.044 3.170 1.00 89.00 220 ALA A CA 1
ATOM 1604 C C . ALA A 1 220 ? 17.578 7.520 2.308 1.00 89.00 220 ALA A C 1
ATOM 1606 O O . ALA A 1 220 ? 17.783 7.985 1.186 1.00 89.00 220 ALA A O 1
ATOM 1607 N N . CYS A 1 221 ? 18.302 6.509 2.792 1.00 90.69 221 CYS A N 1
ATOM 1608 C CA . CYS A 1 221 ? 19.375 5.843 2.058 1.00 90.69 221 CYS A CA 1
ATOM 1609 C C . CYS A 1 221 ? 18.883 5.233 0.734 1.00 90.69 221 CYS A C 1
ATOM 1611 O O . CYS A 1 221 ? 19.547 5.385 -0.294 1.00 90.69 221 CYS A O 1
ATOM 1613 N N . SER A 1 222 ? 17.694 4.621 0.731 1.00 88.56 222 SER A N 1
A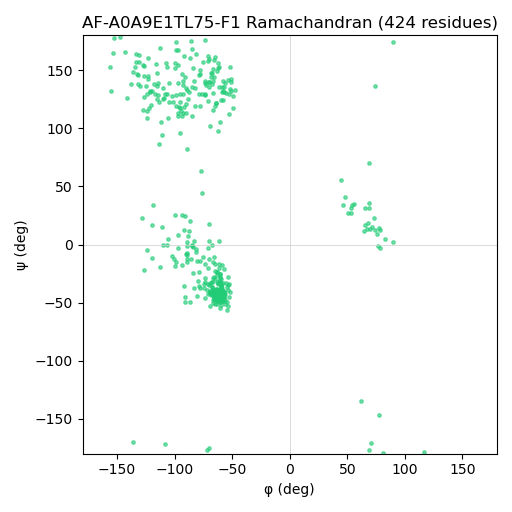TOM 1614 C CA . SER A 1 222 ? 17.044 4.074 -0.472 1.00 88.56 222 SER A CA 1
ATOM 1615 C C . SER A 1 222 ? 16.796 5.157 -1.523 1.00 88.56 222 SER A C 1
ATOM 1617 O O . SER A 1 222 ? 17.186 5.016 -2.684 1.00 88.56 222 SER A O 1
ATOM 1619 N N . LEU A 1 223 ? 16.224 6.292 -1.104 1.00 89.81 223 LEU A N 1
ATOM 1620 C CA . LEU A 1 223 ? 15.988 7.438 -1.985 1.00 89.81 223 LEU A CA 1
ATOM 1621 C C . LEU A 1 223 ? 17.292 8.030 -2.531 1.00 89.81 223 LEU A C 1
ATOM 1623 O O . LEU A 1 223 ? 17.396 8.300 -3.727 1.00 89.81 223 LEU A O 1
ATOM 1627 N N . VAL A 1 224 ? 18.302 8.212 -1.677 1.00 91.81 224 VAL A N 1
ATOM 1628 C CA . VAL A 1 224 ? 19.605 8.760 -2.083 1.00 91.81 224 VAL A CA 1
ATOM 1629 C C . VAL A 1 224 ? 20.298 7.838 -3.081 1.00 91.81 224 VAL A C 1
ATOM 1631 O O . VAL A 1 224 ? 20.824 8.317 -4.084 1.00 91.81 224 VAL A O 1
ATOM 1634 N N . ARG A 1 225 ? 20.270 6.518 -2.866 1.00 90.62 225 ARG A N 1
ATOM 1635 C CA . ARG A 1 225 ? 20.877 5.550 -3.793 1.00 90.62 225 ARG A CA 1
ATOM 1636 C C . ARG A 1 225 ? 20.164 5.487 -5.131 1.00 90.62 225 ARG A C 1
ATOM 1638 O O . ARG A 1 225 ? 20.829 5.362 -6.157 1.00 90.62 225 ARG A O 1
ATOM 1645 N N . TRP A 1 226 ? 18.843 5.622 -5.145 1.00 88.12 226 TRP A N 1
ATOM 1646 C CA . TRP A 1 226 ? 18.093 5.760 -6.389 1.00 88.12 226 TRP A CA 1
ATOM 1647 C C . TRP A 1 226 ? 18.535 7.007 -7.163 1.00 88.12 226 TRP A C 1
ATOM 1649 O O . TRP A 1 226 ? 18.891 6.897 -8.337 1.00 88.12 226 TRP A O 1
ATOM 1659 N N . VAL A 1 227 ? 18.609 8.171 -6.509 1.00 90.56 227 VAL A N 1
ATOM 1660 C CA . VAL A 1 227 ? 19.105 9.402 -7.151 1.00 90.56 227 VAL A CA 1
ATOM 1661 C C . VAL A 1 227 ? 20.543 9.234 -7.644 1.00 90.56 227 VAL A C 1
ATOM 1663 O O . VAL A 1 227 ? 20.838 9.622 -8.771 1.00 90.56 227 VAL A O 1
ATOM 1666 N N . ALA A 1 228 ? 21.422 8.630 -6.842 1.00 91.69 228 ALA A N 1
ATOM 1667 C CA . ALA A 1 228 ? 22.818 8.403 -7.206 1.00 91.69 228 ALA A CA 1
ATOM 1668 C C . ALA A 1 228 ? 22.943 7.522 -8.457 1.00 91.69 228 ALA A C 1
ATOM 1670 O O . ALA A 1 228 ? 23.616 7.905 -9.409 1.00 91.69 228 ALA A O 1
ATOM 1671 N N . ARG A 1 229 ? 22.217 6.399 -8.511 1.00 90.25 229 ARG A N 1
ATOM 1672 C CA . ARG A 1 229 ? 22.204 5.511 -9.683 1.00 90.25 229 ARG A CA 1
ATOM 1673 C C . ARG A 1 229 ? 21.633 6.182 -10.926 1.00 90.25 229 ARG A C 1
ATOM 1675 O O . ARG A 1 229 ? 22.135 5.964 -12.023 1.00 90.25 229 ARG A O 1
ATOM 1682 N N . ALA A 1 230 ? 20.599 7.005 -10.769 1.00 89.50 230 ALA A N 1
ATOM 1683 C CA . ALA A 1 230 ? 20.058 7.778 -11.880 1.00 89.50 230 ALA A CA 1
ATOM 1684 C C . ALA A 1 230 ? 21.058 8.832 -12.383 1.00 89.50 230 ALA A C 1
ATOM 1686 O O . ALA A 1 230 ? 21.200 9.011 -13.590 1.00 89.50 230 ALA A O 1
ATOM 1687 N N . ALA A 1 231 ? 21.780 9.503 -11.482 1.00 93.00 231 ALA A N 1
ATOM 1688 C CA . ALA A 1 231 ? 22.829 10.449 -11.852 1.00 93.00 231 ALA A CA 1
ATOM 1689 C C . ALA A 1 231 ? 23.996 9.753 -12.575 1.00 93.00 231 ALA A C 1
ATOM 1691 O O . ALA A 1 231 ? 24.443 10.244 -13.607 1.00 93.00 231 ALA A O 1
ATOM 1692 N N . GLU A 1 232 ? 24.432 8.584 -12.095 1.00 91.31 232 GLU A N 1
ATOM 1693 C CA . GLU A 1 232 ? 25.445 7.757 -12.764 1.00 91.31 232 GLU A CA 1
ATOM 1694 C C . GLU A 1 232 ? 24.995 7.333 -14.169 1.00 91.31 232 GLU A C 1
ATOM 1696 O O . GLU A 1 232 ? 25.748 7.478 -15.132 1.00 91.31 232 GLU A O 1
ATOM 1701 N N . ALA A 1 233 ? 23.749 6.872 -14.308 1.00 88.19 233 ALA A N 1
ATOM 1702 C CA . ALA A 1 233 ? 23.178 6.473 -15.593 1.00 88.19 233 ALA A CA 1
ATOM 1703 C C . ALA A 1 233 ? 23.004 7.650 -16.573 1.00 88.19 233 ALA A C 1
ATOM 1705 O O . ALA A 1 233 ? 23.069 7.454 -17.786 1.00 88.19 233 ALA A O 1
ATOM 1706 N N . ALA A 1 234 ? 22.799 8.870 -16.068 1.00 91.44 234 ALA A N 1
ATOM 1707 C CA . ALA A 1 234 ? 22.662 10.072 -16.887 1.00 91.44 234 ALA A CA 1
ATOM 1708 C C . ALA A 1 234 ? 24.006 10.617 -17.417 1.00 91.44 234 ALA A C 1
ATOM 1710 O O . ALA A 1 234 ? 24.000 11.431 -18.344 1.00 91.44 234 ALA A O 1
ATOM 1711 N N . GLY A 1 235 ? 25.140 10.157 -16.875 1.00 89.75 235 GLY A N 1
ATOM 1712 C CA . GLY A 1 235 ? 26.481 10.600 -17.265 1.00 89.75 235 GLY A CA 1
ATOM 1713 C C . GLY A 1 235 ? 26.915 11.932 -16.626 1.00 89.75 235 GLY A C 1
ATOM 1714 O O . GLY A 1 235 ? 26.184 12.505 -15.819 1.00 89.75 235 GLY A O 1
ATOM 1715 N N . PRO A 1 236 ? 28.130 12.426 -16.942 1.00 93.44 236 PRO A N 1
ATOM 1716 C CA . PRO A 1 236 ? 28.667 13.661 -16.365 1.00 93.44 236 PRO A CA 1
ATOM 1717 C C . PRO A 1 236 ? 27.860 14.897 -16.793 1.00 93.44 236 PRO A C 1
ATOM 1719 O O . PRO A 1 236 ? 27.403 14.975 -17.932 1.00 93.44 236 PRO A O 1
ATOM 1722 N N . ASP A 1 237 ? 27.721 15.864 -15.878 1.00 90.81 237 ASP A N 1
ATOM 1723 C CA . ASP A 1 237 ? 26.966 17.117 -16.054 1.00 90.81 237 ASP A CA 1
ATOM 1724 C C . ASP A 1 237 ? 25.585 16.921 -16.716 1.00 90.81 237 ASP A C 1
ATOM 1726 O O . ASP A 1 237 ? 25.281 17.527 -17.753 1.00 90.81 237 ASP A O 1
ATOM 1730 N N . PRO A 1 238 ? 24.725 16.054 -16.146 1.00 90.38 238 PRO A N 1
ATOM 1731 C CA . PRO A 1 238 ? 23.505 15.646 -16.813 1.00 90.38 238 PRO A CA 1
ATOM 1732 C C . PRO A 1 238 ? 22.532 16.819 -16.924 1.00 90.38 238 PRO A C 1
ATOM 1734 O O . PRO A 1 238 ? 22.288 17.570 -15.975 1.00 90.38 238 PRO A O 1
ATOM 1737 N N . SER A 1 239 ? 21.895 16.943 -18.089 1.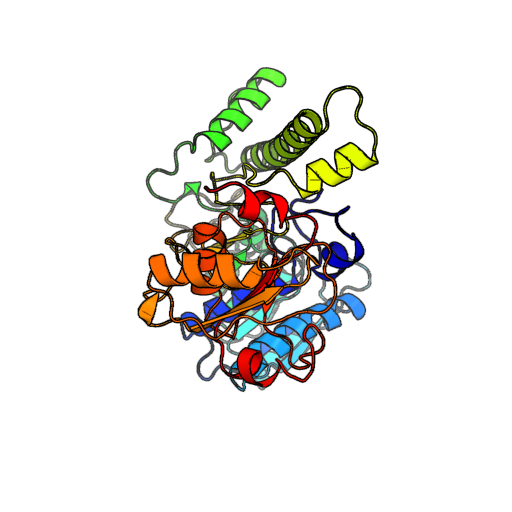00 90.56 239 SER A N 1
ATOM 1738 C CA . SER A 1 239 ? 20.742 17.832 -18.215 1.00 90.56 239 SER A CA 1
ATOM 1739 C C . SER A 1 239 ? 19.606 17.362 -17.300 1.00 90.56 239 SER A C 1
ATOM 1741 O O . SER A 1 239 ? 19.475 16.175 -16.994 1.00 90.56 239 SER A O 1
ATOM 1743 N N . ARG A 1 240 ? 18.709 18.281 -16.927 1.00 88.31 240 ARG A N 1
ATOM 1744 C CA . ARG A 1 240 ? 17.508 17.936 -16.151 1.00 88.31 240 ARG A CA 1
ATOM 1745 C C . ARG A 1 240 ? 16.686 16.824 -16.815 1.00 88.31 240 ARG A C 1
ATOM 1747 O O . ARG A 1 240 ? 16.182 15.954 -16.116 1.00 88.31 240 ARG A O 1
ATOM 1754 N N . LEU A 1 241 ? 16.575 16.845 -18.144 1.00 85.94 241 LEU A N 1
ATOM 1755 C CA . LEU A 1 241 ? 15.857 15.818 -18.898 1.00 85.94 241 LEU A CA 1
ATOM 1756 C C . LEU A 1 241 ? 16.574 14.463 -18.833 1.00 85.94 241 LEU A C 1
ATOM 1758 O O . LEU A 1 241 ? 15.921 13.447 -18.621 1.00 85.94 241 LEU A O 1
ATOM 1762 N N . ALA A 1 242 ? 17.903 14.446 -18.967 1.00 85.31 242 ALA A N 1
ATOM 1763 C CA . ALA A 1 242 ? 18.689 13.216 -18.860 1.00 85.31 242 ALA A CA 1
ATOM 1764 C C . ALA A 1 242 ? 18.524 12.569 -17.477 1.00 85.31 242 ALA A C 1
ATOM 1766 O O . ALA A 1 242 ? 18.274 11.370 -17.388 1.00 85.31 242 ALA A O 1
ATOM 1767 N N . LEU A 1 243 ? 18.557 13.375 -16.411 1.00 87.81 243 LEU A N 1
ATOM 1768 C CA . LEU A 1 243 ? 18.320 12.888 -15.053 1.00 87.81 243 LEU A CA 1
ATOM 1769 C C . LEU A 1 243 ? 16.887 12.370 -14.861 1.00 87.81 243 LEU A C 1
ATOM 1771 O O . LEU A 1 243 ? 16.697 11.347 -14.216 1.00 87.81 243 LEU A O 1
ATOM 1775 N N . GLN A 1 244 ? 15.877 13.035 -15.430 1.00 84.25 244 GLN A N 1
ATOM 1776 C CA . GLN A 1 244 ? 14.479 12.582 -15.363 1.00 84.25 244 GLN A CA 1
ATOM 1777 C C . GLN A 1 244 ? 14.272 11.236 -16.064 1.00 84.25 244 GLN A C 1
ATOM 1779 O O . GLN A 1 244 ? 13.652 10.337 -15.501 1.00 84.25 244 GLN A O 1
ATOM 1784 N N . VAL A 1 245 ? 14.829 11.076 -17.267 1.00 82.12 245 VAL A N 1
ATOM 1785 C CA . VAL A 1 245 ? 14.770 9.810 -18.010 1.00 82.12 245 VAL A CA 1
ATOM 1786 C C . VAL A 1 245 ? 15.494 8.702 -17.242 1.00 82.12 245 VAL A C 1
ATOM 1788 O O . VAL A 1 245 ? 14.964 7.601 -17.117 1.00 82.12 245 VAL A O 1
ATOM 1791 N N . ALA A 1 246 ? 16.667 8.997 -16.676 1.00 85.12 246 ALA A N 1
ATOM 1792 C CA . ALA A 1 246 ? 17.425 8.034 -15.887 1.00 85.12 246 ALA A CA 1
ATOM 1793 C C . ALA A 1 246 ? 16.719 7.652 -14.575 1.00 85.12 246 ALA A C 1
ATOM 1795 O O . ALA A 1 246 ? 16.713 6.481 -14.206 1.00 85.12 246 ALA A O 1
ATOM 1796 N N . LEU A 1 247 ? 16.070 8.606 -13.896 1.00 83.19 247 LEU A N 1
ATOM 1797 C CA . LEU A 1 247 ? 15.275 8.350 -12.689 1.00 83.19 247 LEU A CA 1
ATOM 1798 C C . LEU A 1 247 ? 14.125 7.384 -12.969 1.00 83.19 247 LEU A C 1
ATOM 1800 O O . LEU A 1 247 ? 13.915 6.465 -12.180 1.00 83.19 247 LEU A O 1
ATOM 1804 N N . ALA A 1 248 ? 13.433 7.561 -14.095 1.00 77.00 248 ALA A N 1
ATOM 1805 C CA . ALA A 1 248 ? 12.340 6.693 -14.521 1.00 77.00 248 ALA A CA 1
ATOM 1806 C C . ALA A 1 248 ? 12.802 5.318 -15.039 1.00 77.00 248 ALA A C 1
ATOM 1808 O O . ALA A 1 248 ? 11.984 4.412 -15.144 1.00 77.00 248 ALA A O 1
ATOM 1809 N N . GLY A 1 249 ? 14.087 5.161 -15.373 1.00 75.19 249 GLY A N 1
ATOM 1810 C CA . GLY A 1 249 ? 14.658 3.959 -15.988 1.00 75.19 249 GLY A CA 1
ATOM 1811 C C . GLY A 1 249 ? 15.752 3.279 -15.163 1.00 75.19 249 GLY A C 1
ATOM 1812 O O . GLY A 1 249 ? 16.513 2.487 -15.711 1.00 75.19 249 GLY A O 1
ATOM 1813 N N . VAL A 1 250 ? 15.872 3.591 -13.867 1.00 76.56 250 VAL A N 1
ATOM 1814 C CA . VAL A 1 250 ? 16.970 3.094 -13.014 1.00 76.56 250 VAL A CA 1
ATOM 1815 C C . VAL A 1 250 ? 16.926 1.570 -12.791 1.00 76.56 250 VAL A C 1
ATOM 1817 O O . VAL A 1 250 ? 17.918 0.981 -12.354 1.00 76.56 250 VAL A O 1
ATOM 1820 N N . GLY A 1 251 ? 15.793 0.929 -13.098 1.00 72.62 251 GLY A N 1
ATOM 1821 C CA . GLY A 1 251 ? 15.550 -0.497 -12.897 1.00 72.62 251 GLY A CA 1
ATOM 1822 C C . GLY A 1 251 ? 15.240 -0.841 -11.433 1.00 72.62 251 GLY A C 1
ATOM 1823 O O . GLY A 1 251 ? 14.619 -0.032 -10.733 1.00 72.62 251 GLY A O 1
ATOM 1824 N N . PRO A 1 252 ? 15.642 -2.033 -10.951 1.00 74.38 252 PRO A N 1
ATOM 1825 C CA . PRO A 1 252 ? 15.467 -2.418 -9.554 1.00 74.38 252 PRO A CA 1
ATOM 1826 C C . PRO A 1 252 ? 16.157 -1.445 -8.616 1.00 74.38 252 PRO A C 1
ATOM 1828 O O . PRO A 1 252 ? 17.303 -1.088 -8.884 1.00 74.38 252 PRO A O 1
ATOM 1831 N N . VAL A 1 253 ? 15.498 -1.034 -7.534 1.00 78.62 253 VAL A N 1
ATOM 1832 C CA . VAL A 1 253 ? 16.088 -0.150 -6.517 1.00 78.62 253 VAL A CA 1
ATOM 1833 C C . VAL A 1 253 ? 16.198 -0.865 -5.181 1.00 78.62 253 VAL A C 1
ATOM 1835 O O . VAL A 1 253 ? 15.389 -1.726 -4.853 1.00 78.62 253 VAL A O 1
ATOM 1838 N N . ASP A 1 254 ? 17.231 -0.509 -4.425 1.00 80.75 254 ASP A N 1
ATOM 1839 C CA . ASP A 1 254 ? 17.413 -1.032 -3.080 1.00 80.75 254 ASP A CA 1
ATOM 1840 C C . ASP A 1 254 ? 16.425 -0.320 -2.142 1.00 80.75 254 ASP A C 1
ATOM 1842 O O . ASP A 1 254 ? 16.350 0.912 -2.144 1.00 80.75 254 ASP A O 1
ATOM 1846 N N . VAL A 1 255 ? 15.665 -1.084 -1.360 1.00 80.94 255 VAL A N 1
ATOM 1847 C CA . VAL A 1 255 ? 14.679 -0.579 -0.389 1.00 80.94 255 VAL A CA 1
ATOM 1848 C C . VAL A 1 255 ? 14.867 -1.240 0.962 1.00 80.94 255 VAL A C 1
ATOM 1850 O O . VAL A 1 255 ? 15.503 -2.302 1.012 1.00 80.94 255 VAL A O 1
ATOM 1853 N N . PRO A 1 256 ? 14.296 -0.661 2.044 1.00 81.56 256 PRO A N 1
ATOM 1854 C CA . PRO A 1 256 ? 14.352 -1.298 3.343 1.00 81.56 256 PRO A CA 1
ATOM 1855 C C . PRO A 1 256 ? 13.882 -2.737 3.222 1.00 81.56 256 PRO A C 1
ATOM 1857 O O . PRO A 1 256 ? 12.959 -3.040 2.445 1.00 81.56 256 PRO A O 1
ATOM 1860 N N . ASP A 1 257 ? 14.536 -3.601 3.981 1.00 77.38 257 ASP A N 1
ATOM 1861 C CA . ASP A 1 257 ? 14.298 -5.026 3.979 1.00 77.38 257 ASP A CA 1
ATOM 1862 C C . ASP A 1 257 ? 14.770 -5.789 2.722 1.00 77.38 257 ASP A C 1
ATOM 1864 O O . ASP A 1 257 ? 14.382 -6.938 2.520 1.00 77.38 257 ASP A O 1
ATOM 1868 N N . MET A 1 258 ? 15.616 -5.220 1.853 1.00 76.25 258 MET A N 1
ATOM 1869 C CA . MET A 1 258 ? 16.039 -5.890 0.600 1.00 76.25 258 MET A CA 1
ATOM 1870 C C . MET A 1 258 ? 14.847 -6.371 -0.256 1.00 76.25 258 MET A C 1
ATOM 1872 O O . MET A 1 258 ? 14.944 -7.363 -0.985 1.00 76.25 258 MET A O 1
ATOM 1876 N N . ARG A 1 259 ? 13.689 -5.712 -0.138 1.00 74.69 259 ARG A N 1
ATOM 1877 C CA . ARG A 1 259 ? 12.467 -6.177 -0.800 1.00 74.69 259 ARG A CA 1
ATOM 1878 C C . ARG A 1 259 ? 12.587 -5.990 -2.313 1.00 74.69 259 ARG A C 1
ATOM 1880 O O . ARG A 1 259 ? 13.109 -4.964 -2.748 1.00 74.69 259 ARG A O 1
ATOM 1887 N N . PRO A 1 260 ? 12.112 -6.944 -3.132 1.00 66.56 260 PRO A N 1
ATOM 1888 C CA . PRO A 1 260 ? 12.130 -6.783 -4.580 1.00 66.56 260 PRO A CA 1
ATOM 1889 C C . PRO A 1 260 ? 11.304 -5.564 -5.005 1.00 66.56 260 PRO A C 1
ATOM 1891 O O . PRO A 1 260 ? 10.080 -5.616 -5.008 1.00 66.56 260 PRO A O 1
ATOM 1894 N N . THR A 1 261 ? 11.946 -4.464 -5.390 1.00 69.94 261 THR A N 1
ATOM 1895 C CA . THR A 1 261 ? 11.231 -3.303 -5.926 1.00 69.94 261 THR A CA 1
ATOM 1896 C C . THR A 1 261 ? 11.899 -2.759 -7.178 1.00 69.94 261 THR A C 1
ATOM 1898 O O . THR A 1 261 ? 13.118 -2.869 -7.345 1.00 69.94 261 THR A O 1
ATOM 1901 N N . THR A 1 262 ? 11.125 -2.131 -8.055 1.00 60.41 262 THR A N 1
ATOM 1902 C CA . THR A 1 262 ? 11.655 -1.374 -9.188 1.00 60.41 262 THR A CA 1
ATOM 1903 C C . THR A 1 262 ? 10.817 -0.126 -9.468 1.00 60.41 262 THR A C 1
ATOM 1905 O O . THR A 1 262 ? 9.708 0.053 -8.964 1.00 60.41 262 THR A O 1
ATOM 1908 N N . VAL A 1 263 ? 11.396 0.762 -10.269 1.00 57.06 263 VAL A N 1
ATOM 1909 C CA . VAL A 1 263 ? 10.900 2.122 -10.499 1.00 57.06 263 VAL A CA 1
ATOM 1910 C C . VAL A 1 263 ? 10.384 2.350 -11.920 1.00 57.06 263 VAL A C 1
ATOM 1912 O O . VAL A 1 263 ? 9.652 3.314 -12.163 1.00 57.06 263 VAL A O 1
ATOM 1915 N N . ASP A 1 264 ? 10.774 1.501 -12.867 1.00 50.44 264 ASP A N 1
ATOM 1916 C CA . ASP A 1 264 ? 10.426 1.687 -14.268 1.00 50.44 264 ASP A CA 1
ATOM 1917 C C . ASP A 1 264 ? 9.054 1.084 -14.606 1.00 50.44 264 ASP A C 1
ATOM 1919 O O . ASP A 1 264 ? 8.390 0.428 -13.799 1.00 50.44 264 ASP A O 1
ATOM 1923 N N . GLY A 1 265 ? 8.605 1.300 -15.843 1.00 44.75 265 GLY A N 1
ATOM 1924 C CA . GLY A 1 265 ? 7.380 0.690 -16.365 1.00 44.75 265 GLY A CA 1
ATOM 1925 C C . GLY A 1 265 ? 7.400 -0.849 -16.418 1.00 44.75 265 GLY A C 1
ATOM 1926 O O . GLY A 1 265 ? 6.424 -1.419 -16.903 1.00 44.75 265 GLY A O 1
ATOM 1927 N N . ARG A 1 266 ? 8.470 -1.514 -15.941 1.00 46.09 266 ARG A N 1
ATOM 1928 C CA . ARG A 1 266 ? 8.765 -2.950 -16.068 1.00 46.09 266 ARG A CA 1
ATOM 1929 C C . ARG A 1 266 ? 8.857 -3.709 -14.728 1.00 46.09 266 ARG A C 1
ATOM 1931 O O . ARG A 1 266 ? 9.489 -4.762 -14.693 1.00 46.09 266 ARG A O 1
ATOM 1938 N N . ARG A 1 267 ? 8.044 -3.314 -13.724 1.00 51.03 267 ARG A N 1
ATOM 1939 C CA . ARG A 1 267 ? 7.653 -4.068 -12.482 1.00 51.03 267 ARG A CA 1
ATOM 1940 C C . ARG A 1 267 ? 8.760 -4.148 -11.429 1.00 51.03 267 ARG A C 1
ATOM 1942 O O . ARG A 1 267 ? 9.873 -4.445 -11.829 1.00 51.03 267 ARG A O 1
ATOM 1949 N N . TRP A 1 268 ? 8.579 -3.968 -10.111 1.00 53.00 268 TRP A N 1
ATOM 1950 C CA . TRP A 1 268 ? 7.506 -4.375 -9.188 1.00 53.00 268 TRP A CA 1
ATOM 1951 C C . TRP A 1 268 ? 7.444 -3.471 -7.947 1.00 53.00 268 TRP A C 1
ATOM 1953 O O . TRP A 1 268 ? 8.483 -2.981 -7.524 1.00 53.00 268 TRP A O 1
ATOM 1963 N N . ARG A 1 269 ? 6.284 -3.320 -7.300 1.00 68.56 269 ARG A N 1
ATOM 1964 C CA . ARG A 1 269 ? 6.194 -2.783 -5.925 1.00 68.56 269 ARG A CA 1
ATOM 1965 C C . ARG A 1 269 ? 5.906 -3.931 -4.968 1.00 68.56 269 ARG A C 1
ATOM 1967 O O . ARG A 1 269 ? 5.101 -4.789 -5.301 1.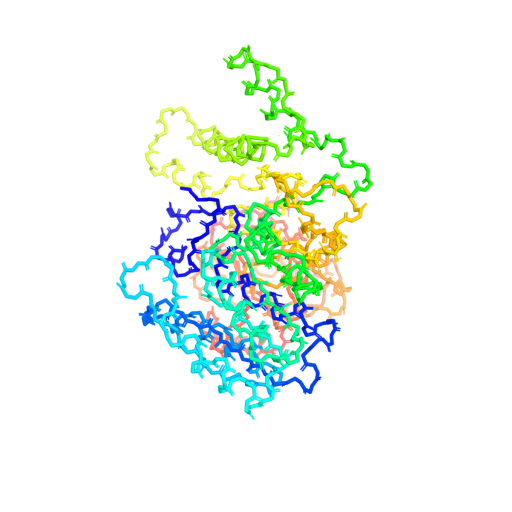00 68.56 269 ARG A O 1
ATOM 1974 N N . THR A 1 270 ? 6.531 -3.978 -3.799 1.00 75.69 270 THR A N 1
ATOM 19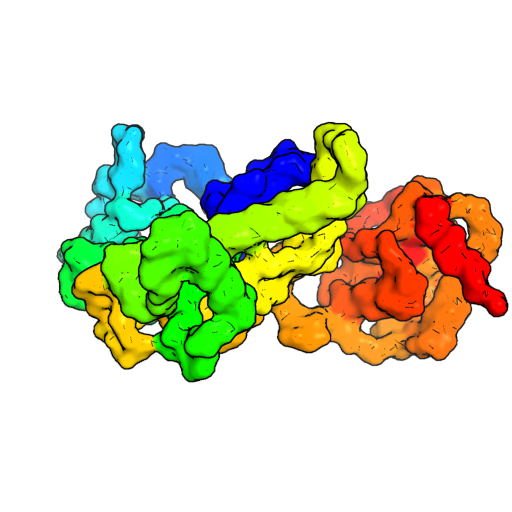75 C CA . THR A 1 270 ? 6.203 -4.997 -2.790 1.00 75.69 270 THR A CA 1
ATOM 1976 C C . THR A 1 270 ? 5.242 -4.464 -1.755 1.00 75.69 270 THR A C 1
ATOM 1978 O O . THR A 1 270 ? 5.439 -3.356 -1.254 1.00 75.69 270 THR A O 1
ATOM 1981 N N . VAL A 1 271 ? 4.283 -5.295 -1.368 1.00 83.31 271 VAL A N 1
ATOM 1982 C CA . VAL A 1 271 ? 3.497 -5.104 -0.152 1.00 83.31 271 VAL A CA 1
ATOM 1983 C C . VAL A 1 271 ? 3.746 -6.234 0.829 1.00 83.31 271 VAL A C 1
ATOM 1985 O O . VAL A 1 271 ? 4.136 -7.332 0.451 1.00 83.31 271 VAL A O 1
ATOM 1988 N N . GLN A 1 272 ? 3.526 -5.967 2.101 1.00 86.19 272 GLN A N 1
ATOM 1989 C CA . GLN A 1 272 ? 3.590 -6.941 3.171 1.00 86.19 272 GLN A CA 1
ATOM 1990 C C . GLN A 1 272 ? 2.223 -6.987 3.835 1.00 86.19 272 GLN A C 1
ATOM 1992 O O . GLN A 1 272 ? 1.659 -5.949 4.181 1.00 86.19 272 GLN A O 1
ATOM 1997 N N . VAL A 1 273 ? 1.710 -8.198 4.034 1.00 90.25 273 VAL A N 1
ATOM 1998 C CA . VAL A 1 273 ? 0.556 -8.394 4.904 1.00 90.25 273 VAL A CA 1
ATOM 1999 C C . VAL A 1 273 ? 1.043 -8.464 6.341 1.00 90.25 273 VAL A C 1
ATOM 2001 O O . VAL A 1 273 ? 2.035 -9.138 6.628 1.00 90.25 273 VAL A O 1
ATOM 2004 N N . ARG A 1 274 ? 0.365 -7.757 7.237 1.00 91.81 274 ARG A N 1
ATOM 2005 C CA . ARG A 1 274 ? 0.635 -7.764 8.669 1.00 91.81 274 ARG A CA 1
ATOM 2006 C C . ARG A 1 274 ? -0.648 -7.904 9.454 1.00 91.81 274 ARG A C 1
ATOM 2008 O O . ARG A 1 274 ? -1.722 -7.506 9.003 1.00 91.81 274 ARG A O 1
ATOM 2015 N N . ARG A 1 275 ? -0.482 -8.392 10.671 1.00 93.62 275 ARG A N 1
ATOM 2016 C CA . ARG A 1 275 ? -1.513 -8.420 11.693 1.00 93.62 275 ARG A CA 1
ATOM 2017 C C . ARG A 1 275 ? -1.097 -7.531 12.851 1.00 93.62 275 ARG A C 1
ATOM 2019 O O . ARG A 1 275 ? 0.058 -7.573 13.273 1.00 93.62 275 ARG A O 1
ATOM 2026 N N . TYR A 1 276 ? -2.027 -6.737 13.360 1.00 94.31 276 TYR A N 1
ATOM 2027 C CA . TYR A 1 276 ? -1.850 -6.095 14.654 1.00 94.31 276 TYR A CA 1
ATOM 2028 C C . TYR A 1 276 ? -2.004 -7.126 15.771 1.00 94.31 276 TYR A C 1
ATOM 2030 O O . TYR A 1 276 ? -2.989 -7.864 15.793 1.00 94.31 276 TYR A O 1
ATOM 2038 N N . GLU A 1 277 ? -1.039 -7.166 16.684 1.00 93.31 277 GLU A N 1
ATOM 2039 C CA . GLU A 1 277 ? -1.014 -8.091 17.813 1.00 93.31 277 GLU A CA 1
ATOM 2040 C C . GLU A 1 277 ? -0.977 -7.332 19.143 1.00 93.31 277 GLU A C 1
ATOM 2042 O O . GLU A 1 277 ? -0.153 -6.429 19.342 1.00 93.31 277 GLU A O 1
ATOM 2047 N N . TYR A 1 278 ? -1.858 -7.723 20.067 1.00 93.44 278 TYR A N 1
ATOM 2048 C CA . TYR A 1 278 ? -1.891 -7.213 21.432 1.00 93.44 278 TYR A CA 1
ATOM 2049 C C . TYR A 1 278 ? -2.226 -8.307 22.473 1.00 93.44 278 TYR A C 1
ATOM 2051 O O . TYR A 1 278 ? -3.299 -8.907 22.405 1.00 93.44 278 TYR A O 1
ATOM 2059 N N . PRO A 1 279 ? -1.394 -8.504 23.518 1.00 91.44 279 PRO A N 1
ATOM 2060 C CA . PRO A 1 279 ? -0.049 -7.951 23.665 1.00 91.44 279 PRO A CA 1
ATOM 2061 C C . PRO A 1 279 ? 0.905 -8.574 22.637 1.00 91.44 279 PRO A C 1
ATOM 2063 O O . PRO A 1 279 ? 0.818 -9.763 22.347 1.00 91.44 279 PRO A O 1
ATOM 2066 N N . CYS A 1 280 ? 1.839 -7.780 22.126 1.00 87.31 280 CYS A N 1
ATOM 2067 C CA . CYS A 1 280 ? 2.871 -8.237 21.206 1.00 87.31 280 CYS A CA 1
ATOM 2068 C C . CYS A 1 280 ? 3.796 -9.239 21.907 1.00 87.31 280 CYS A C 1
ATOM 2070 O O . CYS A 1 280 ? 4.449 -8.896 22.898 1.00 87.31 280 CYS A O 1
ATOM 2072 N N . VAL A 1 281 ? 3.867 -10.472 21.402 1.00 86.94 281 VAL A N 1
ATOM 2073 C CA . VAL A 1 281 ? 4.748 -11.516 21.965 1.00 86.94 281 VAL A CA 1
ATOM 2074 C C . VAL A 1 281 ? 6.057 -11.656 21.191 1.00 86.94 281 VAL A C 1
ATOM 2076 O O . VAL A 1 281 ? 7.020 -12.227 21.699 1.00 86.94 281 VAL A O 1
ATOM 2079 N N . HIS A 1 282 ? 6.115 -11.089 19.986 1.00 79.50 282 HIS A N 1
ATOM 2080 C CA . HIS A 1 282 ? 7.244 -11.190 19.058 1.00 79.50 282 HIS A CA 1
ATOM 2081 C C . HIS A 1 282 ? 8.282 -10.065 19.214 1.00 79.50 282 HIS A C 1
ATOM 2083 O O . HIS A 1 282 ? 9.000 -9.725 18.278 1.00 79.50 282 HIS A O 1
ATOM 2089 N N . GLY A 1 283 ? 8.359 -9.465 20.401 1.00 73.12 283 GLY A N 1
ATOM 2090 C CA . GLY A 1 283 ? 9.274 -8.374 20.718 1.00 73.12 283 GLY A CA 1
ATOM 2091 C C . GLY A 1 283 ? 8.549 -7.082 21.066 1.00 73.12 283 GLY A C 1
ATOM 2092 O O . GLY A 1 283 ? 7.327 -7.006 21.128 1.00 73.12 283 GLY A O 1
ATOM 2093 N N . VAL A 1 284 ? 9.326 -6.045 21.336 1.00 66.00 284 VAL A N 1
ATOM 2094 C CA . VAL A 1 284 ? 8.801 -4.748 21.763 1.00 66.00 284 VAL A CA 1
ATOM 2095 C C . VAL A 1 284 ? 8.149 -3.996 20.596 1.00 66.00 284 VAL A C 1
ATOM 2097 O O . VAL A 1 284 ? 8.641 -4.018 19.463 1.00 66.00 284 VAL A O 1
ATOM 2100 N N . GLY A 1 285 ? 7.004 -3.359 20.862 1.00 66.88 285 GLY A N 1
ATOM 2101 C CA . GLY A 1 285 ? 6.353 -2.414 19.952 1.00 66.88 285 GLY A CA 1
ATOM 2102 C C . GLY A 1 285 ? 7.133 -1.100 19.825 1.00 66.88 285 GLY A C 1
ATOM 2103 O O . GLY A 1 285 ? 8.216 -0.944 20.389 1.00 66.88 285 GLY A O 1
ATOM 2104 N N . PHE A 1 286 ? 6.580 -0.132 19.093 1.00 74.12 286 PHE A N 1
ATOM 2105 C CA . PHE A 1 286 ? 7.138 1.223 19.076 1.00 74.12 286 PHE A CA 1
ATOM 2106 C C . PHE A 1 286 ? 6.848 1.952 20.398 1.00 74.12 286 PHE A C 1
ATOM 2108 O O . PHE A 1 286 ? 5.733 1.890 20.929 1.00 74.12 286 PHE A O 1
ATOM 2115 N N . GLY A 1 287 ? 7.846 2.667 20.924 1.00 74.81 287 GLY A N 1
ATOM 2116 C CA . GLY A 1 287 ? 7.738 3.392 22.186 1.00 74.81 287 GLY A CA 1
ATOM 2117 C C . GLY A 1 287 ? 7.469 2.471 23.380 1.00 74.81 287 GLY A C 1
ATOM 2118 O O . GLY A 1 287 ? 8.119 1.441 23.551 1.00 74.81 287 GLY A O 1
ATOM 2119 N N . ALA A 1 288 ? 6.517 2.865 24.229 1.00 75.44 288 ALA A N 1
ATOM 2120 C CA . ALA A 1 288 ? 6.102 2.107 25.415 1.00 75.44 288 ALA A CA 1
ATOM 2121 C C . ALA A 1 288 ? 4.854 1.232 25.178 1.00 75.44 288 ALA A C 1
ATOM 2123 O O . ALA A 1 288 ? 4.289 0.695 26.132 1.00 75.44 288 ALA A O 1
ATOM 2124 N N . SER A 1 289 ? 4.385 1.119 23.930 1.00 81.56 289 SER A N 1
ATOM 2125 C CA . SER A 1 289 ? 3.164 0.374 23.626 1.00 81.56 289 SER A CA 1
ATOM 2126 C C . SER A 1 289 ? 3.385 -1.133 23.713 1.00 81.56 289 SER A C 1
ATOM 2128 O O . SER A 1 289 ? 4.407 -1.660 23.275 1.00 81.56 289 SER A O 1
ATOM 2130 N N . ALA A 1 290 ? 2.384 -1.835 24.245 1.00 86.62 290 ALA A N 1
ATOM 2131 C CA . ALA A 1 290 ? 2.340 -3.293 24.241 1.00 86.62 290 ALA A CA 1
ATOM 2132 C C . ALA A 1 290 ? 1.746 -3.871 22.940 1.00 86.62 290 ALA A C 1
ATOM 2134 O O . ALA A 1 290 ? 1.662 -5.087 22.822 1.00 86.62 290 ALA A O 1
ATOM 2135 N N . GLY A 1 291 ? 1.321 -3.034 21.986 1.00 89.12 291 GLY A N 1
ATOM 2136 C CA . GLY A 1 291 ? 0.848 -3.461 20.665 1.00 89.12 291 GLY A CA 1
ATOM 2137 C C . GLY A 1 291 ? 1.911 -3.319 19.576 1.00 89.12 291 GLY A C 1
ATOM 2138 O O . GLY A 1 291 ? 2.786 -2.453 19.666 1.00 89.12 291 GLY A O 1
ATOM 2139 N N . CYS A 1 292 ? 1.836 -4.151 18.538 1.00 88.44 292 CYS A N 1
ATOM 2140 C CA . CYS A 1 292 ? 2.760 -4.102 17.404 1.00 88.44 292 CYS A CA 1
ATOM 2141 C C . CYS A 1 292 ? 2.137 -4.643 16.112 1.00 88.44 292 CYS A C 1
ATOM 2143 O O . CYS A 1 292 ? 1.122 -5.336 16.148 1.00 88.44 292 CYS A O 1
ATOM 2145 N N . LEU A 1 293 ? 2.769 -4.366 14.969 1.00 90.00 293 LEU A N 1
ATOM 2146 C CA . LEU A 1 293 ? 2.479 -5.049 13.713 1.00 90.00 293 LEU A CA 1
ATOM 2147 C C . LEU A 1 293 ? 3.455 -6.209 13.504 1.00 90.00 293 LEU A C 1
ATOM 2149 O O . LEU A 1 293 ? 4.678 -6.049 13.569 1.00 90.00 293 LEU A O 1
ATOM 2153 N N . VAL A 1 294 ? 2.908 -7.382 13.208 1.00 89.19 294 VAL A N 1
ATOM 2154 C CA . VAL A 1 294 ? 3.667 -8.604 12.937 1.00 89.19 294 VAL A CA 1
ATOM 2155 C C . VAL A 1 294 ? 3.467 -8.987 11.470 1.00 89.19 294 VAL A C 1
ATOM 2157 O O . VAL A 1 294 ? 2.319 -9.143 11.044 1.00 89.19 294 VAL A O 1
ATOM 2160 N N . PRO A 1 295 ? 4.541 -9.117 10.671 1.00 87.94 295 PRO A N 1
ATOM 2161 C CA . PRO A 1 295 ? 4.428 -9.593 9.300 1.00 87.94 295 PRO A CA 1
ATOM 2162 C C . PRO A 1 295 ? 3.874 -11.017 9.224 1.00 87.94 295 PRO A C 1
ATOM 2164 O O . PRO A 1 295 ? 4.316 -11.910 9.942 1.00 87.94 295 PRO A O 1
ATOM 2167 N N . GLU A 1 296 ? 2.934 -11.232 8.308 1.00 86.12 296 GLU A N 1
ATOM 2168 C CA . GLU A 1 296 ? 2.393 -12.545 7.975 1.00 86.12 296 GLU A CA 1
ATOM 2169 C C . GLU A 1 296 ? 2.938 -13.011 6.623 1.00 86.12 296 GLU A C 1
ATOM 2171 O O . GLU A 1 296 ? 2.547 -12.503 5.570 1.00 86.12 296 GLU A O 1
ATOM 2176 N N . GLY A 1 297 ? 3.826 -14.005 6.651 1.00 79.12 297 GLY A N 1
ATOM 2177 C CA . GLY A 1 297 ? 4.436 -14.553 5.441 1.00 79.12 297 GLY A CA 1
ATOM 2178 C C . GLY A 1 297 ? 5.399 -13.582 4.736 1.00 79.12 297 GLY A C 1
ATOM 2179 O O . GLY A 1 297 ? 5.686 -12.494 5.242 1.00 79.12 297 GLY A O 1
ATOM 2180 N N . PRO A 1 298 ? 5.947 -13.981 3.576 1.00 75.81 298 PRO A N 1
ATOM 2181 C CA . PRO A 1 298 ? 6.871 -13.145 2.817 1.00 75.81 298 PRO A CA 1
ATOM 2182 C C . PRO A 1 298 ? 6.161 -11.944 2.159 1.00 75.81 298 PRO A C 1
ATOM 2184 O O . PRO A 1 298 ? 4.960 -12.021 1.882 1.00 75.81 298 PRO A O 1
ATOM 2187 N N . PRO A 1 299 ? 6.896 -10.862 1.829 1.00 77.62 299 PRO A N 1
ATOM 2188 C CA . PRO A 1 299 ? 6.363 -9.775 1.018 1.00 77.62 299 PRO A CA 1
ATOM 2189 C C . PRO A 1 299 ? 5.834 -10.279 -0.330 1.00 77.62 299 PRO A C 1
ATOM 2191 O O . PRO A 1 299 ? 6.465 -11.100 -0.998 1.00 77.62 299 PRO A O 1
ATOM 2194 N N . VAL A 1 300 ? 4.698 -9.736 -0.751 1.00 75.38 300 VAL A N 1
ATOM 2195 C CA . VAL A 1 300 ? 4.059 -10.003 -2.038 1.00 75.38 300 VAL A CA 1
ATOM 2196 C C . VAL A 1 300 ? 4.532 -8.975 -3.054 1.00 75.38 300 VAL A C 1
ATOM 2198 O O . VAL A 1 300 ? 4.485 -7.768 -2.816 1.00 75.38 300 VAL A O 1
ATOM 2201 N N . VAL A 1 301 ? 4.978 -9.457 -4.206 1.00 70.31 301 VAL A N 1
ATOM 2202 C CA . VAL A 1 301 ? 5.474 -8.639 -5.312 1.00 70.31 301 VAL A CA 1
ATOM 2203 C C . VAL A 1 301 ? 4.294 -8.282 -6.230 1.00 70.31 301 VAL A C 1
ATOM 2205 O O . VAL A 1 301 ? 3.503 -9.157 -6.555 1.00 70.31 301 VAL A O 1
ATOM 2208 N N . LEU A 1 302 ? 4.142 -7.019 -6.642 1.00 62.78 302 LEU A N 1
ATOM 2209 C CA . LEU A 1 302 ? 2.957 -6.522 -7.365 1.00 62.78 302 LEU A CA 1
ATOM 2210 C C . LEU A 1 302 ? 3.273 -5.934 -8.728 1.00 62.78 302 LEU A C 1
ATOM 2212 O O . LEU A 1 302 ? 4.202 -5.121 -8.863 1.00 62.78 302 LEU A O 1
ATOM 2216 N N . ASP A 1 303 ? 2.511 -6.340 -9.740 1.00 54.31 303 ASP A N 1
ATOM 2217 C CA . ASP A 1 303 ? 2.688 -5.806 -11.086 1.00 54.31 303 ASP A CA 1
ATOM 2218 C C . ASP A 1 303 ? 2.197 -4.349 -11.188 1.00 54.31 303 ASP A C 1
ATOM 2220 O O . ASP A 1 303 ? 1.784 -3.719 -10.214 1.00 54.31 303 ASP A O 1
ATOM 2224 N N . ARG A 1 304 ? 2.246 -3.788 -12.400 1.00 51.50 304 ARG A N 1
ATOM 2225 C CA . ARG A 1 304 ? 1.806 -2.413 -12.667 1.00 51.50 304 ARG A CA 1
ATOM 2226 C C . ARG A 1 304 ? 0.307 -2.191 -12.411 1.00 51.50 304 ARG A C 1
ATOM 2228 O O . ARG A 1 304 ? -0.086 -1.051 -12.186 1.00 51.50 304 ARG A O 1
ATOM 2235 N N . ALA A 1 305 ? -0.504 -3.245 -12.462 1.00 52.81 305 ALA A N 1
ATOM 2236 C CA . ALA A 1 305 ? -1.934 -3.209 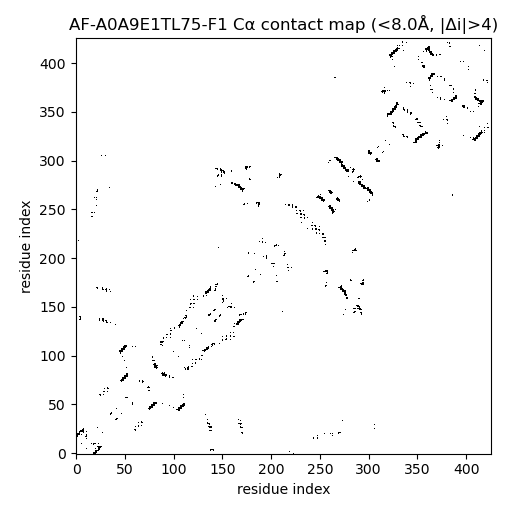-12.174 1.00 52.81 305 ALA A CA 1
ATOM 2237 C C . ALA A 1 305 ? -2.238 -3.457 -10.683 1.00 52.81 305 ALA A C 1
ATOM 2239 O O . ALA A 1 305 ? -3.405 -3.491 -10.298 1.00 52.81 305 ALA A O 1
ATOM 2240 N N . GLY A 1 306 ? -1.205 -3.619 -9.845 1.00 57.56 306 GLY A N 1
ATOM 2241 C CA . GLY A 1 306 ? -1.367 -3.936 -8.431 1.00 57.56 306 GLY A CA 1
ATOM 2242 C C . GLY A 1 306 ? -1.808 -5.378 -8.194 1.00 57.56 306 GLY A C 1
ATOM 2243 O O . GLY A 1 306 ? -2.389 -5.660 -7.155 1.00 57.56 306 GLY A O 1
ATOM 2244 N N . VAL A 1 307 ? -1.571 -6.293 -9.137 1.00 59.44 307 VAL A N 1
ATOM 2245 C CA . VAL A 1 307 ? -1.916 -7.711 -8.981 1.00 59.44 307 VAL A CA 1
ATOM 2246 C C . VAL A 1 307 ? -0.756 -8.441 -8.294 1.00 59.44 307 VAL A C 1
ATOM 2248 O O . VAL A 1 307 ? 0.391 -8.275 -8.727 1.00 59.44 307 VAL A O 1
ATOM 2251 N N . PRO A 1 308 ? -1.024 -9.248 -7.244 1.00 60.72 308 PRO A N 1
ATOM 2252 C CA . PRO A 1 308 ? -0.053 -10.154 -6.648 1.00 60.72 308 PRO A CA 1
ATOM 2253 C C . PRO A 1 308 ? 0.605 -11.043 -7.679 1.00 60.72 308 PRO A C 1
ATOM 2255 O O . PRO A 1 308 ? -0.054 -11.671 -8.508 1.00 60.72 308 PRO A O 1
ATOM 2258 N N . VAL A 1 309 ? 1.919 -11.137 -7.578 1.00 54.38 309 VAL A N 1
ATOM 2259 C CA . VAL A 1 309 ? 2.701 -12.025 -8.404 1.00 54.38 309 VAL A CA 1
ATOM 2260 C C . VAL A 1 309 ? 3.382 -13.055 -7.529 1.00 54.38 309 VAL A C 1
ATOM 2262 O O . VAL A 1 309 ? 4.001 -12.692 -6.526 1.00 54.38 309 VAL A O 1
ATOM 2265 N N . PRO A 1 310 ? 3.242 -14.346 -7.891 1.00 50.75 310 PRO A N 1
ATOM 2266 C CA . PRO A 1 310 ? 3.877 -15.425 -7.167 1.00 50.75 310 PRO A CA 1
ATOM 2267 C C . PRO A 1 310 ? 5.383 -15.182 -6.979 1.00 50.75 310 PRO A C 1
ATOM 2269 O O . PRO A 1 310 ? 6.011 -14.529 -7.819 1.00 50.75 310 PRO A O 1
ATOM 2272 N N . PRO A 1 311 ? 5.982 -15.748 -5.915 1.00 42.69 311 PRO A N 1
ATOM 2273 C CA . PRO A 1 311 ? 7.417 -15.640 -5.642 1.00 42.69 311 PRO A CA 1
ATOM 2274 C C . PRO A 1 311 ? 8.301 -16.075 -6.826 1.00 42.69 311 PRO A C 1
ATOM 2276 O O . PRO A 1 311 ? 9.391 -15.538 -7.005 1.00 42.69 311 PRO A O 1
ATOM 2279 N N . ASP A 1 312 ? 7.795 -16.985 -7.665 1.00 43.69 312 ASP A N 1
ATOM 2280 C CA . ASP A 1 312 ? 8.463 -17.507 -8.865 1.00 43.69 312 ASP A CA 1
ATOM 2281 C C . ASP A 1 312 ? 8.194 -16.666 -10.137 1.00 43.69 312 ASP A C 1
ATOM 2283 O O . ASP A 1 312 ? 8.569 -17.049 -11.245 1.00 43.69 312 ASP A O 1
ATOM 2287 N N . GLY A 1 313 ? 7.540 -15.506 -10.001 1.00 49.88 313 GLY A N 1
ATOM 2288 C CA . GLY A 1 313 ? 7.011 -14.707 -11.107 1.00 49.88 313 GLY A CA 1
ATOM 2289 C C . GLY A 1 313 ? 5.567 -15.086 -11.471 1.00 49.88 313 GLY A C 1
ATOM 2290 O O . GLY A 1 313 ? 4.996 -16.016 -10.904 1.00 49.88 313 GLY A O 1
ATOM 2291 N N . PRO A 1 314 ? 4.911 -14.352 -12.389 1.00 53.97 314 PRO A N 1
ATOM 2292 C CA . PRO A 1 314 ? 3.545 -14.680 -12.776 1.00 53.97 314 PRO A CA 1
ATOM 2293 C C . PRO A 1 314 ? 3.566 -16.020 -13.490 1.00 53.97 314 PRO A C 1
ATOM 2295 O O . PRO A 1 314 ? 4.386 -16.213 -14.386 1.00 53.97 314 PRO A O 1
ATOM 2298 N N . PHE A 1 315 ? 2.687 -16.931 -13.064 1.00 53.00 315 PHE A N 1
ATOM 2299 C CA . PHE A 1 315 ? 2.611 -18.282 -13.607 1.00 53.00 315 PHE A CA 1
ATOM 2300 C C . PHE A 1 315 ? 2.570 -18.229 -15.137 1.00 53.00 315 PHE A C 1
ATOM 2302 O O . PHE A 1 315 ? 1.649 -17.652 -15.717 1.00 53.00 315 PHE A O 1
ATOM 2309 N N . SER A 1 316 ? 3.595 -18.802 -15.765 1.00 71.56 316 SER A N 1
ATOM 2310 C CA . SER A 1 316 ? 3.627 -19.048 -17.200 1.00 71.56 316 SER A CA 1
ATOM 2311 C C . SER A 1 316 ? 3.257 -20.503 -17.420 1.00 71.56 316 SER A C 1
ATOM 2313 O O . SER A 1 316 ? 3.826 -21.413 -16.813 1.00 71.56 316 SER A O 1
ATOM 2315 N N . ARG A 1 317 ? 2.293 -20.716 -18.300 1.00 83.44 317 ARG A N 1
ATOM 2316 C CA . ARG A 1 317 ? 1.947 -22.016 -18.849 1.00 83.44 317 ARG A CA 1
ATOM 2317 C C . ARG A 1 317 ? 3.115 -22.529 -19.704 1.00 83.44 317 ARG A C 1
ATOM 2319 O O . ARG A 1 317 ? 3.941 -21.738 -20.170 1.00 83.44 317 ARG A O 1
ATOM 2326 N N . PRO A 1 318 ? 3.190 -23.848 -19.942 1.00 77.75 318 PRO A N 1
ATOM 2327 C CA . PRO A 1 318 ? 4.056 -24.404 -20.975 1.00 77.75 318 PRO A CA 1
ATOM 2328 C C . PRO A 1 318 ? 3.838 -23.696 -22.332 1.00 77.75 318 PRO A C 1
ATOM 2330 O O . PRO A 1 318 ? 2.684 -23.418 -22.669 1.00 77.75 318 PRO A O 1
ATOM 2333 N N . PRO A 1 319 ? 4.896 -23.405 -23.121 1.00 84.00 319 PRO A N 1
ATOM 2334 C CA . PRO A 1 319 ? 4.774 -22.651 -24.377 1.00 84.00 319 PRO A CA 1
ATOM 2335 C C . PRO A 1 319 ? 3.754 -23.233 -25.364 1.00 84.00 319 PRO A C 1
ATOM 2337 O O . PRO A 1 319 ? 3.026 -22.499 -26.032 1.00 84.00 319 PRO A O 1
ATOM 2340 N N . ASP A 1 320 ? 3.632 -24.558 -25.401 1.00 89.06 320 ASP A N 1
ATOM 2341 C CA . ASP A 1 320 ? 2.703 -25.286 -26.263 1.00 89.06 320 ASP A CA 1
ATOM 2342 C C . ASP A 1 320 ? 1.229 -25.133 -25.853 1.00 89.06 320 ASP A C 1
ATOM 2344 O O . ASP A 1 320 ? 0.351 -25.624 -26.560 1.00 89.06 320 ASP A O 1
ATOM 2348 N N . GLN A 1 321 ? 0.936 -24.436 -24.753 1.00 90.31 321 GLN A N 1
ATOM 2349 C CA . GLN A 1 321 ? -0.412 -24.077 -24.302 1.00 90.31 321 GLN A CA 1
ATOM 2350 C C . GLN A 1 321 ? -0.744 -22.595 -24.516 1.00 90.31 321 GLN A C 1
ATOM 2352 O O . GLN A 1 321 ? -1.806 -22.148 -24.087 1.00 90.31 321 GLN A O 1
ATOM 2357 N N . VAL A 1 322 ? 0.151 -21.831 -25.147 1.00 94.50 322 VAL A N 1
ATOM 2358 C CA . VAL A 1 322 ? 0.017 -20.382 -25.320 1.00 94.50 322 VAL A CA 1
ATOM 2359 C C . VAL A 1 322 ? 0.003 -20.041 -26.804 1.00 94.50 322 VAL A C 1
ATOM 2361 O O . VAL A 1 322 ? 0.976 -20.294 -27.519 1.00 94.50 322 VAL A O 1
ATOM 2364 N N . VAL A 1 323 ? -1.088 -19.428 -27.269 1.00 97.12 323 VAL A N 1
ATOM 2365 C CA . VAL A 1 323 ? -1.239 -18.989 -28.659 1.00 97.12 323 VAL A CA 1
ATOM 2366 C C . VAL A 1 323 ? -0.729 -17.561 -28.819 1.00 97.12 323 VAL A C 1
ATOM 2368 O O . VAL A 1 323 ? -1.331 -16.602 -28.332 1.00 97.12 323 VAL A O 1
ATOM 2371 N N . VAL A 1 324 ? 0.365 -17.407 -29.564 1.00 97.75 324 VAL A N 1
ATOM 2372 C CA . VAL A 1 324 ? 1.003 -16.118 -29.837 1.00 97.75 324 VAL A CA 1
ATOM 2373 C C . VAL A 1 324 ? 0.752 -15.681 -31.278 1.00 97.75 324 VAL A C 1
ATOM 2375 O O . VAL A 1 324 ? 1.003 -16.407 -32.245 1.00 97.75 324 VAL A O 1
ATOM 2378 N N . PHE A 1 325 ? 0.286 -14.448 -31.442 1.00 98.00 325 PHE A N 1
ATOM 2379 C CA . PHE A 1 325 ? 0.207 -13.781 -32.735 1.00 98.00 325 PHE A CA 1
ATOM 2380 C C . PHE A 1 325 ? 1.235 -12.649 -32.810 1.00 98.00 325 PHE A C 1
ATOM 2382 O O . PHE A 1 325 ? 1.366 -11.848 -31.888 1.00 98.00 325 PHE A O 1
ATOM 2389 N N . VAL A 1 326 ? 1.964 -12.562 -33.926 1.00 97.56 326 VAL A N 1
ATOM 2390 C CA . VAL A 1 326 ? 2.995 -11.538 -34.131 1.00 97.56 326 VAL A CA 1
ATOM 2391 C C . VAL A 1 326 ? 2.601 -10.607 -35.271 1.00 97.56 326 VAL A C 1
ATOM 2393 O O . VAL A 1 326 ? 2.372 -11.036 -36.407 1.00 97.56 326 VAL A O 1
ATOM 2396 N N . ALA A 1 327 ? 2.581 -9.311 -34.976 1.00 96.81 327 ALA A N 1
ATOM 2397 C CA . ALA A 1 327 ? 2.277 -8.249 -35.915 1.00 96.81 327 ALA A CA 1
ATOM 2398 C C . ALA A 1 327 ? 3.463 -7.296 -36.098 1.00 96.81 327 ALA A C 1
ATOM 2400 O O . ALA A 1 327 ? 4.141 -6.891 -35.153 1.00 96.81 327 ALA A O 1
ATOM 2401 N N . ASN A 1 328 ? 3.704 -6.905 -37.344 1.00 94.56 328 ASN A N 1
ATOM 2402 C CA . ASN A 1 328 ? 4.771 -5.980 -37.690 1.00 94.56 328 ASN A CA 1
ATOM 2403 C C . ASN A 1 328 ? 4.277 -4.528 -37.713 1.00 94.56 328 ASN A C 1
ATOM 2405 O O . ASN A 1 328 ? 3.492 -4.177 -38.592 1.00 94.56 328 ASN A O 1
ATOM 2409 N N . GLY A 1 329 ? 4.757 -3.690 -36.792 1.00 93.69 329 GLY A N 1
ATOM 2410 C CA . GLY A 1 329 ? 4.537 -2.238 -36.788 1.00 93.69 329 GLY A CA 1
ATOM 2411 C C . GLY A 1 329 ? 5.780 -1.425 -37.180 1.00 93.69 329 GLY A C 1
ATOM 2412 O O . GLY A 1 329 ? 5.715 -0.195 -37.234 1.00 93.69 329 GLY A O 1
ATOM 2413 N N . SER A 1 330 ? 6.913 -2.077 -37.468 1.00 91.88 330 SER A N 1
ATOM 2414 C CA . SER A 1 330 ? 8.222 -1.429 -37.636 1.00 91.88 330 SER A CA 1
ATOM 2415 C C . SER A 1 330 ? 8.523 -0.963 -39.066 1.00 91.88 330 SER A C 1
ATOM 2417 O O . SER A 1 330 ? 9.429 -0.158 -39.268 1.00 91.88 330 SER A O 1
ATOM 2419 N N . ASN A 1 331 ? 7.756 -1.434 -40.058 1.00 86.88 331 ASN A N 1
ATOM 2420 C CA . ASN A 1 331 ? 8.036 -1.346 -41.505 1.00 86.88 331 ASN A CA 1
ATOM 2421 C C . ASN A 1 331 ? 9.279 -2.116 -41.988 1.00 86.88 331 ASN A C 1
ATOM 2423 O O . ASN A 1 331 ? 9.677 -1.961 -43.142 1.00 86.88 331 ASN A O 1
ATOM 2427 N N . VAL A 1 332 ? 9.870 -2.977 -41.160 1.00 91.06 332 VAL A N 1
ATOM 2428 C CA . VAL A 1 332 ? 10.947 -3.877 -41.595 1.00 91.06 332 VAL A CA 1
ATOM 2429 C C . VAL A 1 332 ? 10.341 -5.112 -42.256 1.00 91.06 332 VAL A C 1
ATOM 2431 O O . VAL A 1 332 ? 9.590 -5.857 -41.629 1.00 91.06 332 VAL A O 1
ATOM 2434 N N . GLY A 1 333 ? 10.657 -5.354 -43.528 1.00 90.75 333 GLY A N 1
ATOM 2435 C CA . GLY A 1 333 ? 10.121 -6.493 -44.277 1.00 90.75 333 GLY A CA 1
ATOM 2436 C C . GLY A 1 333 ? 10.458 -7.844 -43.631 1.00 90.75 333 GLY A C 1
ATOM 2437 O O . GLY A 1 333 ? 11.602 -8.108 -43.288 1.00 90.75 333 GLY A O 1
ATOM 2438 N N . GLY A 1 334 ? 9.457 -8.716 -43.473 1.00 88.56 334 GLY A N 1
ATOM 2439 C CA . GLY A 1 334 ? 9.650 -10.096 -43.000 1.00 88.56 334 GLY A CA 1
ATOM 2440 C C . GLY A 1 334 ? 9.852 -10.276 -41.488 1.00 88.56 334 GLY A C 1
ATOM 2441 O O . GLY A 1 334 ? 9.893 -11.418 -41.026 1.00 88.56 334 GLY A O 1
ATOM 2442 N N . LEU A 1 335 ? 9.907 -9.191 -40.709 1.00 91.44 335 LEU A N 1
ATOM 2443 C CA . LEU A 1 335 ? 10.260 -9.241 -39.288 1.00 91.44 335 LEU A CA 1
ATOM 2444 C C . LEU A 1 335 ? 9.277 -10.054 -38.430 1.00 91.44 335 LEU A C 1
ATOM 2446 O O . LEU A 1 335 ? 9.701 -10.949 -37.702 1.00 91.44 335 LEU A O 1
ATOM 2450 N N . ALA A 1 336 ? 7.965 -9.827 -38.567 1.00 93.62 336 ALA A N 1
ATOM 2451 C CA . ALA A 1 336 ? 6.963 -10.622 -37.842 1.00 93.62 336 ALA A CA 1
ATOM 2452 C C . ALA A 1 336 ? 7.050 -12.115 -38.186 1.00 93.62 336 ALA A C 1
ATOM 2454 O O . ALA A 1 336 ? 6.886 -12.962 -37.313 1.00 93.62 336 ALA A O 1
ATOM 2455 N N . GLY A 1 337 ? 7.378 -12.450 -39.438 1.00 94.38 337 GLY A N 1
ATOM 2456 C CA . GLY A 1 337 ? 7.609 -13.832 -39.848 1.00 94.38 337 GLY A CA 1
ATOM 2457 C C . GLY A 1 337 ? 8.856 -14.449 -39.213 1.00 94.38 337 GLY A C 1
ATOM 2458 O O . GLY A 1 337 ? 8.820 -15.624 -38.858 1.00 94.38 337 GLY A O 1
ATOM 2459 N N . LYS A 1 338 ? 9.939 -13.679 -39.034 1.00 92.69 338 LYS A N 1
ATOM 2460 C CA . LYS A 1 338 ? 11.142 -14.131 -38.310 1.00 92.69 338 LYS A CA 1
ATOM 2461 C C . LYS A 1 338 ? 10.814 -14.428 -36.847 1.00 92.69 338 LYS A C 1
ATOM 2463 O O . LYS A 1 338 ? 11.070 -15.535 -36.390 1.00 92.69 338 LYS A O 1
ATOM 2468 N N . VAL A 1 339 ? 10.170 -13.488 -36.159 1.00 94.12 339 VAL A N 1
ATOM 2469 C CA . VAL A 1 339 ? 9.787 -13.634 -34.744 1.00 94.12 339 VAL A CA 1
ATOM 2470 C C . VAL A 1 339 ? 8.798 -14.780 -34.530 1.00 94.12 339 VAL A C 1
ATOM 2472 O O . VAL A 1 339 ? 8.962 -15.559 -33.600 1.00 94.12 339 VAL A O 1
ATOM 2475 N N . THR A 1 340 ? 7.831 -14.953 -35.434 1.00 95.81 340 THR A N 1
ATOM 2476 C CA . THR A 1 340 ? 6.900 -16.096 -35.397 1.00 95.81 340 THR A CA 1
ATOM 2477 C C . THR A 1 340 ? 7.651 -17.429 -35.440 1.00 95.81 340 THR A C 1
ATOM 2479 O O . THR A 1 340 ? 7.326 -18.347 -34.694 1.00 95.81 340 THR A O 1
ATOM 2482 N N . ARG A 1 341 ? 8.691 -17.541 -36.280 1.00 93.00 341 ARG A N 1
ATOM 2483 C CA . ARG A 1 341 ? 9.517 -18.755 -36.345 1.00 93.00 341 ARG A CA 1
ATOM 2484 C C . ARG A 1 341 ? 10.351 -18.965 -35.084 1.00 93.00 341 ARG A C 1
ATOM 2486 O O . ARG A 1 341 ? 10.435 -20.101 -34.642 1.00 93.00 341 ARG A O 1
ATOM 2493 N N . LEU A 1 342 ? 10.936 -17.904 -34.522 1.00 91.44 342 LEU A N 1
ATOM 2494 C CA . LEU A 1 342 ? 11.702 -17.986 -33.271 1.00 91.44 342 LEU A CA 1
ATOM 2495 C C . LEU A 1 342 ? 10.831 -18.522 -32.130 1.00 91.44 342 LEU A C 1
ATOM 2497 O O . LEU A 1 342 ? 11.191 -19.507 -31.502 1.00 91.44 342 LEU A O 1
ATOM 2501 N N . LEU A 1 343 ? 9.631 -17.967 -31.954 1.00 92.19 343 LEU A N 1
ATOM 2502 C CA . LEU A 1 343 ? 8.681 -18.462 -30.954 1.00 92.19 343 LEU A CA 1
ATOM 2503 C C . LEU A 1 343 ? 8.269 -19.918 -31.204 1.00 92.19 343 LEU A C 1
ATOM 2505 O O . LEU A 1 343 ? 8.154 -20.696 -30.263 1.00 92.19 343 LEU A O 1
ATOM 2509 N N . GLY A 1 344 ? 8.092 -20.312 -32.468 1.00 90.06 344 GLY A N 1
ATOM 2510 C CA . GLY A 1 344 ? 7.820 -21.705 -32.820 1.00 90.06 344 GLY A CA 1
ATOM 2511 C C . GLY A 1 344 ? 8.964 -22.668 -32.467 1.00 90.06 344 GLY A C 1
ATOM 2512 O O . GLY A 1 344 ? 8.694 -23.814 -32.118 1.00 90.06 344 GLY A O 1
ATOM 2513 N N . LEU A 1 345 ? 10.228 -22.224 -32.522 1.00 90.38 345 LEU A N 1
ATOM 2514 C CA . LEU A 1 345 ? 11.380 -23.025 -32.076 1.00 90.38 345 LEU A CA 1
ATOM 2515 C C . LEU A 1 345 ? 11.368 -23.241 -30.558 1.00 90.38 345 LEU A C 1
ATOM 2517 O O . LEU A 1 345 ? 11.732 -24.322 -30.100 1.00 90.38 345 LEU A O 1
ATOM 2521 N N . ASP A 1 346 ? 10.854 -22.270 -29.806 1.00 86.56 346 ASP A N 1
ATOM 2522 C CA . ASP A 1 346 ? 10.639 -22.364 -28.357 1.00 86.56 346 ASP A CA 1
ATOM 2523 C C . ASP A 1 346 ? 9.284 -22.991 -27.986 1.00 86.56 346 ASP A C 1
ATOM 2525 O O . ASP A 1 346 ? 8.810 -22.870 -26.859 1.00 86.56 346 ASP A O 1
ATOM 2529 N N . SER A 1 347 ? 8.683 -23.729 -28.926 1.00 92.50 347 SER A N 1
ATOM 2530 C CA . SER A 1 347 ? 7.457 -24.520 -28.756 1.00 92.50 347 SER A CA 1
ATOM 2531 C C . SER A 1 347 ? 6.172 -23.723 -28.512 1.00 92.50 347 SER A C 1
ATOM 2533 O O . SER A 1 347 ? 5.155 -24.324 -28.172 1.00 92.50 347 SER A O 1
ATOM 2535 N N . TYR A 1 348 ? 6.165 -22.405 -28.733 1.00 94.81 348 TYR A N 1
ATOM 2536 C CA . TYR A 1 348 ? 4.920 -21.637 -28.689 1.00 94.81 348 TYR A CA 1
ATOM 2537 C C . TYR A 1 348 ? 3.983 -22.025 -29.833 1.00 94.81 348 TYR A C 1
ATOM 2539 O O . TYR A 1 348 ? 4.409 -22.182 -30.985 1.00 94.81 348 TYR A O 1
ATOM 2547 N N . GLN A 1 349 ? 2.679 -22.093 -29.550 1.00 96.25 349 GLN A N 1
ATOM 2548 C CA . GLN A 1 349 ? 1.692 -22.142 -30.623 1.00 96.25 349 GLN A CA 1
ATOM 2549 C C . GLN A 1 349 ? 1.642 -20.773 -31.295 1.00 96.25 349 GLN A C 1
ATOM 2551 O O . GLN A 1 349 ? 1.409 -19.759 -30.645 1.00 96.25 349 GLN A O 1
ATOM 2556 N N . THR A 1 350 ? 1.859 -20.719 -32.607 1.00 96.06 350 THR A N 1
ATOM 2557 C CA . THR A 1 350 ? 1.852 -19.448 -33.335 1.00 96.06 350 THR A CA 1
ATOM 2558 C C . THR A 1 350 ? 0.841 -19.440 -34.467 1.00 96.06 350 THR A C 1
ATOM 2560 O O . THR A 1 350 ? 0.597 -20.449 -35.129 1.00 96.06 350 THR A O 1
ATOM 2563 N N . THR A 1 351 ? 0.242 -18.274 -34.702 1.00 94.38 351 THR A N 1
ATOM 2564 C CA . THR A 1 351 ? -0.619 -18.041 -35.869 1.00 94.38 351 THR A CA 1
ATOM 2565 C C . THR A 1 351 ? 0.162 -17.356 -36.991 1.00 94.38 351 THR A C 1
ATOM 2567 O O . THR A 1 351 ? 1.280 -16.875 -36.799 1.00 94.38 351 THR A O 1
ATOM 2570 N N . SER A 1 352 ? -0.408 -17.319 -38.201 1.00 93.94 352 SER A N 1
ATOM 2571 C CA . SER A 1 352 ? 0.253 -16.666 -39.336 1.00 93.94 352 SER A CA 1
ATOM 2572 C C . SER A 1 352 ? 0.552 -15.189 -39.029 1.00 93.94 352 SER A C 1
ATOM 2574 O O . SER A 1 352 ? -0.358 -14.476 -38.597 1.00 93.94 352 SER A O 1
ATOM 2576 N N . PRO A 1 353 ? 1.784 -14.706 -39.283 1.00 95.81 353 PRO A N 1
ATOM 2577 C CA . PRO A 1 353 ? 2.184 -13.340 -38.957 1.00 95.81 353 PRO A CA 1
ATOM 2578 C C . PRO A 1 353 ? 1.358 -12.311 -39.731 1.00 95.81 353 PRO A C 1
ATOM 2580 O O . PRO A 1 353 ? 0.909 -12.564 -40.851 1.00 95.81 353 PRO A O 1
ATOM 2583 N N . GLY A 1 354 ? 1.188 -11.124 -39.150 1.00 93.88 354 GLY A N 1
ATOM 2584 C CA . GLY A 1 354 ? 0.420 -10.034 -39.751 1.00 93.88 354 GLY A CA 1
ATOM 2585 C C . GLY A 1 354 ? 1.100 -8.675 -39.637 1.00 93.88 354 GLY A C 1
ATOM 2586 O O . GLY A 1 354 ? 2.262 -8.561 -39.249 1.00 93.88 354 GLY A O 1
ATOM 2587 N N . ASN A 1 355 ? 0.349 -7.629 -39.975 1.00 93.44 355 ASN A N 1
ATOM 2588 C CA . ASN A 1 355 ? 0.804 -6.245 -39.881 1.00 93.44 355 ASN A CA 1
ATOM 2589 C C . ASN A 1 355 ? -0.008 -5.494 -38.824 1.00 93.44 355 ASN A C 1
ATOM 2591 O O . ASN A 1 355 ? -1.231 -5.643 -38.746 1.00 93.44 355 ASN A O 1
ATOM 2595 N N . ALA A 1 356 ? 0.690 -4.670 -38.054 1.00 93.12 356 ALA A N 1
ATOM 2596 C CA . ALA A 1 356 ? 0.108 -3.665 -37.182 1.00 93.12 356 ALA A CA 1
ATOM 2597 C C . ALA A 1 356 ? 0.154 -2.296 -37.872 1.00 93.12 356 ALA A C 1
ATOM 2599 O O . ALA A 1 356 ? 0.847 -2.114 -38.880 1.00 93.12 356 ALA A O 1
ATOM 2600 N N . TYR A 1 357 ? -0.563 -1.315 -37.326 1.00 93.12 357 TYR A N 1
ATOM 2601 C CA . TYR A 1 357 ? -0.258 0.072 -37.665 1.00 93.12 357 TYR A CA 1
ATOM 2602 C C . TYR A 1 357 ? 1.142 0.440 -37.160 1.00 93.12 357 TYR A C 1
ATOM 2604 O O . TYR A 1 357 ? 1.728 -0.244 -36.318 1.00 93.12 357 TYR A O 1
ATOM 2612 N N . ARG A 1 358 ? 1.712 1.513 -37.719 1.00 91.00 358 ARG A N 1
ATOM 2613 C CA . ARG A 1 358 ? 3.083 1.924 -37.405 1.00 91.00 358 ARG A CA 1
ATOM 2614 C C . ARG A 1 358 ? 3.229 2.174 -35.901 1.00 91.00 358 ARG A C 1
ATOM 2616 O O . ARG A 1 358 ? 2.541 3.035 -35.360 1.00 91.00 358 ARG A O 1
ATOM 2623 N N . ALA A 1 359 ? 4.181 1.487 -35.281 1.00 85.06 359 ALA A N 1
ATOM 2624 C CA . ALA A 1 359 ? 4.491 1.607 -33.863 1.00 85.06 359 ALA A CA 1
ATOM 2625 C C . ALA A 1 359 ? 5.971 1.949 -33.669 1.00 85.06 359 ALA A C 1
ATOM 2627 O O . ALA A 1 359 ? 6.846 1.380 -34.327 1.00 85.06 359 ALA A O 1
ATOM 2628 N N . SER A 1 360 ? 6.257 2.888 -32.766 1.00 82.19 360 SER A N 1
ATOM 2629 C CA . SER A 1 360 ? 7.637 3.261 -32.434 1.00 82.19 360 SER A CA 1
ATOM 2630 C C . SER A 1 360 ? 8.266 2.270 -31.457 1.00 82.19 360 SER A C 1
ATOM 2632 O O . SER A 1 360 ? 9.398 1.848 -31.669 1.00 82.19 360 SER A O 1
ATOM 2634 N N . LEU A 1 361 ? 7.531 1.877 -30.416 1.00 82.25 361 LEU A N 1
ATOM 2635 C CA . LEU A 1 361 ? 7.954 0.902 -29.408 1.00 82.25 361 LEU A CA 1
ATOM 2636 C C . LEU A 1 361 ? 7.221 -0.418 -29.621 1.00 82.25 361 LEU A C 1
ATOM 2638 O O . LEU A 1 361 ? 6.122 -0.431 -30.177 1.00 82.25 361 LEU A O 1
ATOM 2642 N N . SER A 1 362 ? 7.839 -1.515 -29.199 1.00 87.56 362 SER A N 1
ATOM 2643 C CA . SER A 1 362 ? 7.184 -2.818 -29.200 1.00 87.56 362 SER A CA 1
ATOM 2644 C C . SER A 1 362 ? 6.230 -2.959 -28.018 1.00 87.56 362 SER A C 1
ATOM 2646 O O . SER A 1 362 ? 6.490 -2.455 -26.924 1.00 87.56 362 SER A O 1
ATOM 2648 N N . THR A 1 363 ? 5.137 -3.683 -28.225 1.00 90.62 363 THR A N 1
ATOM 2649 C CA . THR A 1 363 ? 4.106 -3.916 -27.209 1.00 90.62 363 THR A CA 1
ATOM 2650 C C . THR A 1 363 ? 3.668 -5.372 -27.256 1.00 90.62 363 THR A C 1
ATOM 2652 O O . THR A 1 363 ? 3.494 -5.934 -28.336 1.00 90.62 363 THR A O 1
ATOM 2655 N N . ILE A 1 364 ? 3.495 -5.986 -26.092 1.00 93.44 364 ILE A N 1
ATOM 2656 C CA . ILE A 1 364 ? 2.961 -7.333 -25.920 1.00 93.44 364 ILE A CA 1
ATOM 2657 C C . ILE A 1 364 ? 1.599 -7.195 -25.248 1.00 93.44 364 ILE A C 1
ATOM 2659 O O . ILE A 1 364 ? 1.500 -6.911 -24.056 1.00 93.44 364 ILE A O 1
ATOM 2663 N N . TYR A 1 365 ? 0.540 -7.385 -26.023 1.00 91.81 365 TYR A N 1
ATOM 2664 C CA . TYR A 1 365 ? -0.817 -7.419 -25.502 1.00 91.81 365 TYR A CA 1
ATOM 2665 C C . TYR A 1 365 ? -1.141 -8.809 -24.965 1.00 91.81 365 TYR A C 1
ATOM 2667 O O . TYR A 1 365 ? -0.766 -9.799 -25.591 1.00 91.81 365 TYR A O 1
ATOM 2675 N N . TYR A 1 366 ? -1.861 -8.896 -23.851 1.00 89.56 366 TYR A N 1
ATOM 2676 C CA . TYR A 1 366 ? -2.219 -10.174 -23.233 1.00 89.56 366 TYR A CA 1
ATOM 2677 C C . TYR A 1 366 ? -3.675 -10.218 -22.780 1.00 89.56 366 TYR A C 1
ATOM 2679 O O . TYR A 1 366 ? -4.241 -9.201 -22.381 1.00 89.56 366 TYR A O 1
ATOM 2687 N N . ARG A 1 367 ? -4.290 -11.402 -22.825 1.00 86.12 367 ARG A N 1
ATOM 2688 C CA . ARG A 1 367 ? -5.609 -11.636 -22.216 1.00 86.12 367 ARG A CA 1
ATOM 2689 C C . ARG A 1 367 ? -5.523 -11.739 -20.699 1.00 86.12 367 ARG A C 1
ATOM 2691 O O . ARG A 1 367 ? -4.484 -12.109 -20.153 1.00 86.12 367 ARG A O 1
ATOM 2698 N N . ASP A 1 368 ? -6.638 -11.485 -20.023 1.00 77.38 368 ASP A N 1
ATOM 2699 C CA . ASP A 1 368 ? -6.749 -11.683 -18.578 1.00 77.38 368 ASP A CA 1
ATOM 2700 C C . ASP A 1 368 ? -6.232 -13.072 -18.167 1.00 77.38 368 ASP A C 1
ATOM 2702 O O . ASP A 1 368 ? -6.602 -14.096 -18.741 1.00 77.38 368 ASP A O 1
ATOM 2706 N N . GLY A 1 369 ? -5.315 -13.098 -17.196 1.00 69.06 369 GLY A N 1
ATOM 2707 C CA . GLY A 1 369 ? -4.663 -14.326 -16.730 1.00 69.06 369 GLY A CA 1
ATOM 2708 C C . GLY A 1 369 ? -3.462 -14.821 -17.556 1.00 69.06 369 GLY A C 1
ATOM 2709 O O . GLY A 1 369 ? -2.924 -15.878 -17.222 1.00 69.06 369 GLY A O 1
ATOM 2710 N N . PHE A 1 370 ? -3.012 -14.089 -18.586 1.00 81.81 370 PHE A N 1
ATOM 2711 C CA . PHE A 1 370 ? -1.845 -14.435 -19.430 1.00 81.81 370 PHE A CA 1
ATOM 2712 C C . PHE A 1 370 ? -0.640 -13.503 -19.257 1.00 81.81 370 PHE A C 1
ATOM 2714 O O . PHE A 1 370 ? 0.294 -13.514 -20.059 1.00 81.81 370 PHE A O 1
ATOM 2721 N N . LEU A 1 371 ? -0.612 -12.702 -18.191 1.00 76.50 371 LEU A N 1
ATOM 2722 C CA . LEU A 1 371 ? 0.531 -11.836 -17.917 1.00 76.50 371 LEU A CA 1
ATOM 2723 C C . LEU A 1 371 ? 1.833 -12.636 -17.757 1.00 76.50 371 LEU A C 1
ATOM 2725 O O . LEU A 1 371 ? 2.859 -12.196 -18.250 1.00 76.50 371 LEU A O 1
ATOM 2729 N N . GLY A 1 372 ? 1.822 -13.803 -17.106 1.00 71.25 372 GLY A N 1
ATOM 2730 C CA . GLY A 1 372 ? 3.013 -14.660 -16.991 1.00 71.25 372 GLY A CA 1
ATOM 2731 C C . GLY A 1 372 ? 3.597 -15.044 -18.342 1.00 71.25 372 GLY A C 1
ATOM 2732 O O . GLY A 1 372 ? 4.778 -14.817 -18.608 1.00 71.25 372 GLY A O 1
ATOM 2733 N N . ASP A 1 373 ? 2.721 -15.506 -19.225 1.00 84.81 373 ASP A N 1
ATOM 2734 C CA . ASP A 1 373 ? 3.062 -15.956 -20.568 1.00 84.81 373 ASP A CA 1
ATOM 2735 C C . ASP A 1 373 ? 3.554 -14.807 -21.461 1.00 84.81 373 ASP A C 1
ATOM 2737 O O . ASP A 1 373 ? 4.556 -14.942 -22.159 1.00 84.81 373 ASP A O 1
ATOM 2741 N N . ALA A 1 374 ? 2.913 -13.633 -21.393 1.00 85.56 374 ALA A N 1
ATOM 2742 C CA . ALA A 1 374 ? 3.322 -12.425 -22.123 1.00 85.56 374 ALA A CA 1
ATOM 2743 C C . ALA A 1 374 ? 4.782 -12.048 -21.856 1.00 85.56 374 ALA A C 1
ATOM 2745 O O . ALA A 1 374 ? 5.521 -11.610 -22.739 1.00 85.56 374 ALA A O 1
ATOM 2746 N N . ARG A 1 375 ? 5.210 -12.262 -20.618 1.00 77.25 375 ARG A N 1
ATOM 2747 C CA . ARG A 1 375 ? 6.547 -11.920 -20.152 1.00 77.25 375 ARG A CA 1
ATOM 2748 C C . ARG A 1 375 ? 7.545 -12.998 -20.512 1.00 77.25 375 ARG A C 1
ATOM 2750 O O . ARG A 1 375 ? 8.656 -12.652 -20.895 1.00 77.25 375 ARG A O 1
ATOM 2757 N N . ALA A 1 376 ? 7.141 -14.267 -20.438 1.00 78.88 376 ALA A N 1
ATOM 2758 C CA . ALA A 1 376 ? 7.937 -15.371 -20.954 1.00 78.88 376 ALA A CA 1
ATOM 2759 C C . ALA A 1 376 ? 8.234 -15.159 -22.447 1.00 78.88 376 ALA A C 1
ATOM 2761 O O . ALA A 1 376 ? 9.393 -15.219 -22.842 1.00 78.88 376 ALA A O 1
ATOM 2762 N N . VAL A 1 377 ? 7.232 -14.763 -23.241 1.00 88.50 377 VAL A N 1
ATOM 2763 C CA . VAL A 1 377 ? 7.395 -14.385 -24.655 1.00 88.50 377 VAL A CA 1
ATOM 2764 C C . VAL A 1 377 ? 8.364 -13.210 -24.823 1.00 88.50 377 VAL A C 1
ATOM 2766 O O . VAL A 1 377 ? 9.266 -13.270 -25.659 1.00 88.50 377 VAL A O 1
ATOM 2769 N N . GLY A 1 378 ? 8.230 -12.151 -24.018 1.00 84.38 378 GLY A N 1
ATOM 2770 C CA . GLY A 1 378 ? 9.161 -11.016 -24.040 1.00 84.38 378 GLY A CA 1
ATOM 2771 C C . GLY A 1 378 ? 10.608 -11.416 -23.722 1.00 84.38 378 GLY A C 1
ATOM 2772 O O . GLY A 1 378 ? 11.532 -10.992 -24.419 1.00 84.38 378 GLY A O 1
ATOM 2773 N N . THR A 1 379 ? 10.808 -12.275 -22.717 1.00 79.00 379 THR A N 1
ATOM 2774 C CA . THR A 1 379 ? 12.118 -12.819 -22.330 1.00 79.00 379 THR A CA 1
ATOM 2775 C C . THR A 1 379 ? 12.704 -13.712 -23.416 1.00 79.00 379 THR A C 1
ATOM 2777 O O . THR A 1 379 ? 13.860 -13.515 -23.785 1.00 79.00 379 THR A O 1
ATOM 2780 N N . THR A 1 380 ? 11.913 -14.633 -23.968 1.00 83.56 380 THR A N 1
ATOM 2781 C CA . THR A 1 380 ? 12.301 -15.495 -25.090 1.00 83.56 380 THR A CA 1
ATOM 2782 C C . THR A 1 380 ? 12.836 -14.672 -26.259 1.00 83.56 380 THR A C 1
ATOM 2784 O O . THR A 1 380 ? 13.890 -14.968 -26.812 1.00 83.56 380 THR A O 1
ATOM 2787 N N . LEU A 1 381 ? 12.153 -13.579 -26.596 1.00 84.19 381 LEU A N 1
ATOM 2788 C CA . LEU A 1 381 ? 12.548 -12.707 -27.700 1.00 84.19 381 LEU A CA 1
ATOM 2789 C C . LEU A 1 381 ? 13.653 -11.709 -27.342 1.00 84.19 381 LEU A C 1
ATOM 2791 O O . LEU A 1 381 ? 14.061 -10.930 -28.205 1.00 84.19 381 LEU A O 1
ATOM 2795 N N . SER A 1 382 ? 14.093 -11.666 -26.078 1.00 80.06 382 SER A N 1
ATOM 2796 C CA . SER A 1 382 ? 14.942 -10.593 -25.542 1.00 80.06 382 SER A CA 1
ATOM 2797 C C . SER A 1 382 ? 14.429 -9.196 -25.932 1.00 80.06 382 SER A C 1
ATOM 2799 O O . SER A 1 382 ? 15.198 -8.260 -26.182 1.00 80.06 382 SER A O 1
ATOM 2801 N N . LEU A 1 383 ? 13.101 -9.062 -26.020 1.00 77.56 383 LEU A N 1
ATOM 2802 C CA . LEU A 1 383 ? 12.428 -7.905 -26.589 1.00 77.56 383 LEU A CA 1
ATOM 2803 C C . LEU A 1 383 ? 12.040 -6.943 -25.461 1.00 77.56 383 LEU A C 1
ATOM 2805 O O . LEU A 1 383 ? 11.238 -7.300 -24.599 1.00 77.56 383 LEU A O 1
ATOM 2809 N N . PRO A 1 384 ? 12.556 -5.704 -25.454 1.00 69.25 384 PRO A N 1
ATOM 2810 C CA . PRO A 1 384 ? 12.182 -4.690 -24.476 1.00 69.25 384 PRO A CA 1
ATOM 2811 C C . PRO A 1 384 ? 10.804 -4.085 -24.815 1.00 69.25 384 PRO A C 1
ATOM 2813 O O . PRO A 1 384 ? 10.727 -2.895 -25.109 1.00 69.25 384 PRO A O 1
ATOM 2816 N N . ALA A 1 385 ? 9.739 -4.883 -24.786 1.00 74.12 385 ALA A N 1
ATOM 2817 C CA . ALA A 1 385 ? 8.376 -4.448 -25.087 1.00 74.12 385 ALA A CA 1
ATOM 2818 C C . ALA A 1 385 ? 7.569 -4.117 -23.821 1.00 74.12 385 ALA A C 1
ATOM 2820 O O . ALA A 1 385 ? 7.837 -4.659 -22.752 1.00 74.12 385 ALA A O 1
ATOM 2821 N N . ASP A 1 386 ? 6.565 -3.250 -23.954 1.00 74.44 386 ASP A N 1
ATOM 2822 C CA . ASP A 1 386 ? 5.594 -2.999 -22.883 1.00 74.44 386 ASP A CA 1
ATOM 2823 C C . ASP A 1 386 ? 4.546 -4.117 -22.845 1.00 74.44 386 ASP A C 1
ATOM 2825 O O . ASP A 1 386 ? 3.942 -4.414 -23.873 1.00 74.44 386 ASP A O 1
ATOM 2829 N N . GLU A 1 387 ? 4.286 -4.712 -21.678 1.00 79.25 387 GLU A N 1
ATOM 2830 C CA . GLU A 1 387 ? 3.183 -5.666 -21.518 1.00 79.25 387 GLU A CA 1
ATOM 2831 C C . GLU A 1 387 ? 1.894 -4.944 -21.111 1.00 79.25 387 GLU A C 1
ATOM 2833 O O . GLU A 1 387 ? 1.842 -4.290 -20.066 1.00 79.25 387 GLU A O 1
ATOM 2838 N N . VAL A 1 388 ? 0.836 -5.071 -21.912 1.00 79.69 388 VAL A N 1
ATOM 2839 C CA . VAL A 1 388 ? -0.420 -4.327 -21.727 1.00 79.69 388 VAL A CA 1
ATOM 2840 C C . VAL A 1 388 ? -1.617 -5.282 -21.813 1.00 79.69 388 VAL A C 1
ATOM 2842 O O . VAL A 1 388 ? -1.622 -6.146 -22.689 1.00 79.69 388 VAL A O 1
ATOM 2845 N N . PRO A 1 389 ? -2.650 -5.158 -20.956 1.00 76.81 389 PRO A N 1
ATOM 2846 C CA . PRO A 1 389 ? -3.896 -5.889 -21.162 1.00 76.81 389 PRO A CA 1
ATOM 2847 C C . PRO A 1 389 ? -4.449 -5.636 -22.567 1.00 76.81 389 PRO A C 1
ATOM 2849 O O . PRO A 1 389 ? -4.351 -4.527 -23.100 1.00 76.81 389 PRO A O 1
ATOM 2852 N N . MET A 1 390 ? -5.014 -6.665 -23.188 1.00 88.12 390 MET A N 1
ATOM 2853 C CA . MET A 1 390 ? -5.586 -6.550 -24.521 1.00 88.12 390 MET A CA 1
ATOM 2854 C C . MET A 1 390 ? -6.776 -5.581 -24.485 1.00 88.12 390 MET A C 1
ATOM 2856 O O . MET A 1 390 ? -7.713 -5.815 -23.721 1.00 88.12 390 MET A O 1
ATOM 2860 N N . PRO A 1 391 ? -6.759 -4.491 -25.272 1.00 81.38 391 PRO A N 1
ATOM 2861 C CA . PRO A 1 391 ? -7.844 -3.521 -25.249 1.00 81.38 391 PRO A CA 1
ATOM 2862 C C . PRO A 1 391 ? -9.124 -4.130 -25.834 1.00 81.38 391 PRO A C 1
ATOM 2864 O O . PRO A 1 391 ? -9.065 -4.928 -26.770 1.00 81.38 391 PRO A O 1
ATOM 2867 N N . GLU A 1 392 ? -10.285 -3.702 -25.328 1.00 80.12 392 GLU A N 1
ATOM 2868 C CA . GLU A 1 392 ? -11.589 -4.105 -25.880 1.00 80.12 392 GLU A CA 1
ATOM 2869 C C . GLU A 1 392 ? -11.735 -3.697 -27.354 1.00 80.12 392 GLU A C 1
ATOM 2871 O O . GLU A 1 392 ? -12.304 -4.430 -28.165 1.00 80.12 392 GLU A O 1
ATOM 2876 N N . LEU A 1 393 ? -11.183 -2.534 -27.716 1.00 86.56 393 LEU A N 1
ATOM 2877 C CA . LEU A 1 393 ? -11.120 -2.058 -29.090 1.00 86.56 393 LEU A CA 1
ATOM 2878 C C . LEU A 1 393 ? -9.779 -2.447 -29.729 1.00 86.56 393 LEU A C 1
ATOM 2880 O O . LEU A 1 393 ? -8.725 -1.945 -29.345 1.00 86.56 393 LEU A O 1
ATOM 2884 N N . ILE A 1 394 ? -9.825 -3.309 -30.747 1.00 90.75 394 ILE A N 1
ATOM 2885 C CA . ILE A 1 394 ? -8.645 -3.733 -31.514 1.00 90.75 394 ILE A CA 1
ATOM 2886 C C . ILE A 1 394 ? -8.438 -2.770 -32.690 1.00 90.75 394 ILE A C 1
ATOM 2888 O O . ILE A 1 394 ? -8.855 -3.034 -33.818 1.00 90.75 394 ILE A O 1
ATOM 2892 N N . ASP A 1 395 ? -7.800 -1.634 -32.422 1.00 90.19 395 ASP A N 1
ATOM 2893 C CA . ASP A 1 395 ? -7.502 -0.586 -33.409 1.00 90.19 395 ASP A CA 1
ATOM 2894 C C . ASP A 1 395 ? -6.007 -0.462 -33.749 1.00 90.19 395 ASP A C 1
ATOM 2896 O O . ASP A 1 395 ? -5.628 0.334 -34.605 1.00 90.19 395 ASP A O 1
ATOM 2900 N N . PHE A 1 396 ? -5.153 -1.281 -33.132 1.00 88.94 396 PHE A N 1
ATOM 2901 C CA . PHE A 1 396 ? -3.700 -1.269 -33.326 1.00 88.94 396 PHE A CA 1
ATOM 2902 C C . PHE A 1 396 ? -3.221 -2.178 -34.477 1.00 88.94 396 PHE A C 1
ATOM 2904 O O . PHE A 1 396 ? -2.052 -2.125 -34.872 1.00 88.94 396 PHE A O 1
ATOM 2911 N N . VAL A 1 397 ? -4.114 -2.976 -35.074 1.00 92.00 397 VAL A N 1
ATOM 2912 C CA . VAL A 1 397 ? -3.842 -3.798 -36.267 1.00 92.00 397 VAL A CA 1
ATOM 2913 C C . VAL A 1 397 ? -4.800 -3.497 -37.415 1.00 92.00 397 VAL A C 1
ATOM 2915 O O . VAL A 1 397 ? -5.892 -2.968 -37.226 1.00 92.00 397 VAL A O 1
ATOM 2918 N N . ALA A 1 398 ? -4.402 -3.873 -38.633 1.00 86.69 398 ALA A N 1
ATOM 2919 C CA . ALA A 1 398 ? -5.281 -3.775 -39.794 1.00 86.69 398 ALA A CA 1
ATOM 2920 C C . ALA A 1 398 ? -6.521 -4.689 -39.642 1.00 86.69 398 ALA A C 1
ATOM 2922 O O . ALA A 1 398 ? -6.387 -5.790 -39.097 1.00 86.69 398 ALA A O 1
ATOM 2923 N N . PRO A 1 399 ? -7.690 -4.326 -40.212 1.00 86.44 399 PRO A N 1
ATOM 2924 C CA . PRO A 1 399 ? -8.919 -5.125 -40.114 1.00 86.44 399 PRO A CA 1
ATOM 2925 C C . PRO A 1 399 ? -8.753 -6.594 -40.530 1.00 86.44 399 PRO A C 1
ATOM 2927 O O . PRO A 1 399 ? -9.317 -7.486 -39.910 1.00 86.44 399 PRO A O 1
ATOM 2930 N N . SER A 1 400 ? -7.897 -6.869 -41.519 1.00 84.56 400 SER A N 1
ATOM 2931 C CA . SER A 1 400 ? -7.566 -8.224 -41.999 1.00 84.56 400 SER A CA 1
ATOM 2932 C C . SER A 1 400 ? -6.784 -9.097 -41.001 1.00 84.56 400 SER A C 1
ATOM 2934 O O . SER A 1 400 ? -6.414 -10.234 -41.312 1.00 84.56 400 SER A O 1
ATOM 2936 N N . THR A 1 401 ? -6.469 -8.555 -39.826 1.00 90.56 401 THR A N 1
ATOM 2937 C CA . THR A 1 401 ? -5.673 -9.187 -38.770 1.00 90.56 401 THR A CA 1
ATOM 2938 C C . THR A 1 401 ? -6.440 -9.332 -37.455 1.00 90.56 401 THR A C 1
ATOM 2940 O O . THR A 1 401 ? -6.005 -10.089 -36.592 1.00 90.56 401 THR A O 1
ATOM 2943 N N . VAL A 1 402 ? -7.601 -8.686 -37.320 1.00 92.12 402 VAL A N 1
ATOM 2944 C CA . VAL A 1 402 ? -8.387 -8.662 -36.076 1.00 92.12 402 VAL A CA 1
ATOM 2945 C C . VAL A 1 402 ? -8.764 -10.070 -35.610 1.00 92.12 402 VAL A C 1
ATOM 2947 O O . VAL A 1 402 ? -8.561 -10.385 -34.443 1.00 92.12 402 VAL A O 1
ATOM 2950 N N . ASP A 1 403 ? -9.185 -10.958 -36.513 1.00 91.94 403 ASP A N 1
ATOM 2951 C CA . ASP A 1 403 ? -9.546 -12.338 -36.150 1.00 91.94 403 ASP A CA 1
ATOM 2952 C C . ASP A 1 403 ? -8.382 -13.110 -35.505 1.00 91.94 403 ASP A C 1
ATOM 2954 O O . ASP A 1 403 ? -8.590 -13.921 -34.607 1.00 91.94 403 ASP A O 1
ATOM 2958 N N . ARG A 1 404 ? -7.135 -12.830 -35.915 1.00 93.88 404 ARG A N 1
ATOM 2959 C CA . ARG A 1 404 ? -5.940 -13.451 -35.315 1.00 93.88 404 ARG A CA 1
ATOM 2960 C C . ARG A 1 404 ? -5.617 -12.873 -33.943 1.00 93.88 404 ARG A C 1
ATOM 2962 O O . ARG A 1 404 ? -5.169 -13.616 -33.080 1.00 93.88 404 ARG A O 1
ATOM 2969 N N . VAL A 1 405 ? -5.873 -11.582 -33.729 1.00 93.88 405 VAL A N 1
ATOM 2970 C CA . VAL A 1 405 ? -5.782 -10.965 -32.395 1.00 93.88 405 VAL A CA 1
ATOM 2971 C C . VAL A 1 405 ? -6.821 -11.588 -31.462 1.00 93.88 405 VAL A C 1
ATOM 2973 O O . VAL A 1 405 ? -6.493 -11.961 -30.341 1.00 93.88 405 VAL A O 1
ATOM 2976 N N . LEU A 1 406 ? -8.055 -11.771 -31.939 1.00 91.38 406 LEU A N 1
ATOM 2977 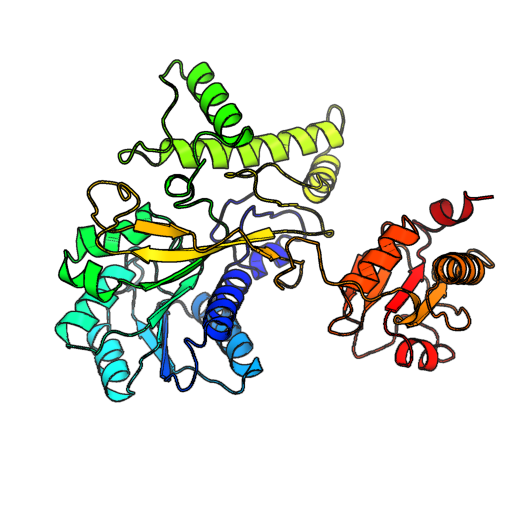C CA . LEU A 1 406 ? -9.147 -12.379 -31.172 1.00 91.38 406 LEU A CA 1
ATOM 2978 C C . LEU A 1 406 ? -8.915 -13.859 -30.834 1.00 91.38 406 LEU A C 1
ATOM 2980 O O . LEU A 1 406 ? -9.411 -14.330 -29.817 1.00 91.38 406 LEU A O 1
ATOM 2984 N N . ALA A 1 407 ? -8.161 -14.581 -31.660 1.00 91.44 407 ALA A N 1
ATOM 2985 C CA . ALA A 1 407 ? -7.829 -15.984 -31.426 1.00 91.44 407 ALA A CA 1
ATOM 2986 C C . ALA A 1 407 ? -6.551 -16.198 -30.595 1.00 91.44 407 ALA A C 1
ATOM 2988 O O . ALA A 1 407 ? -6.287 -17.325 -30.186 1.00 91.44 407 ALA A O 1
ATOM 2989 N N . ALA A 1 408 ? -5.742 -15.157 -30.381 1.00 96.25 408 ALA A N 1
ATOM 2990 C CA . ALA A 1 408 ? -4.481 -15.259 -29.655 1.00 96.25 408 ALA A CA 1
ATOM 2991 C C . ALA A 1 408 ? -4.646 -14.935 -28.168 1.00 96.25 408 ALA A C 1
ATOM 2993 O O . ALA A 1 408 ? -5.429 -14.053 -27.801 1.00 96.25 408 ALA A O 1
ATOM 2994 N N . ASP A 1 409 ? -3.858 -15.604 -27.331 1.00 95.81 409 ASP A N 1
ATOM 2995 C CA . ASP A 1 409 ? -3.708 -15.291 -25.908 1.00 95.81 409 ASP A CA 1
ATOM 2996 C C . ASP A 1 409 ? -2.772 -14.091 -25.711 1.00 95.81 409 ASP A C 1
ATOM 2998 O O . ASP A 1 409 ? -2.992 -13.242 -24.842 1.00 95.81 409 ASP A O 1
ATOM 3002 N N . ILE A 1 410 ? -1.748 -14.010 -26.570 1.00 97.19 410 ILE A N 1
ATOM 3003 C CA . ILE A 1 410 ? -0.726 -12.963 -26.583 1.00 97.19 410 ILE A CA 1
ATOM 3004 C C . ILE A 1 410 ? -0.572 -12.396 -27.992 1.00 97.19 410 ILE A C 1
ATOM 3006 O O . ILE A 1 410 ? -0.461 -13.138 -28.970 1.00 97.19 410 ILE A O 1
ATOM 3010 N N . VAL A 1 411 ? -0.474 -11.071 -28.097 1.00 97.75 411 VAL A N 1
ATOM 3011 C CA . VAL A 1 411 ? -0.180 -10.376 -29.352 1.00 97.75 411 VAL A CA 1
ATOM 3012 C C . VAL A 1 411 ? 1.072 -9.527 -29.223 1.00 97.75 411 VAL A C 1
ATOM 3014 O O . VAL A 1 411 ? 1.097 -8.556 -28.477 1.00 97.75 411 VAL A O 1
ATOM 3017 N N . VAL A 1 412 ? 2.099 -9.853 -30.002 1.00 97.31 412 VAL A N 1
ATOM 3018 C CA . VAL A 1 412 ? 3.358 -9.103 -30.057 1.00 97.31 412 VAL A CA 1
ATOM 3019 C C . VAL A 1 412 ? 3.320 -8.141 -31.239 1.00 97.31 412 VAL A C 1
ATOM 3021 O O . VAL A 1 412 ? 3.337 -8.568 -32.393 1.00 97.31 412 VAL A O 1
ATOM 3024 N N . VAL A 1 413 ? 3.307 -6.839 -30.969 1.00 96.56 413 VAL A N 1
ATOM 3025 C CA . VAL A 1 413 ? 3.501 -5.786 -31.970 1.00 96.56 413 VAL A CA 1
ATOM 3026 C C . VAL A 1 413 ? 4.948 -5.321 -31.920 1.00 96.56 413 VAL A C 1
ATOM 3028 O O . VAL A 1 413 ? 5.407 -4.820 -30.897 1.00 96.56 413 VAL A O 1
ATOM 3031 N N . ILE A 1 414 ? 5.673 -5.466 -33.028 1.00 95.12 414 ILE A N 1
ATOM 3032 C CA . ILE A 1 414 ? 7.089 -5.084 -33.102 1.00 95.12 414 ILE A CA 1
ATOM 3033 C C . ILE A 1 414 ? 7.211 -3.642 -33.595 1.00 95.12 414 ILE A C 1
ATOM 3035 O O . ILE A 1 414 ? 6.811 -3.338 -34.722 1.00 95.12 414 ILE A O 1
ATOM 3039 N N . GLY A 1 415 ? 7.782 -2.768 -32.766 1.00 91.56 415 GLY A N 1
ATOM 3040 C CA . GLY A 1 415 ? 8.007 -1.359 -33.081 1.00 91.56 415 GLY A CA 1
ATOM 3041 C C . GLY A 1 415 ? 9.325 -1.098 -33.811 1.00 91.56 415 GLY A C 1
ATOM 3042 O O . GLY A 1 415 ? 10.257 -1.904 -33.780 1.00 91.56 415 GLY A O 1
ATOM 3043 N N . SER A 1 416 ? 9.428 0.055 -34.477 1.00 88.38 416 SER A N 1
ATOM 3044 C CA . SER A 1 416 ? 10.629 0.440 -35.235 1.00 88.38 416 SER A CA 1
ATOM 3045 C C . SER A 1 416 ? 11.882 0.578 -34.376 1.00 88.38 416 SER A C 1
ATOM 3047 O O . SER A 1 416 ? 12.975 0.268 -34.843 1.00 88.38 416 SER A O 1
ATOM 3049 N N . THR A 1 417 ? 11.739 1.025 -33.127 1.00 81.19 417 THR A N 1
ATOM 3050 C CA . THR A 1 417 ? 12.876 1.228 -32.228 1.00 81.19 417 THR A CA 1
ATOM 3051 C C . THR A 1 417 ? 13.502 -0.089 -31.812 1.00 81.19 417 THR A C 1
ATOM 3053 O O . THR A 1 417 ? 14.712 -0.121 -31.680 1.00 81.19 417 THR A O 1
ATOM 3056 N N . ASP A 1 418 ? 12.749 -1.181 -31.672 1.00 81.12 418 ASP A N 1
ATOM 3057 C CA . ASP A 1 418 ? 13.299 -2.454 -31.175 1.00 81.12 418 ASP A CA 1
ATOM 3058 C C . ASP A 1 418 ? 13.596 -3.461 -32.292 1.00 81.12 418 ASP A C 1
ATOM 3060 O O . ASP A 1 418 ? 14.298 -4.446 -32.066 1.00 81.12 418 ASP A O 1
ATOM 3064 N N . ALA A 1 419 ? 13.113 -3.196 -33.511 1.00 84.31 419 ALA A N 1
ATOM 3065 C CA . ALA A 1 419 ? 13.281 -4.067 -34.671 1.00 84.31 419 ALA A CA 1
ATOM 3066 C C . ALA A 1 419 ? 14.744 -4.471 -34.926 1.00 84.31 419 ALA A C 1
ATOM 3068 O O . ALA A 1 419 ? 15.027 -5.642 -35.166 1.00 84.31 419 ALA A O 1
ATOM 3069 N N . HIS A 1 420 ? 15.680 -3.530 -34.775 1.00 79.00 420 HIS A N 1
ATOM 3070 C CA . HIS A 1 420 ? 17.114 -3.758 -34.986 1.00 79.00 420 HIS A CA 1
ATOM 3071 C C . HIS A 1 420 ? 17.730 -4.812 -34.046 1.00 79.00 420 HIS A C 1
ATOM 3073 O O . HIS A 1 420 ? 18.809 -5.331 -34.329 1.00 79.00 420 HIS A O 1
ATOM 3079 N N . ARG A 1 421 ? 17.088 -5.114 -32.908 1.00 74.00 421 ARG A N 1
ATOM 3080 C CA . ARG A 1 421 ? 17.550 -6.150 -31.969 1.00 74.00 421 ARG A CA 1
ATOM 3081 C C . ARG A 1 421 ? 17.199 -7.545 -32.466 1.00 74.00 421 ARG A C 1
ATOM 3083 O O . ARG A 1 421 ? 18.010 -8.450 -32.361 1.00 74.00 421 ARG A O 1
ATOM 3090 N N . LEU A 1 422 ? 16.026 -7.676 -33.077 1.00 76.81 422 LEU A N 1
ATOM 3091 C CA . LEU A 1 422 ? 15.506 -8.925 -33.638 1.00 76.81 422 LEU A CA 1
ATOM 3092 C C . LEU A 1 422 ? 16.092 -9.241 -35.027 1.00 76.81 422 LEU A C 1
ATOM 3094 O O . LEU A 1 422 ? 15.981 -10.359 -35.535 1.00 76.81 422 LEU A O 1
ATOM 3098 N N . GLU A 1 423 ? 16.732 -8.258 -35.660 1.00 69.31 423 GLU A N 1
ATOM 3099 C CA . GLU A 1 423 ? 17.487 -8.452 -36.897 1.00 69.31 423 GLU A CA 1
ATOM 3100 C C . GLU A 1 423 ? 18.824 -9.177 -36.671 1.00 69.31 423 GLU A C 1
ATOM 3102 O O . GLU A 1 423 ? 19.256 -9.883 -37.576 1.00 69.31 423 GLU A O 1
ATOM 3107 N N . LYS A 1 424 ? 19.451 -9.055 -35.489 1.00 55.56 424 LYS A N 1
ATOM 3108 C CA . LYS A 1 424 ? 20.876 -9.378 -35.272 1.00 55.56 424 LYS A CA 1
ATOM 3109 C C . LYS A 1 424 ? 21.259 -10.845 -35.053 1.00 55.56 424 LYS A C 1
ATOM 3111 O O . LYS A 1 424 ? 22.455 -11.118 -35.054 1.00 55.56 424 LYS A O 1
ATOM 3116 N N . ASP A 1 425 ? 20.308 -11.760 -34.929 1.00 46.75 425 ASP A N 1
ATOM 3117 C CA . ASP A 1 425 ? 20.622 -13.189 -34.819 1.00 46.75 425 ASP A CA 1
ATOM 3118 C C . ASP A 1 425 ? 20.546 -13.850 -36.203 1.00 46.75 425 ASP A C 1
ATOM 3120 O O . ASP A 1 425 ? 19.445 -14.175 -36.665 1.00 46.75 425 ASP A O 1
ATOM 3124 N N . ASP A 1 426 ? 21.704 -13.974 -36.858 1.00 42.09 426 ASP A N 1
ATOM 3125 C CA . ASP A 1 426 ? 22.017 -14.938 -37.927 1.00 42.09 426 ASP A CA 1
ATOM 3126 C C . ASP A 1 426 ? 23.275 -15.726 -37.527 1.00 42.09 426 ASP A C 1
ATOM 3128 O O . ASP A 1 426 ? 24.284 -15.079 -37.146 1.00 42.09 426 ASP A O 1
#

Solvent-accessible surface area (backbone atoms only — not comparable to full-atom values): 22301 Å² total; per-residue (Å²): 114,44,62,65,84,43,46,51,64,54,42,58,73,33,71,65,72,41,50,57,71,26,61,23,46,43,52,24,41,35,44,22,53,47,56,34,47,79,69,54,71,54,71,93,51,36,36,33,34,35,30,49,74,44,66,75,63,40,53,56,48,47,54,27,51,52,56,52,32,52,78,72,82,44,75,69,48,84,33,65,26,35,26,90,93,52,82,49,42,62,46,51,45,69,59,35,44,52,50,36,55,74,70,55,41,42,28,36,34,64,67,48,40,65,71,15,47,41,53,54,50,49,49,32,57,74,70,64,48,70,78,42,50,38,44,30,22,34,54,67,46,50,46,32,32,75,37,46,9,41,32,23,61,72,48,32,71,66,36,21,54,54,49,40,65,22,37,29,19,18,44,63,66,51,37,48,74,51,43,89,83,40,82,60,51,71,58,44,45,52,31,38,51,53,48,18,65,73,74,73,50,77,66,69,54,88,80,52,39,83,51,72,54,51,60,53,43,21,50,52,42,26,54,50,49,48,52,49,51,7,45,61,70,34,43,83,89,51,51,74,66,42,34,42,55,21,52,40,58,56,39,70,45,71,39,54,75,68,45,69,31,32,62,29,100,78,54,24,38,37,33,32,43,27,33,32,35,43,73,38,83,65,51,84,18,33,58,90,18,55,16,24,44,41,59,52,76,74,70,41,35,17,44,92,86,58,46,81,32,51,97,90,44,49,72,55,71,61,40,70,77,40,37,39,25,29,21,31,11,41,84,60,86,66,47,23,54,52,52,40,50,53,42,43,75,66,42,29,36,63,53,85,54,44,52,31,48,84,29,61,62,27,35,29,29,17,42,94,88,29,62,20,40,42,48,51,53,32,58,75,64,73,45,94,45,50,80,42,75,56,62,94,71,81,77,62,43,43,79,96,39,46,70,52,58,74,70,28,45,26,37,39,37,40,3,44,72,53,44,70,66,74,64,67,81,126

Sequence (426 aa):
LAVRGISDLDLIQGRGLLHSIEVGDRTGLSLALGAAMDRGLLVGATIGVVLPDSPQRSDDLMAAVDHALAKVDMSSSRYQVGCEGTTTCQVGLDTAVAAMVDDGVNVVVPLVDMTSLPWLILEMLEQQMPRPQFVLSGLDGQGLDAVASRIAEFGGPAAGAYYDGALVVDGSATGAQRLDDAERRPFDRLCVEAWAKAEGVAVPTVESTTDDVHRTVVEACSLVRWVARAAEAAGPDPSRLALQVALAGVGPVDVPDMRPTTVDGRRWRTVQVRRYEYPCVHGVGFGASAGCLVPEGPPVVLDRAGVPVPPDGPFSRPPDQVVVFVANGSNVGGLAGKVTRLLGLDSYQTTSPGNAYRASLSTIYYRDGFLGDARAVGTTLSLPADEVPMPELIDFVAPSTVDRVLAADIVVVIGSTDAHRLEKDD

Secondary structure (DSSP, 8-state):
-BSS---HHHHHHTTTS--BSSPPHHHHHHHHHHHHHHTTTTTT--EEEEEES-HHHHHHHHHHHHHHHHTTT--EEEEEEB-TTSSS--BTHHHHHHHHHHTT--EEEE-S-TTTHHHHHHHHHHTT---PEEEEESGGGTTSHHHHHHHHHHHHHHHHHHHTT-EEEESS-TTGGGSTT-S--HHHHHHHHHHHHHHT-PPPPTT-TT-THHHHHHHHHHHHHHHHHHHHHH-SS--HHHHHHHHHT--EE--GGG--EE-STT--EEEEEEEEESS--SS--STT-S-EEEE-SSPEEE-TT--EE-TT-SPPPPGGG-EEEEEE-S--TTHHHHHHHHHHHTT-EEPPPEEBSP-SS-EEEE-TT-HHHHHHHHHHTT--PEEEEPPSS--SB-GGGHHHHHH-SEEEEEPHHHHHHHT---

Radius of gyration: 24.55 Å; Cα contacts (8 Å, |Δi|>4): 874; chains: 1; bounding box: 58×47×71 Å